Protein AF-F7X1Z2-F1 (afdb_monomer)

Solvent-accessible surface area (backbone atoms only — not comparable to full-atom values): 32208 Å² total; per-residue (Å²): 114,39,64,56,76,72,74,82,66,94,59,62,73,71,58,37,51,50,47,49,52,41,30,51,47,5,59,75,50,31,30,19,28,74,62,80,63,90,64,82,50,53,64,40,55,32,30,32,64,74,76,67,36,48,25,30,25,34,86,82,55,79,49,76,40,70,74,51,74,47,101,71,72,85,78,84,75,96,62,91,83,80,89,86,86,84,94,84,64,104,61,83,63,99,74,76,85,81,82,83,78,85,68,74,78,50,81,66,46,68,77,44,68,42,58,33,88,98,45,96,48,41,57,34,29,36,31,30,43,44,77,83,48,81,40,77,50,48,62,90,46,67,50,73,44,64,48,78,55,97,92,40,77,47,64,46,35,32,31,39,77,86,70,49,80,44,55,74,77,62,87,84,84,83,65,95,55,102,75,70,75,95,78,69,78,62,95,58,102,61,63,51,69,54,83,52,81,59,100,86,57,66,38,53,41,56,29,43,45,101,77,59,19,45,32,39,33,50,47,60,59,90,97,45,97,62,52,45,57,52,37,32,41,35,82,87,73,46,76,50,65,33,98,82,54,94,59,81,70,76,78,78,83,65,99,58,97,69,83,73,53,62,46,80,49,76,51,77,51,98,89,64,44,42,34,39,44,36,38,36,41,94,85,71,47,58,44,37,34,42,34,41,43,88,86,48,82,46,67,45,74,70,52,97,70,93,74,67,61,68,42,75,51,61,47,97,85,70,41,38,37,42,41,31,27,70,40,93,69,28,33,56,32,41,36,37,28,42,75,85,68,49,65,51,26,35,44,31,26,34,70,88,70,44,43,33,42,30,72,54,84,55,78,45,51,70,75,46,78,74,62,50,60,47,65,24,61,54,59,59,86,89,40,44,71,26,62,40,99,87,65,50,72,37,70,72,76,89,81,89,77,93,76,81,86,76,93,75,69,73,56,47,79,43,66,81,42,92,79,89,50,68,48,86,39,76,37,41,61,68,67,56,46,70,71,57,71,83,77,81,88,83,89,85,90,83,88,85,65,96,82,67,39,76,72,63,77,70,43,73,48,61,29,36,39,85,69,86,78,57,78,62,38,79,48,61,44,9,43,24,72,75,47,85,90,46,31,21,28,64,90,43,96,45,45,48,65,61,42,64,61,49,27,26,33,70,47,72,80,54,92,87,69,36,30,29,39,31,32,30,77,76

Organism: Sinorhizobium meliloti (strain SM11) (NCBI:txid707241)

Nearest PDB structures (foldseek):
  2wb3-assembly1_A  TM=2.676E-01  e=6.865E-01  Streptococcus pyogenes
  1i7e-assembly1_A  TM=2.653E-01  e=4.799E+00  Mus musculus
  6x3m-assembly1_C  TM=2.597E-01  e=8.006E+00  Streptococcus pyogenes phage H4489A
  6x3m-assembly1_B  TM=1.010E-01  e=1.557E+00  Streptococcus pyogenes phage H4489A
  6x3m-assembly2_D  TM=9.643E-02  e=5.316E+00  Streptococcus pyogenes phage H4489A

Mean predicted aligned error: 21.27 Å

pLDDT: mean 74.42, std 14.72, range [35.12, 95.12]

Structure (mmCIF, N/CA/C/O backbone):
data_AF-F7X1Z2-F1
#
_entry.id   AF-F7X1Z2-F1
#
loop_
_atom_site.group_PDB
_atom_site.id
_atom_site.type_symbol
_atom_site.label_atom_id
_atom_site.label_alt_id
_atom_site.label_comp_id
_atom_site.label_asym_id
_atom_site.label_entity_id
_atom_site.label_seq_id
_atom_site.pdbx_PDB_ins_code
_atom_site.Cartn_x
_atom_site.Cartn_y
_atom_site.Cartn_z
_atom_site.occupancy
_atom_site.B_iso_or_equiv
_atom_site.auth_seq_id
_atom_site.auth_comp_id
_atom_site.auth_asym_id
_atom_site.auth_atom_id
_atom_site.pdbx_PDB_model_num
ATOM 1 N N . MET A 1 1 ? 56.457 20.119 -81.217 1.00 69.81 1 MET A N 1
ATOM 2 C CA . MET A 1 1 ? 56.972 18.931 -80.503 1.00 69.81 1 MET A CA 1
ATOM 3 C C . MET A 1 1 ? 57.549 17.970 -81.527 1.00 69.81 1 MET A C 1
ATOM 5 O O . MET A 1 1 ? 57.229 18.123 -82.701 1.00 69.81 1 MET A O 1
ATOM 9 N N . ALA A 1 2 ? 58.481 17.108 -81.123 1.00 82.50 2 ALA A N 1
ATOM 10 C CA . ALA A 1 2 ? 59.247 16.297 -82.063 1.00 82.50 2 ALA A CA 1
ATOM 11 C C . ALA A 1 2 ? 58.494 15.005 -82.407 1.00 82.50 2 ALA A C 1
ATOM 13 O O . ALA A 1 2 ? 58.095 14.254 -81.519 1.00 82.50 2 ALA A O 1
ATOM 14 N N . GLN A 1 3 ? 58.341 14.746 -83.703 1.00 88.75 3 GLN A N 1
ATOM 15 C CA . GLN A 1 3 ? 57.932 13.458 -84.251 1.00 88.75 3 GLN A CA 1
ATOM 16 C C . GLN A 1 3 ? 59.054 12.958 -85.150 1.00 88.75 3 GLN A C 1
ATOM 18 O O . GLN A 1 3 ? 59.621 13.731 -85.919 1.00 88.75 3 GLN A O 1
ATOM 23 N N . HIS A 1 4 ? 59.389 11.682 -85.007 1.00 90.56 4 HIS A N 1
ATOM 24 C CA . HIS A 1 4 ? 60.452 11.021 -85.750 1.00 90.56 4 HIS A CA 1
ATOM 25 C C . HIS A 1 4 ? 60.054 9.569 -85.997 1.00 90.56 4 HIS A C 1
ATOM 27 O O . HIS A 1 4 ? 59.291 9.008 -85.210 1.00 90.56 4 HIS A O 1
ATOM 33 N N . ASP A 1 5 ? 60.596 8.959 -87.043 1.00 88.06 5 ASP A N 1
ATOM 34 C CA . ASP A 1 5 ? 60.410 7.539 -87.379 1.00 88.06 5 ASP A CA 1
ATOM 35 C C . ASP A 1 5 ? 61.380 6.600 -86.635 1.00 88.06 5 ASP A C 1
ATOM 37 O O . ASP A 1 5 ? 61.369 5.391 -86.841 1.00 88.06 5 ASP A O 1
ATOM 41 N N . GLN A 1 6 ? 62.224 7.179 -85.774 1.00 87.56 6 GLN A N 1
ATOM 42 C CA . GLN A 1 6 ? 63.333 6.534 -85.063 1.00 87.56 6 GLN A CA 1
ATOM 43 C C . GLN A 1 6 ? 64.327 5.755 -85.957 1.00 87.56 6 GLN A C 1
ATOM 45 O O . GLN A 1 6 ? 65.085 4.931 -85.440 1.00 87.56 6 GLN A O 1
ATOM 50 N N . ILE A 1 7 ? 64.375 6.029 -87.264 1.00 88.38 7 ILE A N 1
ATOM 51 C CA . ILE A 1 7 ? 65.355 5.453 -88.190 1.00 88.38 7 ILE A CA 1
ATOM 52 C C . ILE A 1 7 ? 66.435 6.500 -88.442 1.00 88.38 7 ILE A C 1
ATOM 54 O O . ILE A 1 7 ? 66.149 7.562 -88.973 1.00 88.38 7 ILE A O 1
ATOM 58 N N . ILE A 1 8 ? 67.683 6.189 -88.089 1.00 91.31 8 ILE A N 1
ATOM 59 C CA . ILE A 1 8 ? 68.816 7.071 -88.381 1.00 91.31 8 ILE A CA 1
ATOM 60 C C . ILE A 1 8 ? 69.441 6.636 -89.704 1.00 91.31 8 ILE A C 1
ATOM 62 O O . ILE A 1 8 ? 70.020 5.547 -89.789 1.00 91.31 8 ILE A O 1
ATOM 66 N N . ALA A 1 9 ? 69.312 7.463 -90.738 1.00 89.00 9 ALA A N 1
ATOM 67 C CA . ALA A 1 9 ? 69.885 7.176 -92.051 1.00 89.00 9 ALA A CA 1
ATOM 68 C C . ALA A 1 9 ? 71.375 7.553 -92.116 1.00 89.00 9 ALA A C 1
ATOM 70 O O . ALA A 1 9 ? 71.850 8.425 -91.386 1.00 89.00 9 ALA A O 1
ATOM 71 N N . ASP A 1 10 ? 72.118 6.922 -93.028 1.00 88.81 10 ASP A N 1
ATOM 72 C CA . ASP A 1 10 ? 73.478 7.367 -93.338 1.00 88.81 10 ASP A CA 1
ATOM 73 C C . ASP A 1 10 ? 73.440 8.753 -94.005 1.00 88.81 10 ASP A C 1
ATOM 75 O O . ASP A 1 10 ? 72.677 8.989 -94.947 1.00 88.81 10 ASP A O 1
ATOM 79 N N . ALA A 1 11 ? 74.232 9.693 -93.488 1.00 91.25 11 ALA A N 1
ATOM 80 C CA . ALA A 1 11 ? 74.233 11.088 -93.914 1.00 91.25 11 ALA A CA 1
ATOM 81 C C . ALA A 1 11 ? 75.537 11.801 -93.517 1.00 91.25 11 ALA A C 1
ATOM 83 O O . ALA A 1 11 ? 76.292 11.358 -92.653 1.00 91.25 11 ALA A O 1
ATOM 84 N N . ALA A 1 12 ? 75.786 12.978 -94.101 1.00 92.75 12 ALA A N 1
ATOM 85 C CA . ALA A 1 12 ? 76.892 13.839 -93.682 1.00 92.75 12 ALA A CA 1
ATOM 86 C C . ALA A 1 12 ? 76.769 14.229 -92.190 1.00 92.75 12 ALA A C 1
ATOM 88 O O . ALA A 1 12 ? 75.669 14.456 -91.687 1.00 92.75 12 ALA A O 1
ATOM 89 N N . GLY A 1 13 ? 77.896 14.370 -91.480 1.00 91.50 13 GLY A N 1
ATOM 90 C CA . GLY A 1 13 ? 77.932 14.383 -90.006 1.00 91.50 13 GLY A CA 1
ATOM 91 C C . GLY A 1 13 ? 77.030 15.400 -89.281 1.00 91.50 13 GLY A C 1
ATOM 92 O O . GLY A 1 13 ? 76.552 15.115 -88.184 1.00 91.50 13 GLY A O 1
ATOM 93 N N . LEU A 1 14 ? 76.746 16.568 -89.873 1.00 92.56 14 LEU A N 1
ATOM 94 C CA . LEU A 1 14 ? 75.785 17.527 -89.305 1.00 92.56 14 LEU A CA 1
ATOM 95 C C . LEU A 1 14 ? 74.336 17.021 -89.399 1.00 92.56 14 LEU A C 1
ATOM 97 O O . LEU A 1 14 ? 73.581 17.157 -88.438 1.00 92.56 14 LEU A O 1
ATOM 101 N N . ALA A 1 15 ? 73.960 16.439 -90.540 1.00 91.19 15 ALA A N 1
ATOM 102 C CA . ALA A 1 15 ? 72.624 15.898 -90.770 1.00 91.19 15 ALA A CA 1
ATOM 103 C C . ALA A 1 15 ? 72.368 14.678 -89.874 1.00 91.19 15 ALA A C 1
ATOM 105 O O . ALA A 1 15 ? 71.354 14.651 -89.184 1.00 91.19 15 ALA A O 1
ATOM 106 N N . PHE A 1 16 ? 73.338 13.762 -89.777 1.00 93.81 16 PHE A N 1
ATOM 107 C CA . PHE A 1 16 ? 73.271 12.589 -88.896 1.00 93.81 16 PHE A CA 1
ATOM 108 C C . PHE A 1 16 ? 73.066 12.962 -87.416 1.00 93.81 16 PHE A C 1
ATOM 110 O O . PHE A 1 16 ? 72.224 12.396 -86.724 1.00 93.81 16 PHE A O 1
ATOM 117 N N . ARG A 1 17 ? 73.790 13.971 -86.908 1.00 95.12 17 ARG A N 1
ATOM 118 C CA . ARG A 1 17 ? 73.613 14.434 -85.521 1.00 95.12 17 ARG A CA 1
ATOM 119 C C . ARG A 1 17 ? 72.241 15.076 -85.286 1.00 95.12 17 ARG A C 1
ATOM 121 O O . ARG A 1 17 ? 71.669 14.911 -84.211 1.00 95.12 17 ARG A O 1
ATOM 128 N N . ASN A 1 18 ? 71.734 15.841 -86.254 1.00 93.38 18 ASN A N 1
ATOM 129 C CA . ASN A 1 18 ? 70.416 16.467 -86.144 1.00 93.38 18 ASN A CA 1
ATOM 130 C C . ASN A 1 18 ? 69.294 15.421 -86.147 1.00 93.38 18 ASN A C 1
ATOM 132 O O . ASN A 1 18 ? 68.367 15.551 -85.352 1.00 93.38 18 ASN A O 1
ATOM 136 N N . ASP A 1 19 ? 69.424 14.390 -86.984 1.00 92.50 19 ASP A N 1
ATOM 137 C CA . ASP A 1 19 ? 68.543 13.218 -87.035 1.00 92.50 19 ASP A CA 1
ATOM 138 C C . ASP A 1 19 ? 68.502 12.510 -85.664 1.00 92.50 19 ASP A C 1
ATOM 140 O O . ASP A 1 19 ? 67.453 12.441 -85.023 1.00 92.50 19 ASP A O 1
ATOM 144 N N . ILE A 1 20 ? 69.670 12.179 -85.092 1.00 92.44 20 ILE A N 1
ATOM 145 C CA . ILE A 1 20 ? 69.766 11.609 -83.734 1.00 92.44 20 ILE A CA 1
ATOM 146 C C . ILE A 1 20 ? 69.085 12.494 -82.684 1.00 92.44 20 ILE A C 1
ATOM 148 O O . ILE A 1 20 ? 68.305 12.002 -81.868 1.00 92.44 20 ILE A O 1
ATOM 152 N N . ASN A 1 21 ? 69.361 13.800 -82.676 1.00 93.38 21 ASN A N 1
ATOM 153 C CA . ASN A 1 21 ? 68.768 14.708 -81.693 1.00 93.38 21 ASN A CA 1
ATOM 154 C C . ASN A 1 21 ? 67.239 14.789 -81.835 1.00 93.38 21 ASN A C 1
ATOM 156 O O . ASN A 1 21 ? 66.535 14.863 -80.825 1.00 93.38 21 ASN A O 1
ATOM 160 N N . ALA A 1 22 ? 66.718 14.751 -83.063 1.00 91.19 22 ALA A N 1
ATOM 161 C CA . ALA A 1 22 ? 65.284 14.737 -83.329 1.00 91.19 22 ALA A CA 1
ATOM 162 C C . ALA A 1 22 ? 64.640 13.412 -82.895 1.00 91.19 22 ALA A C 1
ATOM 164 O O . ALA A 1 22 ? 63.602 13.435 -82.226 1.00 91.19 22 ALA A O 1
ATOM 165 N N . ALA A 1 23 ? 65.277 12.276 -83.194 1.00 91.25 23 ALA A N 1
ATOM 166 C CA . ALA A 1 23 ? 64.843 10.952 -82.759 1.00 91.25 23 ALA A CA 1
ATOM 167 C C . ALA A 1 23 ? 64.797 10.839 -81.228 1.00 91.25 23 ALA A C 1
ATOM 169 O O . ALA A 1 23 ? 63.800 10.378 -80.668 1.00 91.25 23 ALA A O 1
ATOM 170 N N . LEU A 1 24 ? 65.833 11.327 -80.538 1.00 91.38 24 LEU A N 1
ATOM 171 C CA . LEU A 1 24 ? 65.895 11.350 -79.075 1.00 91.38 24 LEU A CA 1
ATOM 172 C C . LEU A 1 24 ? 64.835 12.279 -78.468 1.00 91.38 24 LEU A C 1
ATOM 174 O O . LEU A 1 24 ? 64.178 11.903 -77.497 1.00 91.38 24 LEU A O 1
ATOM 178 N N . ALA A 1 25 ? 64.615 13.460 -79.050 1.00 92.12 25 ALA A N 1
ATOM 179 C CA . ALA A 1 25 ? 63.569 14.378 -78.599 1.00 92.12 25 ALA A CA 1
ATOM 180 C C . ALA A 1 25 ? 62.159 13.791 -78.798 1.00 92.12 25 ALA A C 1
ATOM 182 O O . ALA A 1 25 ? 61.289 13.950 -77.935 1.00 92.12 25 ALA A O 1
ATOM 183 N N . ALA A 1 26 ? 61.928 13.090 -79.911 1.00 92.50 26 ALA A N 1
ATOM 184 C CA . ALA A 1 26 ? 60.675 12.389 -80.165 1.00 92.50 26 ALA A CA 1
ATOM 185 C C . ALA A 1 26 ? 60.486 11.234 -79.175 1.00 92.50 26 ALA A C 1
ATOM 187 O O . ALA A 1 26 ? 59.427 11.133 -78.567 1.00 92.50 26 ALA A O 1
ATOM 188 N N . LEU A 1 27 ? 61.511 10.414 -78.930 1.00 89.69 27 LEU A N 1
ATOM 189 C CA . LEU A 1 27 ? 61.442 9.331 -77.946 1.00 89.69 27 LEU A CA 1
ATOM 190 C C . LEU A 1 27 ? 61.123 9.862 -76.541 1.00 89.69 27 LEU A C 1
ATOM 192 O O . LEU A 1 27 ? 60.189 9.382 -75.901 1.00 89.69 27 LEU A O 1
ATOM 196 N N . PHE A 1 28 ? 61.845 10.892 -76.094 1.00 91.19 28 PHE A N 1
ATOM 197 C CA . PHE A 1 28 ? 61.645 11.500 -74.777 1.00 91.19 28 PHE A CA 1
ATOM 198 C C . PHE A 1 28 ? 60.233 12.070 -74.606 1.00 91.19 28 PHE A C 1
ATOM 200 O O . PHE A 1 28 ? 59.624 11.942 -73.548 1.00 91.19 28 PHE A O 1
ATOM 207 N N . SER A 1 29 ? 59.687 12.673 -75.662 1.00 90.75 29 SER A N 1
ATOM 208 C CA . SER A 1 29 ? 58.343 13.254 -75.644 1.00 90.75 29 SER A CA 1
ATOM 209 C C . SER A 1 29 ? 57.237 12.282 -76.064 1.00 90.75 29 SER A C 1
ATOM 211 O O . SER A 1 29 ? 56.098 12.711 -76.199 1.00 90.75 29 SER A O 1
ATOM 213 N N . SER A 1 30 ? 57.519 10.989 -76.265 1.00 90.50 30 SER A N 1
ATOM 214 C CA . SER A 1 30 ? 56.542 10.019 -76.799 1.00 90.50 3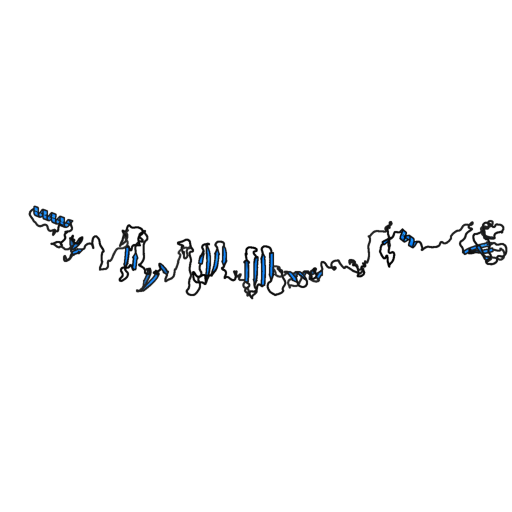0 SER A CA 1
ATOM 215 C C . SER A 1 30 ? 55.909 10.475 -78.124 1.00 90.50 30 SER A C 1
ATOM 217 O O . SER A 1 30 ? 54.690 10.514 -78.267 1.00 90.50 30 SER A O 1
ATOM 219 N N . SER A 1 31 ? 56.746 10.880 -79.080 1.00 92.44 31 SER A N 1
ATOM 220 C CA . SER A 1 31 ? 56.386 11.373 -80.419 1.00 92.44 31 SER A CA 1
ATOM 221 C C . SER A 1 31 ? 55.293 12.446 -80.405 1.00 92.44 31 SER A C 1
ATOM 223 O O . SER A 1 31 ? 54.381 12.439 -81.233 1.00 92.44 31 SER A O 1
ATOM 225 N N . SER A 1 32 ? 55.337 13.341 -79.422 1.00 91.75 32 SER A N 1
ATOM 226 C CA . SER A 1 32 ? 54.232 14.244 -79.124 1.00 91.75 32 SER A CA 1
ATOM 227 C C . SER A 1 32 ? 53.928 15.234 -80.255 1.00 91.75 32 SER A C 1
ATOM 229 O O . SER A 1 32 ? 54.834 15.796 -80.876 1.00 91.75 32 SER A O 1
ATOM 231 N N . GLY A 1 33 ? 52.643 15.495 -80.507 1.00 91.31 33 GLY A N 1
ATOM 232 C CA . GLY A 1 33 ? 52.198 16.429 -81.546 1.00 91.31 33 GLY A CA 1
ATOM 233 C C . GLY A 1 33 ? 50.678 16.490 -81.709 1.00 91.31 33 GLY A C 1
ATOM 234 O O . GLY A 1 33 ? 49.964 15.624 -81.212 1.00 91.31 33 GLY A O 1
ATOM 235 N N . ALA A 1 34 ? 50.194 17.524 -82.404 1.00 89.12 34 ALA A N 1
ATOM 236 C CA . ALA A 1 34 ? 48.766 17.757 -82.663 1.00 89.12 34 ALA A CA 1
ATOM 237 C C . ALA A 1 34 ? 48.193 16.851 -83.772 1.00 89.12 34 ALA A C 1
ATOM 239 O O . ALA A 1 34 ? 46.997 16.584 -83.809 1.00 89.12 34 ALA A O 1
ATOM 240 N N . ALA A 1 35 ? 49.056 16.376 -84.672 1.00 90.88 35 ALA A N 1
ATOM 241 C CA . ALA A 1 35 ? 48.731 15.400 -85.704 1.00 90.88 35 ALA A CA 1
ATOM 242 C C . ALA A 1 35 ? 49.389 14.059 -85.371 1.00 90.88 35 ALA A C 1
ATOM 244 O O . ALA A 1 35 ? 50.404 14.023 -84.673 1.00 90.88 35 ALA A O 1
ATOM 245 N N . GLU A 1 36 ? 48.814 12.964 -85.863 1.00 90.56 36 GLU A N 1
ATOM 246 C CA . GLU A 1 36 ? 49.414 11.644 -85.679 1.00 90.56 36 GLU A CA 1
ATOM 247 C C . GLU A 1 36 ? 50.783 11.540 -86.377 1.00 90.56 36 GLU A C 1
ATOM 249 O O . GLU A 1 36 ? 50.973 12.151 -87.434 1.00 90.56 36 GLU A O 1
ATOM 254 N N . PRO A 1 37 ? 51.723 10.740 -85.838 1.00 92.06 37 PRO A N 1
ATOM 255 C CA . PRO A 1 37 ? 52.978 10.440 -86.510 1.00 92.06 37 PRO A CA 1
ATOM 256 C C . PRO A 1 37 ? 52.767 9.958 -87.953 1.00 92.06 37 PRO A C 1
ATOM 258 O O . PRO A 1 37 ? 51.901 9.123 -88.257 1.00 92.06 37 PRO A O 1
ATOM 261 N N . THR A 1 38 ? 53.583 10.492 -88.857 1.00 87.88 38 THR A N 1
ATOM 262 C CA . THR A 1 38 ? 53.569 10.141 -90.282 1.00 87.88 38 THR A CA 1
ATOM 263 C C . THR A 1 38 ? 53.998 8.694 -90.496 1.00 87.88 38 THR A C 1
ATOM 265 O O . THR A 1 38 ? 53.333 7.964 -91.233 1.00 87.88 38 THR A O 1
ATOM 268 N N . VAL A 1 39 ? 55.041 8.253 -89.789 1.00 88.12 39 VAL A N 1
ATOM 269 C CA . VAL A 1 39 ? 55.459 6.849 -89.729 1.00 88.12 39 VAL A CA 1
ATOM 270 C C . VAL A 1 39 ? 54.801 6.172 -88.533 1.00 88.12 39 VAL A C 1
ATOM 272 O O . VAL A 1 39 ? 54.879 6.661 -87.405 1.00 88.12 39 VAL A O 1
ATOM 275 N N . LYS A 1 40 ? 54.131 5.049 -88.810 1.00 90.50 40 LYS A N 1
ATOM 276 C CA . LYS A 1 40 ? 53.317 4.305 -87.848 1.00 90.50 40 LYS A CA 1
ATOM 277 C C . LYS A 1 40 ? 53.868 2.903 -87.664 1.00 90.50 40 LYS A C 1
ATOM 279 O O . LYS A 1 40 ? 53.979 2.158 -88.640 1.00 90.50 40 LYS A O 1
ATOM 284 N N . ALA A 1 41 ? 54.125 2.525 -86.422 1.00 88.81 41 ALA A N 1
ATOM 285 C CA . ALA A 1 41 ? 54.510 1.168 -86.056 1.00 88.81 41 ALA A CA 1
ATOM 286 C C . ALA A 1 41 ? 53.588 0.623 -84.959 1.00 88.81 41 ALA A C 1
ATOM 288 O O . ALA A 1 41 ? 53.133 1.370 -84.093 1.00 88.81 41 ALA A O 1
ATOM 289 N N . ALA A 1 42 ? 53.315 -0.684 -84.975 1.00 90.56 42 ALA A N 1
ATOM 290 C CA . ALA A 1 42 ? 52.578 -1.339 -83.895 1.00 90.56 42 ALA A CA 1
ATOM 291 C C . ALA A 1 42 ? 53.286 -1.104 -82.547 1.00 90.56 42 ALA A C 1
ATOM 293 O O . ALA A 1 42 ? 54.505 -1.227 -82.459 1.00 90.56 42 ALA A O 1
ATOM 294 N N . GLY A 1 43 ? 52.533 -0.751 -81.501 1.00 86.94 43 GLY A N 1
ATOM 295 C CA . GLY A 1 43 ? 53.085 -0.452 -80.174 1.00 86.94 43 GLY A CA 1
ATOM 296 C C . GLY A 1 43 ? 53.728 0.933 -80.017 1.00 86.94 43 GLY A C 1
ATOM 297 O O . GLY A 1 43 ? 54.166 1.264 -78.918 1.00 86.94 43 GLY A O 1
ATOM 298 N N . GLN A 1 44 ? 53.767 1.765 -81.063 1.00 90.19 44 GLN A N 1
ATOM 299 C CA . GLN A 1 44 ? 54.282 3.135 -80.970 1.00 90.19 44 GLN A CA 1
ATOM 300 C C . GLN A 1 44 ? 53.466 3.967 -79.974 1.00 90.19 44 GLN A C 1
ATOM 302 O O . GLN A 1 44 ? 52.236 3.896 -79.978 1.00 90.19 44 GLN A O 1
ATOM 307 N N . LEU A 1 45 ? 54.149 4.777 -79.160 1.00 90.75 45 LEU A N 1
ATOM 308 C CA . LEU A 1 45 ? 53.532 5.759 -78.269 1.00 90.75 45 LEU A CA 1
ATOM 309 C C . LEU A 1 45 ? 53.425 7.121 -78.957 1.00 90.75 45 LEU A C 1
ATOM 311 O O . LEU A 1 45 ? 54.381 7.588 -79.581 1.00 90.75 45 LEU A O 1
ATOM 315 N N . TRP A 1 46 ? 52.269 7.759 -78.797 1.00 91.88 46 TRP A N 1
ATOM 316 C CA . TRP A 1 46 ? 51.999 9.110 -79.265 1.00 91.88 46 TRP A CA 1
ATOM 317 C C . TRP A 1 46 ? 51.221 9.893 -78.212 1.00 91.88 46 TRP A C 1
ATOM 319 O O . TRP A 1 46 ? 50.090 9.541 -77.875 1.00 91.88 46 TRP A O 1
ATOM 329 N N . PHE A 1 47 ? 51.801 10.977 -77.704 1.00 90.25 47 PHE A N 1
ATOM 330 C CA . PHE A 1 47 ? 51.032 11.970 -76.960 1.00 90.25 47 PHE A CA 1
ATOM 331 C C . PHE A 1 47 ? 50.348 12.939 -77.932 1.00 90.25 47 PHE A C 1
ATOM 333 O O . PHE A 1 47 ? 50.992 13.810 -78.528 1.00 90.25 47 PHE A O 1
ATOM 340 N N . ASN A 1 48 ? 49.034 12.791 -78.093 1.00 89.44 48 ASN A N 1
ATOM 341 C CA . ASN A 1 48 ? 48.240 13.700 -78.907 1.00 89.44 48 ASN A CA 1
ATOM 342 C C . ASN A 1 48 ? 47.995 14.989 -78.123 1.00 89.44 48 ASN A C 1
ATOM 344 O O . ASN A 1 48 ? 47.191 15.028 -77.190 1.00 89.44 48 ASN A O 1
ATOM 348 N N . SER A 1 49 ? 48.678 16.063 -78.509 1.00 88.00 49 SER A N 1
ATOM 349 C CA . SER A 1 49 ? 48.604 17.335 -77.791 1.00 88.00 49 SER A CA 1
ATOM 350 C C . SER A 1 49 ? 47.315 18.115 -78.039 1.00 88.00 49 SER A C 1
ATOM 352 O O . SER A 1 49 ? 47.041 19.057 -77.303 1.00 88.00 49 SER A O 1
ATOM 354 N N . SER A 1 50 ? 46.531 17.748 -79.057 1.00 88.00 50 SER A N 1
ATOM 355 C CA . SER A 1 50 ? 45.205 18.328 -79.295 1.00 88.00 50 SER A CA 1
ATOM 356 C C . SER A 1 50 ? 44.148 17.726 -78.375 1.00 88.00 50 SER A C 1
ATOM 358 O O . SER A 1 50 ? 43.227 18.432 -77.976 1.00 88.00 50 SER A O 1
ATOM 360 N N . SER A 1 51 ? 44.278 16.443 -78.021 1.00 83.31 51 SER A N 1
ATOM 361 C CA . SER A 1 51 ? 43.349 15.760 -77.111 1.00 83.31 51 SER A CA 1
ATOM 362 C C . SER A 1 51 ? 43.877 15.599 -75.682 1.00 83.31 51 SER A C 1
ATOM 364 O O . SER A 1 51 ? 43.103 15.255 -74.796 1.00 83.31 51 SER A O 1
ATOM 366 N N . GLY A 1 52 ? 45.175 15.810 -75.441 1.00 84.06 52 GLY A N 1
ATOM 367 C CA . GLY A 1 52 ? 45.816 15.610 -74.137 1.00 84.06 52 GLY A CA 1
ATOM 368 C C . GLY A 1 52 ? 45.935 14.139 -73.717 1.00 84.06 52 GLY A C 1
ATOM 369 O O . GLY A 1 52 ? 46.050 13.851 -72.527 1.00 84.06 52 GLY A O 1
ATOM 370 N N . VAL A 1 53 ? 45.881 13.200 -74.669 1.00 83.81 53 VAL A N 1
ATOM 371 C CA . VAL A 1 53 ? 45.837 11.755 -74.385 1.00 83.81 53 VAL A CA 1
ATOM 372 C C . VAL A 1 53 ? 47.094 11.065 -74.907 1.00 83.81 53 VAL A C 1
ATOM 374 O O . VAL A 1 53 ? 47.495 11.270 -76.053 1.00 83.81 53 VAL A O 1
ATOM 377 N N . LEU A 1 54 ? 47.685 10.199 -74.077 1.00 88.56 54 LEU A 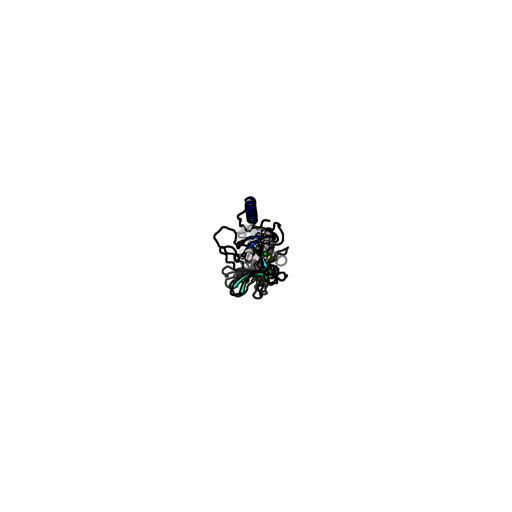N 1
ATOM 378 C CA . LEU A 1 54 ? 48.712 9.257 -74.510 1.00 88.56 54 LEU A CA 1
ATOM 379 C C . LEU A 1 54 ? 48.047 8.056 -75.187 1.00 88.56 54 LEU A C 1
ATOM 381 O O . LEU A 1 54 ? 47.239 7.346 -74.584 1.00 88.56 54 LEU A O 1
ATOM 385 N N . GLN A 1 55 ? 48.398 7.828 -76.443 1.00 90.12 55 GLN A N 1
ATOM 386 C CA . GLN A 1 55 ? 47.872 6.751 -77.266 1.00 90.12 55 GLN A CA 1
ATOM 387 C C . GLN A 1 55 ? 48.984 5.759 -77.614 1.00 90.12 55 GLN A C 1
ATOM 389 O O . GLN A 1 55 ? 50.140 6.136 -77.796 1.00 90.12 55 GLN A O 1
ATOM 394 N N . VAL A 1 56 ? 48.622 4.484 -77.727 1.00 91.44 56 VAL A N 1
ATOM 395 C CA . VAL A 1 56 ? 49.458 3.401 -78.236 1.00 91.44 56 VAL A CA 1
ATOM 396 C C . VAL A 1 56 ? 48.860 2.870 -79.532 1.00 91.44 56 VAL A C 1
ATOM 398 O O . VAL A 1 56 ? 47.654 2.627 -79.636 1.00 91.44 56 VAL A O 1
ATOM 401 N N . ARG A 1 57 ? 49.684 2.688 -80.556 1.00 92.19 57 ARG A N 1
ATOM 402 C CA . ARG A 1 57 ? 49.244 2.057 -81.800 1.00 92.19 57 ARG A CA 1
ATOM 403 C C . ARG A 1 57 ? 48.942 0.579 -81.539 1.00 92.19 57 ARG A C 1
ATOM 405 O O . ARG A 1 57 ? 49.735 -0.113 -80.903 1.00 92.19 57 ARG A O 1
ATOM 412 N N . ASN A 1 58 ? 47.801 0.079 -82.009 1.00 86.88 58 ASN A N 1
ATOM 413 C CA . ASN A 1 58 ? 47.414 -1.317 -81.799 1.00 86.88 58 ASN A CA 1
ATOM 414 C C . ASN A 1 58 ? 48.408 -2.307 -82.439 1.00 86.88 58 ASN A C 1
ATOM 416 O O . ASN A 1 58 ? 49.192 -1.955 -83.320 1.00 86.88 58 ASN A O 1
ATOM 420 N N . SER A 1 59 ? 48.355 -3.570 -82.011 1.00 87.75 59 SER A N 1
ATOM 421 C CA . SER A 1 59 ? 49.246 -4.630 -82.508 1.00 87.75 59 SER A CA 1
ATOM 422 C C . SER A 1 59 ? 49.119 -4.878 -84.017 1.00 87.75 59 SER A C 1
ATOM 424 O O . SER A 1 59 ? 50.089 -5.270 -84.653 1.00 87.75 59 SER A O 1
ATOM 426 N N . ALA A 1 60 ? 47.949 -4.599 -84.601 1.00 90.00 60 ALA A N 1
ATOM 427 C CA . ALA A 1 60 ? 47.707 -4.678 -86.041 1.00 90.00 60 ALA A CA 1
ATOM 428 C C . ALA A 1 60 ? 48.211 -3.450 -86.833 1.00 90.00 60 ALA A C 1
ATOM 430 O O . ALA A 1 60 ? 48.103 -3.431 -88.055 1.00 90.00 60 ALA A O 1
ATOM 431 N N . ASN A 1 61 ? 48.730 -2.413 -86.166 1.00 90.75 61 ASN A N 1
ATOM 432 C CA . ASN A 1 61 ? 49.128 -1.127 -86.753 1.00 90.75 61 ASN A CA 1
ATOM 433 C C . ASN A 1 61 ? 48.021 -0.398 -87.555 1.00 90.75 61 ASN A C 1
ATOM 435 O O . ASN A 1 61 ? 48.299 0.422 -88.432 1.00 90.75 61 ASN A O 1
ATOM 439 N N . THR A 1 62 ? 46.749 -0.650 -87.255 1.00 90.50 62 THR A N 1
ATOM 440 C CA . THR A 1 62 ? 45.592 -0.083 -87.968 1.00 90.50 62 THR A CA 1
ATOM 441 C C . THR A 1 62 ? 44.920 1.076 -87.235 1.00 90.50 62 THR A C 1
ATOM 443 O O . THR A 1 62 ? 44.342 1.940 -87.891 1.00 90.50 62 THR A O 1
ATOM 446 N N . ALA A 1 63 ? 45.039 1.164 -85.907 1.00 89.56 63 ALA A N 1
ATOM 447 C CA . ALA A 1 63 ? 44.363 2.185 -85.104 1.00 89.56 63 ALA A CA 1
ATOM 448 C C . ALA A 1 63 ? 45.185 2.623 -83.880 1.00 89.56 63 ALA A C 1
ATOM 450 O O . ALA A 1 63 ? 46.028 1.877 -83.380 1.00 89.56 63 ALA A O 1
ATOM 451 N N . TRP A 1 64 ? 44.913 3.831 -83.384 1.00 89.62 64 TRP A N 1
ATOM 452 C CA . TRP A 1 64 ? 45.427 4.334 -82.107 1.00 89.62 64 TRP A CA 1
ATOM 453 C C . TRP A 1 64 ? 44.458 3.987 -80.976 1.00 89.62 64 TRP A C 1
ATOM 455 O O . TRP A 1 64 ? 43.259 4.234 -81.088 1.00 89.62 64 TRP A O 1
ATOM 465 N N . GLN A 1 65 ? 44.979 3.429 -79.887 1.00 87.94 65 GLN A N 1
ATOM 466 C CA . GLN A 1 65 ? 44.236 3.121 -78.667 1.00 87.94 65 GLN A CA 1
ATOM 467 C C . GLN A 1 65 ? 44.730 4.026 -77.543 1.00 87.94 65 GLN A C 1
ATOM 469 O O . GLN A 1 65 ? 45.931 4.160 -77.346 1.00 87.94 65 GLN A O 1
ATOM 474 N N . SER A 1 66 ? 43.835 4.655 -76.794 1.00 84.25 66 SER A N 1
ATOM 475 C CA . SER A 1 66 ? 44.228 5.453 -75.626 1.00 84.25 66 SER A CA 1
ATOM 476 C C . SER A 1 66 ? 44.766 4.539 -74.518 1.00 84.25 66 SER A C 1
ATOM 478 O O . SER A 1 66 ? 44.098 3.574 -74.153 1.00 84.25 66 SER A O 1
ATOM 480 N N . LEU A 1 67 ? 45.965 4.821 -73.993 1.00 75.19 67 LEU A N 1
ATOM 481 C CA . LEU A 1 67 ? 46.632 3.982 -72.981 1.00 75.19 67 LEU A CA 1
ATOM 482 C C . LEU A 1 67 ? 46.114 4.254 -71.561 1.00 75.19 67 LEU A C 1
ATOM 484 O O . LEU A 1 67 ? 46.173 3.394 -70.687 1.00 75.19 67 LEU A O 1
ATOM 488 N N . THR A 1 68 ? 45.550 5.436 -71.344 1.00 63.25 68 THR A N 1
ATOM 489 C CA . THR A 1 68 ? 44.810 5.797 -70.140 1.00 63.25 68 THR A CA 1
ATOM 490 C C . THR A 1 68 ? 43.541 6.523 -70.571 1.00 63.25 68 THR A C 1
ATOM 492 O O . THR A 1 68 ? 43.571 7.397 -71.442 1.00 63.25 68 THR A O 1
ATOM 495 N N . GLY A 1 69 ? 42.393 6.136 -70.010 1.00 58.47 69 GLY A N 1
ATOM 496 C CA . GLY A 1 69 ? 41.155 6.893 -70.160 1.00 58.47 69 GLY A CA 1
ATOM 497 C C . GLY A 1 69 ? 41.296 8.219 -69.428 1.00 58.47 69 GLY A C 1
ATOM 498 O O . GLY A 1 69 ? 40.908 8.285 -68.277 1.00 58.47 69 GLY A O 1
ATOM 499 N N . SER A 1 70 ? 41.875 9.220 -70.101 1.00 49.31 70 SER A N 1
ATOM 500 C CA . SER A 1 70 ? 42.170 10.578 -69.626 1.00 49.31 70 SER A CA 1
ATOM 501 C C . SER A 1 70 ? 42.991 10.637 -68.327 1.00 49.31 70 SER A C 1
ATOM 503 O O . SER A 1 70 ? 42.647 10.047 -67.311 1.00 49.31 70 SER A O 1
ATOM 505 N N . LEU A 1 71 ? 44.071 11.416 -68.291 1.00 51.97 71 LEU A N 1
ATOM 506 C CA . LEU A 1 71 ? 44.779 11.753 -67.041 1.00 51.97 71 LEU A CA 1
ATOM 507 C C . LEU A 1 71 ? 43.954 12.751 -66.182 1.00 51.97 71 LEU A C 1
ATOM 509 O O . LEU A 1 71 ? 44.466 13.759 -65.708 1.00 51.97 71 LEU A O 1
ATOM 513 N N . GLY A 1 72 ? 42.658 12.462 -66.013 1.00 48.97 72 GLY A N 1
ATOM 514 C CA . GLY A 1 72 ? 41.620 13.269 -65.371 1.00 48.97 72 GLY A CA 1
ATOM 515 C C . GLY A 1 72 ? 40.286 13.152 -66.124 1.00 48.97 72 GLY A C 1
ATOM 516 O O . GLY A 1 72 ? 40.172 13.627 -67.252 1.00 48.97 72 GLY A O 1
ATOM 517 N N . GLY A 1 73 ? 39.273 12.508 -65.534 1.00 56.50 73 GLY A N 1
ATOM 518 C CA . GLY A 1 73 ? 37.933 12.368 -66.128 1.00 56.50 73 GLY A CA 1
ATOM 519 C C . GLY A 1 73 ? 37.176 11.112 -65.681 1.00 56.50 73 GLY A C 1
ATOM 520 O O . GLY A 1 73 ? 37.715 10.278 -64.955 1.00 56.50 73 GLY A O 1
ATOM 521 N N . SER A 1 74 ? 35.914 10.977 -66.103 1.00 59.00 74 SER A N 1
ATOM 522 C CA . SER A 1 74 ? 35.102 9.779 -65.862 1.00 59.00 74 SER A CA 1
ATOM 523 C C . SER A 1 74 ? 35.508 8.639 -66.803 1.00 59.00 74 SER A C 1
ATOM 525 O O . SER A 1 74 ? 35.616 8.811 -68.016 1.00 59.00 74 SER A O 1
ATOM 527 N N . ILE A 1 75 ? 35.708 7.443 -66.248 1.00 65.88 75 ILE A N 1
ATOM 528 C CA . ILE A 1 75 ? 35.934 6.225 -67.030 1.00 65.88 75 ILE A CA 1
ATOM 529 C C . ILE A 1 75 ? 34.567 5.587 -67.297 1.00 65.88 75 ILE A C 1
ATOM 531 O O . ILE A 1 75 ? 33.916 5.089 -66.382 1.00 65.88 75 ILE A O 1
ATOM 535 N N . THR A 1 76 ? 34.124 5.600 -68.556 1.00 64.00 76 THR A N 1
ATOM 536 C CA . THR A 1 76 ? 32.942 4.840 -68.989 1.00 64.00 76 THR A CA 1
ATOM 537 C C . THR A 1 76 ? 33.398 3.482 -69.492 1.00 64.00 76 THR A C 1
ATOM 539 O O . THR A 1 76 ? 34.144 3.412 -70.467 1.00 64.00 76 THR A O 1
ATOM 542 N N . VAL A 1 77 ? 32.945 2.402 -68.857 1.00 70.62 77 VAL A N 1
ATOM 543 C CA . VAL A 1 77 ? 33.251 1.044 -69.319 1.00 70.62 77 VAL A CA 1
ATOM 544 C C . VAL A 1 77 ? 32.007 0.421 -69.933 1.00 70.62 77 VAL A C 1
ATOM 546 O O . VAL A 1 77 ? 30.999 0.223 -69.265 1.00 70.62 77 VAL A O 1
ATOM 549 N N . SER A 1 78 ? 32.084 0.128 -71.228 1.00 71.88 78 SER A N 1
ATOM 550 C CA . SER A 1 78 ? 31.006 -0.459 -72.036 1.00 71.88 78 SER A CA 1
ATOM 551 C C . SER A 1 78 ? 31.015 -1.994 -72.047 1.00 71.88 78 SER A C 1
ATOM 553 O O . SER A 1 78 ? 30.253 -2.622 -72.777 1.00 71.88 78 SER A O 1
ATOM 555 N N . SER A 1 79 ? 31.893 -2.619 -71.264 1.00 79.19 79 SER A N 1
ATOM 556 C CA . SER A 1 79 ? 32.027 -4.070 -71.106 1.00 79.19 79 SER A CA 1
ATOM 557 C C . SER A 1 79 ? 32.311 -4.406 -69.638 1.00 79.19 79 SER A C 1
ATOM 559 O O . SER A 1 79 ? 32.799 -3.538 -68.913 1.00 79.19 79 SER A O 1
ATOM 561 N N . PRO A 1 80 ? 32.012 -5.628 -69.158 1.00 75.88 80 PRO A N 1
ATOM 562 C CA . PRO A 1 80 ? 32.249 -5.980 -67.762 1.00 75.88 80 PRO A CA 1
ATOM 563 C C . PRO A 1 80 ? 33.715 -5.771 -67.361 1.00 75.88 80 PRO A C 1
ATOM 565 O O . PRO A 1 80 ? 34.618 -6.379 -67.934 1.00 75.88 80 PRO A O 1
ATOM 568 N N . MET A 1 81 ? 33.954 -4.928 -66.356 1.00 77.00 81 MET A N 1
ATOM 569 C CA . MET A 1 81 ? 35.242 -4.894 -65.667 1.00 77.00 81 MET A CA 1
ATOM 570 C C . MET A 1 81 ? 35.315 -6.080 -64.711 1.00 77.00 81 MET A C 1
ATOM 572 O O . MET A 1 81 ? 34.431 -6.250 -63.874 1.00 77.00 81 MET A O 1
ATOM 576 N N . THR A 1 82 ? 36.377 -6.876 -64.803 1.00 73.88 82 THR A N 1
ATOM 577 C CA . THR A 1 82 ? 36.672 -7.917 -63.812 1.00 73.88 82 THR A CA 1
ATOM 578 C C . THR A 1 82 ? 37.891 -7.489 -63.014 1.00 73.88 82 THR A C 1
ATOM 580 O O . THR A 1 82 ? 38.983 -7.375 -63.566 1.00 73.88 82 THR A O 1
ATOM 583 N N . PHE A 1 83 ? 37.722 -7.268 -61.714 1.00 77.12 83 PHE A N 1
ATOM 584 C CA . PHE A 1 83 ? 38.847 -7.077 -60.805 1.00 77.12 83 PHE A CA 1
ATOM 585 C C . PHE A 1 83 ? 39.255 -8.448 -60.256 1.00 77.12 83 PHE A C 1
ATOM 587 O O . PHE A 1 83 ? 38.433 -9.136 -59.655 1.00 77.12 83 PHE A O 1
ATOM 594 N N . THR A 1 84 ? 40.505 -8.863 -60.476 1.00 65.56 84 THR A N 1
ATOM 595 C CA . THR A 1 84 ? 41.020 -10.166 -60.017 1.00 65.56 84 THR A CA 1
ATOM 596 C C . THR A 1 84 ? 42.145 -9.949 -59.009 1.00 65.56 84 THR A C 1
ATOM 598 O O . THR A 1 84 ? 43.133 -9.292 -59.326 1.00 65.56 84 THR A O 1
ATOM 601 N N . GLY A 1 85 ? 42.008 -10.508 -57.806 1.00 66.56 85 GLY A N 1
ATOM 602 C CA . GLY A 1 85 ? 43.046 -10.511 -56.775 1.00 66.56 85 GLY A CA 1
ATOM 603 C C . GLY A 1 85 ? 42.502 -11.004 -55.436 1.00 66.56 85 GLY A C 1
ATOM 604 O O . GLY A 1 85 ? 41.494 -10.487 -54.960 1.00 66.56 85 GLY A O 1
ATOM 605 N N . THR A 1 86 ? 43.152 -11.998 -54.823 1.00 56.38 86 THR A N 1
ATOM 606 C CA . THR A 1 86 ? 42.788 -12.488 -53.484 1.00 56.38 86 THR A CA 1
ATOM 607 C C . THR A 1 86 ? 44.018 -12.804 -52.622 1.00 56.38 86 THR A C 1
ATOM 609 O O . THR A 1 86 ? 44.933 -13.506 -53.041 1.00 56.38 86 THR A O 1
ATOM 612 N N . SER A 1 87 ? 43.964 -12.298 -51.384 1.00 56.94 87 SER A N 1
ATOM 613 C CA . SER A 1 87 ? 44.358 -12.955 -50.123 1.00 56.94 87 SER A CA 1
ATOM 614 C C . SER A 1 87 ? 45.826 -13.230 -49.739 1.00 56.94 87 SER A C 1
ATOM 616 O O . SER A 1 87 ? 46.035 -14.140 -48.943 1.00 56.94 87 SER A O 1
ATOM 618 N N . ALA A 1 88 ? 46.840 -12.466 -50.171 1.00 53.25 88 ALA A N 1
ATOM 619 C CA . ALA A 1 88 ? 48.197 -12.664 -49.604 1.00 53.25 88 ALA A CA 1
ATOM 620 C C . ALA A 1 88 ? 49.112 -11.429 -49.465 1.00 53.25 88 ALA A C 1
ATOM 622 O O . ALA A 1 88 ? 50.283 -11.579 -49.129 1.00 53.25 88 ALA A O 1
ATOM 623 N N . GLY A 1 89 ? 48.620 -10.210 -49.682 1.00 52.75 89 GLY A N 1
ATOM 624 C CA . GLY A 1 89 ? 49.410 -8.994 -49.481 1.00 52.75 89 GLY A CA 1
ATOM 625 C C . GLY A 1 89 ? 48.701 -8.078 -48.502 1.00 52.75 89 GLY A C 1
ATOM 626 O O . GLY A 1 89 ? 47.519 -7.812 -48.679 1.00 52.75 89 GLY A O 1
ATOM 627 N N . VAL A 1 90 ? 49.407 -7.596 -47.484 1.00 49.28 90 VAL A N 1
ATOM 628 C CA . VAL A 1 90 ? 48.970 -6.550 -46.541 1.00 49.28 90 VAL A CA 1
ATOM 629 C C . VAL A 1 90 ? 48.811 -5.186 -47.241 1.00 49.28 90 VAL A C 1
ATOM 631 O O . VAL A 1 90 ? 49.434 -4.196 -46.872 1.00 49.28 90 VAL A O 1
ATOM 634 N N . GLY A 1 91 ? 47.994 -5.148 -48.294 1.00 55.47 91 GLY A N 1
ATOM 635 C CA . GLY A 1 91 ? 47.640 -3.977 -49.085 1.00 55.47 91 GLY A CA 1
ATOM 636 C C . GLY A 1 91 ? 46.125 -3.805 -49.093 1.00 55.47 91 GLY A C 1
ATOM 637 O O . GLY A 1 91 ? 45.370 -4.735 -49.366 1.00 55.47 91 GLY A O 1
ATOM 638 N N . THR A 1 92 ? 45.685 -2.612 -48.725 1.00 59.88 92 THR A N 1
ATOM 639 C CA . THR A 1 92 ? 44.300 -2.217 -48.473 1.00 59.88 92 THR A CA 1
ATOM 640 C C . THR A 1 92 ? 43.426 -2.272 -49.735 1.00 59.88 92 THR A C 1
ATOM 642 O O . THR A 1 92 ? 43.426 -1.328 -50.515 1.00 59.88 92 THR A O 1
ATOM 645 N N . GLY A 1 93 ? 42.645 -3.347 -49.900 1.00 65.44 93 GLY A N 1
ATOM 646 C CA . GLY A 1 93 ? 41.519 -3.444 -50.846 1.00 65.44 93 GLY A CA 1
ATOM 647 C C . GLY A 1 93 ? 41.881 -3.595 -52.336 1.00 65.44 93 GLY A C 1
ATOM 648 O O . GLY A 1 93 ? 42.862 -3.050 -52.823 1.00 65.44 93 GLY A O 1
ATOM 649 N N . LEU A 1 94 ? 41.052 -4.332 -53.089 1.00 71.44 94 LEU A N 1
ATOM 650 C CA . LEU A 1 94 ? 41.159 -4.460 -54.556 1.00 71.44 94 LEU A CA 1
ATOM 651 C C . LEU A 1 94 ? 40.715 -3.177 -55.285 1.00 71.44 94 LEU A C 1
ATOM 653 O O . LEU A 1 94 ? 41.168 -2.887 -56.388 1.00 71.44 94 LEU A O 1
ATOM 657 N N . ILE A 1 95 ? 39.834 -2.408 -54.645 1.00 76.75 95 ILE A N 1
ATOM 658 C CA . ILE A 1 95 ? 39.400 -1.073 -55.046 1.00 76.75 95 ILE A CA 1
ATOM 659 C C . ILE A 1 95 ? 39.407 -0.229 -53.771 1.00 76.75 95 ILE A C 1
ATOM 661 O O . ILE A 1 95 ? 38.708 -0.560 -52.814 1.00 76.75 95 ILE A O 1
ATOM 665 N N . ALA A 1 96 ? 40.189 0.846 -53.759 1.00 74.00 96 ALA A N 1
ATOM 666 C CA . ALA A 1 96 ? 40.166 1.856 -52.710 1.00 74.00 96 ALA A CA 1
ATOM 667 C C . ALA A 1 96 ? 39.661 3.163 -53.322 1.00 74.00 96 ALA A C 1
ATOM 669 O O . ALA A 1 96 ? 40.214 3.642 -54.311 1.00 74.00 96 ALA A O 1
ATOM 670 N N . VAL A 1 97 ? 38.598 3.723 -52.749 1.00 76.81 97 VAL A N 1
ATOM 671 C CA . VAL A 1 97 ? 38.048 5.016 -53.163 1.00 76.81 97 VAL A CA 1
ATOM 672 C C . VAL A 1 97 ? 38.196 5.964 -51.985 1.00 76.81 97 VAL A C 1
ATOM 674 O O . VAL A 1 97 ? 37.661 5.701 -50.910 1.00 76.81 97 VAL A O 1
ATOM 677 N N . GLN A 1 98 ? 38.951 7.041 -52.178 1.00 76.00 98 GLN A N 1
ATOM 678 C CA . GLN A 1 98 ? 39.079 8.105 -51.193 1.00 76.00 98 GLN A CA 1
ATOM 679 C C . GLN A 1 98 ? 38.104 9.223 -51.543 1.00 76.00 98 GLN A C 1
ATOM 681 O O . GLN A 1 98 ? 38.129 9.752 -52.654 1.00 76.00 98 GLN A O 1
ATOM 686 N N . ASP A 1 99 ? 37.279 9.609 -50.577 1.00 74.88 99 ASP A N 1
ATOM 687 C CA . ASP A 1 99 ? 36.603 10.896 -50.633 1.00 74.88 99 ASP A CA 1
ATOM 688 C C . ASP A 1 99 ? 37.609 11.994 -50.269 1.00 74.88 99 ASP A C 1
ATOM 690 O O . ASP A 1 99 ? 38.109 12.036 -49.147 1.00 74.88 99 ASP A O 1
ATOM 694 N N . ALA A 1 100 ? 37.959 12.842 -51.236 1.00 75.31 100 ALA A N 1
ATOM 695 C CA . ALA A 1 100 ? 38.928 13.924 -51.054 1.00 75.31 100 ALA A CA 1
ATOM 696 C C . ALA A 1 100 ? 38.277 15.241 -50.589 1.00 75.31 100 ALA A C 1
ATOM 698 O O . ALA A 1 100 ? 38.938 16.282 -50.568 1.00 75.31 100 ALA A O 1
ATOM 699 N N . ARG A 1 101 ? 36.980 15.228 -50.254 1.00 71.19 101 ARG A N 1
ATOM 700 C CA . ARG A 1 101 ? 36.275 16.406 -49.743 1.00 71.19 101 ARG A CA 1
ATOM 701 C C . ARG A 1 101 ? 36.826 16.798 -48.366 1.00 71.19 101 ARG A C 1
ATOM 703 O O . ARG A 1 101 ? 36.970 15.963 -47.483 1.00 71.19 101 ARG A O 1
ATOM 710 N N . THR A 1 102 ? 37.133 18.082 -48.187 1.00 68.94 102 THR A N 1
ATOM 711 C CA . THR A 1 102 ? 37.766 18.627 -46.969 1.00 68.94 102 THR A CA 1
ATOM 712 C C . THR A 1 102 ? 36.814 19.431 -46.079 1.00 68.94 102 THR A C 1
ATOM 714 O O . THR A 1 102 ? 37.214 19.906 -45.019 1.00 68.94 102 THR A O 1
ATOM 717 N N . THR A 1 103 ? 35.562 19.612 -46.499 1.00 64.12 103 THR A N 1
ATOM 718 C CA . THR A 1 103 ? 34.539 20.369 -45.766 1.00 64.12 103 THR A CA 1
ATOM 719 C C . THR A 1 103 ? 33.854 19.482 -44.726 1.00 64.12 103 THR A C 1
ATOM 721 O O . THR A 1 103 ? 33.274 18.460 -45.086 1.00 64.12 103 THR A O 1
ATOM 724 N N . VAL A 1 104 ? 33.899 19.886 -43.454 1.00 60.56 104 VAL A N 1
ATOM 725 C CA . VAL A 1 104 ? 33.226 19.211 -42.330 1.00 60.56 104 VAL A CA 1
ATOM 726 C C . VAL A 1 104 ? 31.811 19.779 -42.167 1.00 60.56 104 VAL A C 1
ATOM 728 O O . VAL A 1 104 ? 31.657 20.999 -42.156 1.00 60.56 104 VAL A O 1
ATOM 731 N N . GLY A 1 105 ? 30.800 18.915 -42.000 1.00 60.88 105 GLY A N 1
ATOM 732 C CA . GLY A 1 105 ? 29.432 19.313 -41.615 1.00 60.88 105 GLY A CA 1
ATOM 733 C C . GLY A 1 105 ? 28.392 19.470 -42.737 1.00 60.88 105 GLY A C 1
ATOM 734 O O . GLY A 1 105 ? 27.323 20.013 -42.479 1.00 60.88 105 GLY A O 1
ATOM 735 N N . GLU A 1 106 ? 28.681 19.005 -43.953 1.00 63.03 106 GLU A N 1
ATOM 736 C CA . GLU A 1 106 ? 27.743 19.011 -45.091 1.00 63.03 106 GLU A CA 1
ATOM 737 C C . GLU A 1 106 ? 26.926 17.707 -45.193 1.00 63.03 106 GLU A C 1
ATOM 739 O O . GLU A 1 106 ? 27.208 16.728 -44.502 1.00 63.03 106 GLU A O 1
ATOM 744 N N . GLU A 1 107 ? 25.919 17.678 -46.076 1.00 69.31 107 GLU A N 1
ATOM 745 C CA . GLU A 1 107 ? 25.117 16.477 -46.364 1.00 69.31 107 GLU A CA 1
ATOM 746 C C . GLU A 1 107 ? 25.992 15.256 -46.724 1.00 69.31 107 GLU A C 1
ATOM 748 O O . GLU A 1 107 ? 27.036 15.374 -47.376 1.00 69.31 107 GLU A O 1
ATOM 753 N N . GLY A 1 108 ? 25.537 14.061 -46.326 1.00 75.62 108 GLY A N 1
ATOM 754 C CA . GLY A 1 108 ? 26.262 12.809 -46.542 1.00 75.62 108 GLY A CA 1
ATOM 755 C C . GLY A 1 108 ? 26.656 12.573 -48.003 1.00 75.62 108 GLY A C 1
ATOM 756 O O . GLY A 1 108 ? 25.877 12.801 -48.930 1.00 75.62 108 GLY A O 1
ATOM 757 N N . ASN A 1 109 ? 27.878 12.085 -48.219 1.00 84.00 109 ASN A N 1
ATOM 758 C CA . ASN A 1 109 ? 28.436 11.852 -49.544 1.00 84.00 109 ASN A CA 1
ATOM 759 C C . ASN A 1 109 ? 28.345 10.378 -49.953 1.00 84.00 109 ASN A C 1
ATOM 761 O O . ASN A 1 109 ? 28.763 9.491 -49.209 1.00 84.00 109 ASN A O 1
ATOM 765 N N . ALA A 1 110 ? 27.873 10.115 -51.173 1.00 86.50 110 ALA A N 1
ATOM 766 C CA . ALA A 1 110 ? 27.858 8.782 -51.764 1.00 86.50 110 ALA A CA 1
ATOM 767 C C . ALA A 1 110 ? 29.173 8.522 -52.519 1.00 86.50 110 ALA A C 1
ATOM 769 O O . ALA A 1 110 ? 29.347 8.951 -53.657 1.00 86.50 110 ALA A O 1
ATOM 770 N N . VAL A 1 111 ? 30.100 7.808 -51.880 1.00 85.69 111 VAL A N 1
ATOM 771 C CA . VAL A 1 111 ? 31.416 7.458 -52.448 1.00 85.69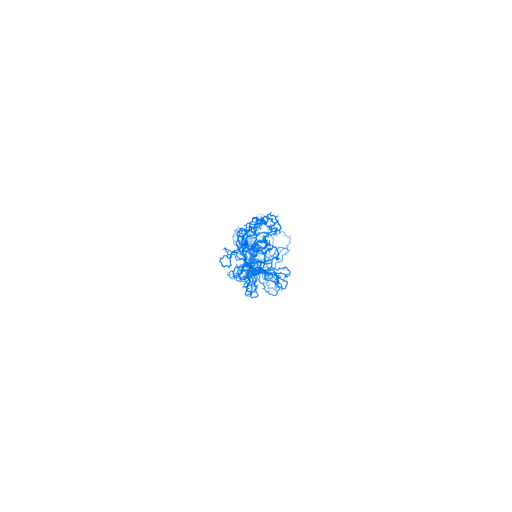 111 VAL A CA 1
ATOM 772 C C . VAL A 1 111 ? 31.293 6.321 -53.468 1.00 85.69 111 VAL A C 1
ATOM 774 O O . VAL A 1 111 ? 31.989 6.299 -54.482 1.00 85.69 111 VAL A O 1
ATOM 777 N N . PHE A 1 112 ? 30.364 5.398 -53.230 1.00 88.44 112 PHE A N 1
ATOM 778 C CA . PHE A 1 112 ? 29.914 4.397 -54.189 1.00 88.44 112 PHE A CA 1
ATOM 779 C C . PHE A 1 112 ? 28.388 4.390 -54.218 1.00 88.44 112 PHE A C 1
ATOM 781 O O . PHE A 1 112 ? 27.745 4.315 -53.170 1.00 88.44 112 PHE A O 1
ATOM 788 N N . ALA A 1 113 ? 27.794 4.438 -55.408 1.00 88.69 113 ALA A N 1
ATOM 789 C CA . ALA A 1 113 ? 26.348 4.414 -55.552 1.00 88.69 113 ALA A CA 1
ATOM 790 C C . ALA A 1 113 ? 25.901 3.542 -56.720 1.00 88.69 113 ALA A C 1
ATOM 792 O O . ALA A 1 113 ? 26.528 3.499 -57.778 1.00 88.69 113 ALA A O 1
ATOM 793 N N . ILE A 1 114 ? 24.762 2.889 -56.526 1.00 90.56 114 ILE A N 1
ATOM 794 C CA . ILE A 1 114 ? 24.016 2.220 -57.582 1.00 90.56 114 ILE A CA 1
ATOM 795 C C . ILE A 1 114 ? 22.758 3.044 -57.805 1.00 90.56 114 ILE A C 1
ATOM 797 O O . ILE A 1 114 ? 21.945 3.195 -56.893 1.00 90.56 114 ILE A O 1
ATOM 801 N N . ASN A 1 115 ? 22.588 3.575 -59.011 1.00 90.62 115 ASN A N 1
ATOM 802 C CA . ASN A 1 115 ? 21.369 4.275 -59.394 1.00 90.62 115 ASN A CA 1
ATOM 803 C C . ASN A 1 115 ? 20.187 3.307 -59.490 1.00 90.62 115 ASN A C 1
ATOM 805 O O . ASN A 1 115 ? 20.346 2.143 -59.865 1.00 90.62 115 ASN A O 1
ATOM 809 N N . LYS A 1 116 ? 18.981 3.786 -59.175 1.00 88.38 116 LYS A N 1
ATOM 810 C CA . LYS A 1 116 ? 17.762 3.019 -59.447 1.00 88.38 116 LYS A CA 1
ATOM 811 C C . LYS A 1 116 ? 17.638 2.810 -60.958 1.00 88.38 116 LYS A C 1
ATOM 813 O O . LYS A 1 116 ? 18.102 3.625 -61.757 1.00 88.38 116 LYS A O 1
ATOM 818 N N . GLN A 1 117 ? 16.974 1.725 -61.346 1.00 90.50 117 GLN A N 1
ATOM 819 C CA . GLN A 1 117 ? 16.684 1.446 -62.748 1.00 90.50 117 GLN A CA 1
ATOM 820 C C . GLN A 1 117 ? 16.012 2.665 -63.399 1.00 90.50 117 GLN A C 1
ATOM 822 O O . GLN A 1 117 ? 15.007 3.162 -62.893 1.00 90.50 117 GLN A O 1
ATOM 827 N N . ASN A 1 118 ? 16.583 3.148 -64.506 1.00 89.81 118 ASN A N 1
ATOM 828 C CA . ASN A 1 118 ? 16.103 4.315 -65.255 1.00 89.81 118 ASN A CA 1
ATOM 829 C C . ASN A 1 118 ? 15.944 5.600 -64.411 1.00 89.81 118 ASN A C 1
ATOM 831 O O . ASN A 1 118 ? 15.060 6.412 -64.679 1.00 89.81 118 ASN A O 1
ATOM 835 N N . SER A 1 119 ? 16.781 5.805 -63.389 1.00 89.31 119 SER A N 1
ATOM 836 C CA . SER A 1 119 ? 16.755 7.002 -62.544 1.00 89.31 119 SER A CA 1
ATOM 837 C C . SER A 1 119 ? 18.157 7.556 -62.323 1.00 89.31 119 SER A C 1
ATOM 839 O O . SER A 1 119 ? 19.120 6.803 -62.240 1.00 89.31 119 SER A O 1
ATOM 841 N N . ALA A 1 120 ? 18.266 8.872 -62.146 1.00 87.75 120 ALA A N 1
ATOM 842 C CA . ALA A 1 120 ? 19.488 9.512 -61.656 1.00 87.75 120 ALA A CA 1
ATOM 843 C C . ALA A 1 120 ? 19.614 9.460 -60.120 1.00 87.75 120 ALA A C 1
ATOM 845 O O . ALA A 1 120 ? 20.554 10.005 -59.556 1.00 87.75 120 ALA A O 1
ATOM 846 N N . THR A 1 121 ? 18.649 8.847 -59.426 1.00 90.00 121 THR A N 1
ATOM 847 C CA . THR A 1 121 ? 18.648 8.751 -57.962 1.00 90.00 121 THR A CA 1
ATOM 848 C C . THR A 1 121 ? 19.264 7.440 -57.484 1.00 90.00 121 THR A C 1
ATOM 850 O O . THR A 1 121 ? 19.069 6.391 -58.099 1.00 90.00 121 THR A O 1
ATOM 853 N N . HIS A 1 122 ? 19.968 7.482 -56.352 1.00 90.06 122 HIS A N 1
ATOM 854 C CA . HIS A 1 122 ? 20.627 6.313 -55.769 1.00 90.06 122 HIS A CA 1
ATOM 855 C C . HIS A 1 122 ? 19.614 5.312 -55.175 1.00 90.06 122 HIS A C 1
ATOM 857 O O . HIS A 1 122 ? 18.765 5.666 -54.353 1.00 90.06 122 HIS A O 1
ATOM 863 N N . GLY A 1 123 ? 19.713 4.046 -55.581 1.00 88.75 123 GLY A N 1
ATOM 864 C CA . GLY A 1 123 ? 19.016 2.895 -54.995 1.00 88.75 123 GLY A CA 1
ATOM 865 C C . GLY A 1 123 ? 19.812 2.197 -53.887 1.00 88.75 123 GLY A C 1
ATOM 866 O O . GLY A 1 123 ? 19.211 1.600 -53.001 1.00 88.75 123 GLY A O 1
ATOM 867 N N . LEU A 1 124 ? 21.140 2.327 -53.908 1.00 92.00 124 LEU A N 1
ATOM 868 C CA . LEU A 1 124 ? 22.056 1.996 -52.814 1.00 92.00 124 LEU A CA 1
ATOM 869 C C . LEU A 1 124 ? 23.186 3.025 -52.823 1.00 92.00 124 LEU A C 1
ATOM 871 O O . LEU A 1 124 ? 23.724 3.322 -53.889 1.00 92.00 124 LEU A O 1
ATOM 875 N N . MET A 1 125 ? 23.552 3.543 -51.659 1.00 91.19 125 MET A N 1
ATOM 876 C CA . MET A 1 125 ? 24.716 4.403 -51.474 1.00 91.19 125 MET A CA 1
ATOM 877 C C . MET A 1 125 ? 25.567 3.894 -50.314 1.00 91.19 125 MET A C 1
ATOM 879 O O . MET A 1 125 ? 25.036 3.532 -49.263 1.00 91.19 125 MET A O 1
ATOM 883 N N . LEU A 1 126 ? 26.878 3.872 -50.531 1.00 91.75 126 LEU A N 1
ATOM 884 C CA . LEU A 1 126 ? 27.908 3.638 -49.530 1.00 91.75 126 LEU A CA 1
ATOM 885 C C . LEU A 1 126 ? 28.806 4.874 -49.496 1.00 91.75 126 LEU A C 1
ATOM 887 O O . LEU A 1 126 ? 29.231 5.358 -50.549 1.00 91.75 126 LEU A O 1
ATOM 891 N N . GLY A 1 127 ? 29.111 5.395 -48.317 1.00 90.19 127 GLY A N 1
ATOM 892 C CA . GLY A 1 127 ? 29.946 6.585 -48.226 1.00 90.19 127 GLY A CA 1
ATOM 893 C C . GLY A 1 127 ? 30.163 7.069 -46.808 1.00 90.19 127 GLY A C 1
ATOM 894 O O . GLY A 1 127 ? 30.361 6.249 -45.916 1.00 90.19 127 GLY A O 1
ATOM 895 N N . ASN A 1 128 ? 30.166 8.384 -46.612 1.00 87.19 128 ASN A N 1
ATOM 896 C CA . ASN A 1 128 ? 30.427 8.994 -45.311 1.00 87.19 128 ASN A CA 1
ATOM 897 C C . ASN A 1 128 ? 29.548 10.228 -45.064 1.00 87.19 128 ASN A C 1
ATOM 899 O O . ASN A 1 128 ? 29.066 10.843 -46.013 1.00 87.19 128 ASN A O 1
ATOM 903 N N . ASP A 1 129 ? 29.337 10.581 -43.800 1.00 84.50 129 ASP A N 1
ATOM 904 C CA . ASP A 1 129 ? 28.500 11.710 -43.366 1.00 84.50 129 ASP A CA 1
ATOM 905 C C . ASP A 1 129 ? 29.230 13.065 -43.333 1.00 84.50 129 ASP A C 1
ATOM 907 O O . ASP A 1 129 ? 28.718 14.028 -42.771 1.00 84.50 129 ASP A O 1
ATOM 911 N N . GLY A 1 130 ? 30.450 13.143 -43.877 1.00 79.44 130 GLY A N 1
ATOM 912 C CA . GLY A 1 130 ? 31.301 14.331 -43.786 1.00 79.44 130 GLY A CA 1
ATOM 913 C C . GLY A 1 130 ? 31.899 14.585 -42.395 1.00 79.44 130 GLY A C 1
ATOM 914 O O . GLY A 1 130 ? 32.681 15.523 -42.240 1.00 79.44 130 GLY A O 1
ATOM 915 N N . ASN A 1 131 ? 31.577 13.759 -41.393 1.00 79.62 131 ASN A N 1
ATOM 916 C CA . ASN A 1 131 ? 32.060 13.865 -40.014 1.00 79.62 131 ASN A CA 1
ATOM 917 C C . ASN A 1 131 ? 32.716 12.561 -39.509 1.00 79.62 131 ASN A C 1
ATOM 919 O O . ASN A 1 131 ? 32.934 12.373 -38.312 1.00 79.62 131 ASN A O 1
ATOM 923 N N . GLY A 1 132 ? 33.068 11.666 -40.437 1.00 75.62 132 GLY A N 1
ATOM 924 C CA . GLY A 1 132 ? 33.833 10.446 -40.179 1.00 75.62 132 GLY A CA 1
ATOM 925 C C . GLY A 1 132 ? 32.999 9.184 -39.945 1.00 75.62 132 GLY A C 1
ATOM 926 O O . GLY A 1 132 ? 33.590 8.114 -39.784 1.00 75.62 132 GLY A O 1
ATOM 927 N N . ALA A 1 133 ? 31.663 9.257 -39.965 1.00 84.25 133 ALA A N 1
ATOM 928 C CA . ALA A 1 133 ? 30.818 8.068 -39.889 1.00 84.25 133 ALA A CA 1
ATOM 929 C C . ALA A 1 133 ? 30.583 7.472 -41.282 1.00 84.25 133 ALA A C 1
ATOM 931 O O . ALA A 1 133 ? 30.376 8.188 -42.262 1.00 84.25 133 ALA A O 1
ATOM 932 N N . ALA A 1 134 ? 30.590 6.142 -41.371 1.00 88.62 134 ALA A N 1
ATOM 933 C CA . ALA A 1 134 ? 30.237 5.437 -42.596 1.00 88.62 134 ALA A CA 1
ATOM 934 C C . ALA A 1 134 ? 28.718 5.465 -42.824 1.00 88.62 134 ALA A C 1
ATOM 936 O O . ALA A 1 134 ? 27.936 5.276 -41.892 1.00 88.62 134 ALA A O 1
ATOM 937 N N . LEU A 1 135 ? 28.308 5.634 -44.079 1.00 89.00 135 LEU A N 1
ATOM 938 C CA . LEU A 1 135 ? 26.911 5.613 -44.503 1.00 89.00 135 LEU A CA 1
ATOM 939 C C . LEU A 1 135 ? 26.625 4.389 -45.368 1.00 89.00 135 LEU A C 1
ATOM 941 O O . LEU A 1 135 ? 27.357 4.104 -46.315 1.00 89.00 135 LEU A O 1
ATOM 945 N N . ILE A 1 136 ? 25.514 3.715 -45.071 1.00 92.19 136 ILE A N 1
ATOM 946 C CA . ILE A 1 136 ? 24.859 2.739 -45.946 1.00 92.19 136 ILE A CA 1
ATOM 947 C C . ILE A 1 136 ? 23.394 3.148 -46.024 1.00 92.19 136 ILE A C 1
ATOM 949 O O . ILE A 1 136 ? 22.712 3.193 -45.003 1.00 92.19 136 ILE A O 1
ATOM 953 N N . GLY A 1 137 ? 22.905 3.455 -47.220 1.00 90.00 137 GLY A N 1
ATOM 954 C CA . GLY A 1 137 ? 21.554 3.986 -47.366 1.00 90.00 137 GLY A CA 1
ATOM 955 C C . GLY A 1 137 ? 20.995 3.872 -48.771 1.00 90.00 137 GLY A C 1
ATOM 956 O O . GLY A 1 137 ? 21.590 3.276 -49.669 1.00 90.00 137 GLY A O 1
ATOM 957 N N . ASN A 1 138 ? 19.837 4.482 -48.970 1.00 88.94 138 ASN A N 1
ATOM 958 C CA . ASN A 1 138 ? 19.233 4.704 -50.276 1.00 88.94 138 ASN A CA 1
ATOM 959 C C . ASN A 1 138 ? 18.550 6.081 -50.287 1.00 88.94 138 ASN A C 1
ATOM 961 O O . ASN A 1 138 ? 18.423 6.726 -49.248 1.00 88.94 138 ASN A O 1
ATOM 965 N N . ASN A 1 139 ? 18.122 6.551 -51.458 1.00 87.56 139 ASN A N 1
ATOM 966 C CA . ASN A 1 139 ? 17.352 7.788 -51.538 1.00 87.56 139 ASN A CA 1
ATOM 967 C C . ASN A 1 139 ? 15.845 7.498 -51.430 1.00 87.56 139 ASN A C 1
ATOM 969 O O . ASN A 1 139 ? 15.244 7.031 -52.407 1.00 87.56 139 ASN A O 1
ATOM 973 N N . ASN A 1 140 ? 15.261 7.809 -50.267 1.00 84.50 140 ASN A N 1
ATOM 974 C CA . ASN A 1 140 ? 13.819 7.792 -49.989 1.00 84.50 140 ASN A CA 1
ATOM 975 C C . ASN A 1 140 ? 13.121 6.503 -50.470 1.00 84.50 140 ASN A C 1
ATOM 977 O O . ASN A 1 140 ? 12.161 6.532 -51.245 1.00 84.50 140 ASN A O 1
ATOM 981 N N . ALA A 1 141 ? 13.672 5.352 -50.088 1.00 87.00 141 ALA A N 1
ATOM 982 C CA . ALA A 1 141 ? 13.122 4.037 -50.387 1.00 87.00 141 ALA A CA 1
ATOM 983 C C . ALA A 1 141 ? 13.392 3.072 -49.221 1.00 87.00 141 ALA A C 1
ATOM 985 O O . ALA A 1 141 ? 14.107 3.386 -48.276 1.00 87.00 141 ALA A O 1
ATOM 986 N N . ALA A 1 142 ? 12.850 1.862 -49.292 1.00 89.19 142 ALA A N 1
ATOM 987 C CA . ALA A 1 142 ? 13.124 0.822 -48.308 1.00 89.19 142 ALA A CA 1
ATOM 988 C C . ALA A 1 142 ? 14.562 0.275 -48.434 1.00 89.19 142 ALA A C 1
ATOM 990 O O . ALA A 1 142 ? 14.947 -0.189 -49.517 1.00 89.19 142 ALA A O 1
ATOM 991 N N . LEU A 1 143 ? 15.361 0.316 -47.360 1.00 92.25 143 LEU A N 1
ATOM 992 C CA . LEU A 1 143 ? 16.665 -0.362 -47.305 1.00 92.25 143 LEU A CA 1
ATOM 993 C C . LEU A 1 143 ? 16.454 -1.771 -46.751 1.00 92.25 143 LEU A C 1
ATOM 995 O O . LEU A 1 143 ? 16.131 -1.946 -45.580 1.00 92.25 143 LEU A O 1
ATOM 999 N N . ARG A 1 144 ? 16.619 -2.775 -47.614 1.00 91.62 144 ARG A N 1
ATOM 1000 C CA . ARG A 1 144 ? 16.232 -4.159 -47.325 1.00 91.62 144 ARG A CA 1
ATOM 1001 C C . ARG A 1 144 ? 17.442 -5.079 -47.304 1.00 91.62 144 ARG A C 1
ATOM 1003 O O . ARG A 1 144 ? 18.214 -5.115 -48.262 1.00 91.62 144 ARG A O 1
ATOM 1010 N N . PHE A 1 145 ? 17.551 -5.866 -46.245 1.00 91.38 145 PHE A N 1
ATOM 1011 C CA . PHE A 1 145 ? 18.550 -6.909 -46.067 1.00 91.38 145 PHE A CA 1
ATOM 1012 C C . PHE A 1 145 ? 17.861 -8.269 -46.013 1.00 91.38 145 PHE A C 1
ATOM 1014 O O . PHE A 1 145 ? 16.858 -8.475 -45.326 1.00 91.38 145 PHE A O 1
ATOM 1021 N N . GLY A 1 146 ? 18.397 -9.212 -46.774 1.00 91.81 146 GLY A N 1
ATOM 1022 C CA . GLY A 1 146 ? 17.758 -10.494 -47.001 1.00 91.81 146 GLY A CA 1
ATOM 1023 C C . GLY A 1 146 ? 18.611 -11.388 -47.880 1.00 91.81 146 GLY A C 1
ATOM 1024 O O . GLY A 1 146 ? 19.753 -11.056 -48.209 1.00 91.81 146 GLY A O 1
ATOM 1025 N N . LYS A 1 147 ? 18.047 -12.524 -48.275 1.00 91.88 147 LYS A N 1
ATOM 1026 C CA . LYS A 1 147 ? 18.709 -13.485 -49.160 1.00 91.88 147 LYS A CA 1
ATOM 1027 C C . LYS A 1 147 ? 17.961 -13.617 -50.478 1.00 91.88 147 LYS A C 1
ATOM 1029 O O . LYS A 1 147 ? 16.736 -13.616 -50.506 1.00 91.88 147 LYS A O 1
ATOM 1034 N N . TRP A 1 148 ? 18.707 -13.798 -51.559 1.00 92.69 148 TRP A N 1
ATOM 1035 C CA . TRP A 1 148 ? 18.158 -14.240 -52.836 1.00 92.69 148 TRP A CA 1
ATOM 1036 C C . TRP A 1 148 ? 18.193 -15.765 -52.894 1.00 92.69 148 TRP A C 1
ATOM 1038 O O . TRP A 1 148 ? 19.262 -16.364 -52.791 1.00 92.69 148 TRP A O 1
ATOM 1048 N N . VAL A 1 149 ? 17.034 -16.398 -53.064 1.00 90.50 149 VAL A N 1
ATOM 1049 C CA . VAL A 1 149 ? 16.916 -17.847 -53.271 1.00 90.50 149 VAL A CA 1
ATOM 1050 C C . VAL A 1 149 ? 16.063 -18.071 -54.509 1.00 90.50 149 VAL A C 1
ATOM 1052 O O . VAL A 1 149 ? 14.903 -17.673 -54.544 1.00 90.50 149 VAL A O 1
ATOM 1055 N N . SER A 1 150 ? 16.650 -18.682 -55.539 1.00 90.25 150 SER A N 1
ATOM 1056 C CA . SER A 1 150 ? 15.951 -19.055 -56.779 1.00 90.25 150 SER A CA 1
ATOM 1057 C C . SER A 1 150 ? 15.150 -17.913 -57.423 1.00 90.25 150 SER A C 1
ATOM 1059 O O . SER A 1 150 ? 14.023 -18.105 -57.865 1.00 90.25 150 SER A O 1
ATOM 1061 N N . GLY A 1 151 ? 15.724 -16.706 -57.459 1.00 89.94 151 GLY A N 1
ATOM 1062 C CA . GLY A 1 151 ? 15.083 -15.529 -58.060 1.00 89.94 151 GLY A CA 1
ATOM 1063 C C . GLY A 1 151 ? 14.065 -14.812 -57.166 1.00 89.94 151 GLY A C 1
ATOM 1064 O O . GLY A 1 151 ? 13.466 -13.835 -57.606 1.00 89.94 151 GLY A O 1
ATOM 1065 N N . VAL A 1 152 ? 13.892 -15.246 -55.916 1.00 88.88 152 VAL A N 1
ATOM 1066 C CA . VAL A 1 152 ? 13.045 -14.575 -54.924 1.00 88.88 152 VAL A CA 1
ATOM 1067 C C . VAL A 1 152 ? 13.923 -13.965 -53.837 1.00 88.88 152 VAL A C 1
ATOM 1069 O O . VAL A 1 152 ? 14.783 -14.640 -53.271 1.00 88.88 152 VAL A O 1
ATOM 1072 N N . PHE A 1 153 ? 13.697 -12.690 -53.523 1.00 89.81 153 PHE A N 1
ATOM 1073 C CA . PHE A 1 153 ? 14.320 -12.037 -52.376 1.00 89.81 153 PHE A CA 1
ATOM 1074 C C . PHE A 1 153 ? 13.475 -12.273 -51.121 1.00 89.81 153 PHE A C 1
ATOM 1076 O O . PHE A 1 153 ? 12.339 -11.812 -51.035 1.00 89.81 153 PHE A O 1
ATOM 1083 N N . THR A 1 154 ? 14.023 -12.998 -50.149 1.00 89.44 154 THR A N 1
ATOM 1084 C CA . THR A 1 154 ? 13.440 -13.140 -48.813 1.00 89.44 154 THR A CA 1
ATOM 1085 C C . THR A 1 154 ? 14.043 -12.088 -47.902 1.00 89.44 154 THR A C 1
ATOM 1087 O O . THR A 1 154 ? 15.239 -12.125 -47.610 1.00 89.44 154 THR A O 1
ATOM 1090 N N . GLU A 1 155 ? 13.209 -11.166 -47.452 1.00 91.12 155 GLU A N 1
ATOM 1091 C CA . GLU A 1 155 ? 13.586 -10.104 -46.535 1.00 91.12 155 GLU A CA 1
ATOM 1092 C C . GLU A 1 155 ? 13.669 -10.618 -45.094 1.00 91.12 155 GLU A C 1
ATOM 1094 O O . GLU A 1 155 ? 12.784 -11.335 -44.626 1.00 91.12 155 GLU A O 1
ATOM 1099 N N . TYR A 1 156 ? 14.729 -10.234 -44.389 1.00 88.69 156 TYR A N 1
ATOM 1100 C CA . TYR A 1 156 ? 14.873 -10.464 -42.948 1.00 88.69 156 TYR A CA 1
ATOM 1101 C C . TYR A 1 156 ? 14.793 -9.167 -42.163 1.00 88.69 156 TYR A C 1
ATOM 1103 O O . TYR A 1 156 ? 14.295 -9.149 -41.039 1.00 88.69 156 TYR A O 1
ATOM 1111 N N . LEU A 1 157 ? 15.268 -8.095 -42.787 1.00 90.19 157 LEU A N 1
ATOM 1112 C CA . LEU A 1 157 ? 15.282 -6.775 -42.220 1.00 90.19 157 LEU A CA 1
ATOM 1113 C C . LEU A 1 157 ? 14.920 -5.731 -43.282 1.00 90.19 157 LEU A C 1
ATOM 1115 O O . LEU A 1 157 ? 15.539 -5.686 -44.344 1.00 90.19 157 LEU A O 1
ATOM 1119 N N . ASN A 1 158 ? 13.992 -4.841 -42.951 1.00 90.12 158 ASN A N 1
ATOM 1120 C CA . ASN A 1 158 ? 13.643 -3.663 -43.726 1.00 90.12 158 ASN A CA 1
ATOM 1121 C C . ASN A 1 158 ? 13.708 -2.389 -42.884 1.00 90.12 158 ASN A C 1
ATOM 1123 O O . ASN A 1 158 ? 13.073 -2.301 -41.841 1.00 90.12 158 ASN A O 1
ATOM 1127 N N . MET A 1 159 ? 14.433 -1.379 -43.356 1.00 92.31 159 MET A N 1
ATOM 1128 C CA . MET A 1 159 ? 14.189 0.000 -42.945 1.00 92.31 159 MET A CA 1
ATOM 1129 C C . MET A 1 159 ? 13.210 0.605 -43.945 1.00 92.31 159 MET A C 1
ATOM 1131 O O . MET A 1 159 ? 13.581 0.863 -45.092 1.00 92.31 159 MET A O 1
ATOM 1135 N N . ASN A 1 160 ? 11.959 0.793 -43.526 1.00 87.50 160 ASN A N 1
ATOM 1136 C CA . ASN A 1 160 ? 10.918 1.339 -44.390 1.00 87.50 160 ASN A CA 1
ATOM 1137 C C . ASN A 1 160 ? 11.134 2.849 -44.649 1.00 87.50 160 ASN A C 1
ATOM 1139 O O . ASN A 1 160 ? 12.021 3.486 -44.082 1.00 87.50 160 ASN A O 1
ATOM 1143 N N . THR A 1 161 ? 10.294 3.459 -45.488 1.00 86.38 161 THR A N 1
ATOM 1144 C CA . THR A 1 161 ? 10.420 4.888 -45.846 1.00 86.38 161 THR A CA 1
ATOM 1145 C C . THR A 1 161 ? 10.181 5.857 -44.685 1.00 86.38 161 THR A C 1
ATOM 1147 O O . THR A 1 161 ? 10.509 7.031 -44.806 1.00 86.38 161 THR A O 1
ATOM 1150 N N . SER A 1 162 ? 9.612 5.393 -43.568 1.00 84.38 162 SER A N 1
ATOM 1151 C CA . SER A 1 162 ? 9.466 6.185 -42.338 1.00 84.38 162 SER A CA 1
ATOM 1152 C C . SER A 1 162 ? 10.682 6.093 -41.407 1.00 84.38 162 SER A C 1
ATOM 1154 O O . SER A 1 162 ? 10.680 6.708 -40.345 1.00 84.38 162 SER A O 1
ATOM 1156 N N . GLY A 1 163 ? 11.716 5.331 -41.789 1.00 81.00 163 GLY A N 1
ATOM 1157 C CA . GLY A 1 163 ? 12.904 5.082 -40.968 1.00 81.00 163 GLY A CA 1
ATOM 1158 C C . GLY A 1 163 ? 12.713 3.983 -39.919 1.00 81.00 163 GLY A C 1
ATOM 1159 O O . GLY A 1 163 ? 13.633 3.705 -39.152 1.00 81.00 163 GLY A O 1
ATOM 1160 N N . ALA A 1 164 ? 11.544 3.336 -39.879 1.00 84.00 164 ALA A N 1
ATOM 1161 C CA . ALA A 1 164 ? 11.276 2.255 -38.942 1.00 84.00 164 ALA A CA 1
ATOM 1162 C C . ALA A 1 164 ? 11.918 0.946 -39.414 1.00 84.00 164 ALA A C 1
ATOM 1164 O O . ALA A 1 164 ? 11.899 0.614 -40.600 1.00 84.00 164 ALA A O 1
ATOM 1165 N N . PHE A 1 165 ? 12.466 0.206 -38.454 1.00 86.75 165 PHE A N 1
ATOM 1166 C CA . PHE A 1 165 ? 13.122 -1.078 -38.653 1.00 86.75 165 PHE A CA 1
ATOM 1167 C C . PHE A 1 165 ? 12.123 -2.217 -38.417 1.00 86.75 165 PHE A C 1
ATOM 1169 O O . PHE A 1 165 ? 11.607 -2.390 -37.313 1.00 86.75 165 PHE A O 1
ATOM 1176 N N . GLU A 1 166 ? 11.853 -2.993 -39.458 1.00 84.00 166 GLU A N 1
ATOM 1177 C CA . GLU A 1 166 ? 10.909 -4.106 -39.479 1.00 84.00 166 GLU A CA 1
ATOM 1178 C C . GLU A 1 166 ? 11.672 -5.432 -39.607 1.00 84.00 166 GLU A C 1
ATOM 1180 O O . GLU A 1 166 ? 12.498 -5.609 -40.505 1.00 84.00 166 GLU A O 1
ATOM 1185 N N . LEU A 1 167 ? 11.392 -6.373 -38.699 1.00 85.38 167 LEU A N 1
ATOM 1186 C CA . LEU A 1 167 ? 11.967 -7.721 -38.693 1.00 85.38 167 LEU A CA 1
ATOM 1187 C C . LEU A 1 167 ? 10.929 -8.741 -39.163 1.00 85.38 167 LEU A C 1
ATOM 1189 O O . LEU A 1 167 ? 10.068 -9.167 -38.393 1.00 85.38 167 LEU A O 1
ATOM 1193 N N . SER A 1 168 ? 11.046 -9.177 -40.415 1.00 75.94 168 SER A N 1
ATOM 1194 C CA . SER A 1 168 ? 10.069 -10.052 -41.083 1.00 75.94 168 SER A CA 1
ATOM 1195 C C . SER A 1 168 ? 10.029 -11.496 -40.539 1.00 75.94 168 SER A C 1
ATOM 1197 O O . SER A 1 168 ? 9.094 -12.237 -40.832 1.00 75.94 168 SER A O 1
ATOM 1199 N N . GLY A 1 169 ? 11.005 -11.898 -39.710 1.00 72.56 169 GLY A N 1
ATOM 1200 C CA . GLY A 1 169 ? 11.088 -13.219 -39.060 1.00 72.56 169 GLY A CA 1
ATOM 1201 C C . GLY A 1 169 ? 11.038 -13.200 -37.525 1.00 72.56 169 GLY A C 1
ATOM 1202 O O . GLY A 1 169 ? 11.304 -14.226 -36.901 1.00 72.56 169 GLY A O 1
ATOM 1203 N N . GLY A 1 170 ? 10.725 -12.051 -36.915 1.00 67.62 170 GLY A N 1
ATOM 1204 C CA . GLY A 1 170 ? 10.858 -11.836 -35.471 1.00 67.62 170 GLY A CA 1
ATOM 1205 C C . GLY A 1 170 ? 12.304 -11.581 -35.022 1.00 67.62 170 GLY A C 1
ATOM 1206 O O . GLY A 1 170 ? 13.253 -11.723 -35.791 1.00 67.62 170 GLY A O 1
ATOM 1207 N N . LEU A 1 171 ? 12.474 -11.167 -33.762 1.00 74.38 171 LEU A N 1
ATOM 1208 C CA . LEU A 1 171 ? 13.783 -10.966 -33.136 1.00 74.38 171 LEU A CA 1
ATOM 1209 C C . LEU A 1 171 ? 14.142 -12.196 -32.295 1.00 74.38 171 LEU A C 1
ATOM 1211 O O . LEU A 1 171 ? 13.532 -12.429 -31.254 1.00 74.38 171 LEU A O 1
ATOM 1215 N N . VAL A 1 172 ? 15.145 -12.962 -32.725 1.00 66.00 172 VAL A N 1
ATOM 1216 C CA . VAL A 1 172 ? 15.741 -14.034 -31.914 1.00 66.00 172 VAL A CA 1
ATOM 1217 C C . VAL A 1 172 ? 17.004 -13.483 -31.255 1.00 66.00 172 VAL A C 1
ATOM 1219 O O . VAL A 1 172 ? 17.956 -13.131 -31.947 1.00 66.00 172 VAL A O 1
ATOM 1222 N N . ILE A 1 173 ? 17.004 -13.388 -29.923 1.00 65.50 173 ILE A N 1
ATOM 1223 C CA . ILE A 1 173 ? 18.187 -13.045 -29.122 1.00 65.50 173 ILE A CA 1
ATOM 1224 C C . ILE A 1 173 ? 18.695 -14.354 -28.521 1.00 65.50 173 ILE A C 1
ATOM 1226 O O . ILE A 1 173 ? 18.044 -14.907 -27.639 1.00 65.50 173 ILE A O 1
ATOM 1230 N N . ASP A 1 174 ? 19.823 -14.855 -29.016 1.00 62.03 174 ASP A N 1
ATOM 1231 C CA . ASP A 1 174 ? 20.505 -16.039 -28.483 1.00 62.03 174 ASP A CA 1
ATOM 1232 C C . ASP A 1 174 ? 21.769 -15.579 -27.731 1.00 62.03 174 ASP A C 1
ATOM 1234 O O . ASP A 1 174 ? 22.809 -15.369 -28.362 1.00 62.03 174 ASP A O 1
ATOM 1238 N N . PRO A 1 175 ? 21.689 -15.266 -26.421 1.00 56.03 175 PRO A N 1
ATOM 1239 C CA . PRO A 1 175 ? 22.832 -14.736 -25.691 1.00 56.03 175 PRO A CA 1
ATOM 1240 C C . PRO A 1 175 ? 23.814 -15.868 -25.325 1.00 56.03 175 PRO A C 1
ATOM 1242 O O . PRO A 1 175 ? 23.443 -16.793 -24.604 1.00 56.03 175 PRO A O 1
ATOM 1245 N N . PRO A 1 176 ? 25.097 -15.788 -25.731 1.00 57.16 176 PRO A N 1
ATOM 1246 C CA . PRO A 1 176 ? 26.093 -16.820 -25.431 1.00 57.16 176 PRO A CA 1
ATOM 1247 C C . PRO A 1 176 ? 26.622 -16.793 -23.982 1.00 57.16 176 PRO A C 1
ATOM 1249 O O . PRO A 1 176 ? 27.437 -17.637 -23.612 1.00 57.16 176 PRO A O 1
ATOM 1252 N N . SER A 1 177 ? 26.205 -15.844 -23.137 1.00 60.19 177 SER A N 1
ATOM 1253 C CA . SER A 1 177 ? 26.572 -15.805 -21.716 1.00 60.19 177 SER A CA 1
ATOM 1254 C C . SER A 1 177 ? 25.563 -15.001 -20.887 1.00 60.19 177 SER A C 1
ATOM 1256 O O . SER A 1 177 ? 24.780 -14.217 -21.414 1.00 60.19 177 SER A O 1
ATOM 1258 N N . ALA A 1 178 ? 25.551 -15.265 -19.577 1.00 54.38 178 ALA A N 1
ATOM 1259 C CA . ALA A 1 178 ? 24.408 -15.197 -18.659 1.00 54.38 178 ALA A CA 1
ATOM 1260 C C . ALA A 1 178 ? 23.722 -13.839 -18.399 1.00 54.38 178 ALA A C 1
ATOM 1262 O O . ALA A 1 178 ? 22.914 -13.755 -17.476 1.00 54.38 178 ALA A O 1
ATOM 1263 N N . VAL A 1 179 ? 23.974 -12.782 -19.165 1.00 51.72 179 VAL A N 1
ATOM 1264 C CA . VAL A 1 179 ? 23.211 -11.536 -19.031 1.00 51.72 179 VAL A CA 1
ATOM 1265 C C . VAL A 1 179 ? 23.091 -10.876 -20.398 1.00 51.72 179 VAL A C 1
ATOM 1267 O O . VAL A 1 179 ? 24.080 -10.377 -20.920 1.00 51.72 179 VAL A O 1
ATOM 1270 N N . MET A 1 180 ? 21.878 -10.892 -20.960 1.00 50.81 180 MET A N 1
ATOM 1271 C CA . MET A 1 180 ? 21.130 -9.727 -21.470 1.00 50.81 180 MET A CA 1
ATOM 1272 C C . MET A 1 180 ? 19.979 -10.188 -22.383 1.00 50.81 180 MET A C 1
ATOM 1274 O O . MET A 1 180 ? 20.196 -10.811 -23.418 1.00 50.81 180 MET A O 1
ATOM 1278 N N . GLY A 1 181 ? 18.739 -9.877 -21.988 1.00 61.19 181 GLY A N 1
ATOM 1279 C CA . GLY A 1 181 ? 17.579 -9.889 -22.887 1.00 61.19 181 GLY A CA 1
ATOM 1280 C C . GLY A 1 181 ? 17.545 -8.632 -23.767 1.00 61.19 181 GLY A C 1
ATOM 1281 O O . GLY A 1 181 ? 18.526 -7.897 -23.842 1.00 61.19 181 GLY A O 1
ATOM 1282 N N . LEU A 1 182 ? 16.407 -8.354 -24.412 1.00 66.88 182 LEU A N 1
ATOM 1283 C CA . LEU A 1 182 ? 16.195 -7.137 -25.207 1.00 66.88 182 LEU A CA 1
ATOM 1284 C C . LEU A 1 182 ? 16.473 -5.870 -24.371 1.00 66.88 182 LEU A C 1
ATOM 1286 O O . LEU A 1 182 ? 15.637 -5.456 -23.568 1.00 66.88 182 LEU A O 1
ATOM 1290 N N . GLN A 1 183 ? 17.633 -5.241 -24.572 1.00 59.84 183 GLN A N 1
ATOM 1291 C CA . GLN A 1 183 ? 17.960 -3.940 -23.993 1.00 59.84 183 GLN A CA 1
ATOM 1292 C C . GLN A 1 183 ? 17.414 -2.834 -24.903 1.00 59.84 183 GLN A C 1
ATOM 1294 O O . GLN A 1 183 ? 17.975 -2.548 -25.957 1.00 59.84 183 GLN A O 1
ATOM 1299 N N . ILE A 1 184 ? 16.323 -2.190 -24.487 1.00 65.81 184 ILE A N 1
ATOM 1300 C CA . ILE A 1 184 ? 15.818 -0.968 -25.129 1.00 65.81 184 ILE A CA 1
ATOM 1301 C C . ILE A 1 184 ? 16.542 0.213 -24.469 1.00 65.81 184 ILE A C 1
ATOM 1303 O O . ILE A 1 184 ? 16.122 0.697 -23.420 1.00 65.81 184 ILE A O 1
ATOM 1307 N N . GLY A 1 185 ? 17.690 0.611 -25.023 1.00 49.97 185 GLY A N 1
ATOM 1308 C CA . GLY A 1 185 ? 18.475 1.744 -24.519 1.00 49.97 185 GLY A CA 1
ATOM 1309 C C . GLY A 1 185 ? 17.750 3.082 -24.710 1.00 49.97 185 GLY A C 1
ATOM 1310 O O . GLY A 1 185 ? 17.206 3.343 -25.779 1.00 49.97 185 GLY A O 1
ATOM 1311 N N . GLN A 1 186 ? 17.748 3.927 -23.676 1.00 50.34 186 GLN A N 1
ATOM 1312 C CA . GLN A 1 186 ? 17.299 5.322 -23.743 1.00 50.34 186 GLN A CA 1
ATOM 1313 C C . GLN A 1 186 ? 18.359 6.186 -24.438 1.00 50.34 186 GLN A C 1
ATOM 1315 O O . GLN A 1 186 ? 19.520 6.147 -24.032 1.00 50.34 186 GLN A O 1
ATOM 1320 N N . SER A 1 187 ? 17.979 6.991 -25.437 1.00 47.16 187 SER A N 1
ATOM 1321 C CA . SER A 1 187 ? 18.848 8.074 -25.931 1.00 47.16 187 SER A CA 1
ATOM 1322 C C . SER A 1 187 ? 18.605 9.410 -25.218 1.00 47.16 187 SER A C 1
ATOM 1324 O O . SER A 1 187 ? 19.391 10.335 -25.395 1.00 47.16 187 SER A O 1
ATOM 1326 N N . ASP A 1 188 ? 17.552 9.531 -24.406 1.00 52.25 188 ASP A N 1
ATOM 1327 C CA . ASP A 1 188 ? 17.236 10.714 -23.605 1.00 52.25 188 ASP A CA 1
ATOM 1328 C C . ASP A 1 188 ? 16.475 10.357 -22.308 1.00 52.25 188 ASP A C 1
ATOM 1330 O O . ASP A 1 188 ? 16.119 9.207 -22.054 1.00 52.25 188 ASP A O 1
ATOM 1334 N N . ALA A 1 189 ? 16.297 11.348 -21.427 1.00 49.16 189 ALA A N 1
ATOM 1335 C CA . ALA A 1 189 ? 15.912 11.194 -20.018 1.00 49.16 189 ALA A CA 1
ATOM 1336 C C . ALA A 1 189 ? 14.469 10.696 -19.744 1.00 49.16 189 ALA A C 1
ATOM 1338 O O . ALA A 1 189 ? 13.976 10.868 -18.630 1.00 49.16 189 ALA A O 1
ATOM 1339 N N . HIS A 1 190 ? 13.777 10.081 -20.710 1.00 46.81 190 HIS A N 1
ATOM 1340 C CA . HIS A 1 190 ? 12.399 9.604 -20.536 1.00 46.81 190 HIS A CA 1
ATOM 1341 C C . HIS A 1 190 ? 12.217 8.149 -20.996 1.00 46.81 190 HIS A C 1
ATOM 1343 O O . HIS A 1 190 ? 12.864 7.660 -21.914 1.00 46.81 190 HIS A O 1
ATOM 1349 N N . SER A 1 191 ? 11.392 7.420 -20.246 1.00 54.59 191 SER A N 1
ATOM 1350 C CA . SER A 1 191 ? 11.154 5.968 -20.197 1.00 54.59 191 SER A CA 1
ATOM 1351 C C . SER A 1 191 ? 11.455 5.130 -21.455 1.00 54.59 191 SER A C 1
ATOM 1353 O O . SER A 1 191 ? 10.812 5.294 -22.490 1.00 54.59 191 SER A O 1
ATOM 1355 N N . GLY A 1 192 ? 12.314 4.110 -21.323 1.00 54.28 192 GLY A N 1
ATOM 1356 C CA . GLY A 1 192 ? 12.333 2.971 -22.250 1.00 54.28 192 GLY A CA 1
ATOM 1357 C C . GLY A 1 192 ? 11.023 2.184 -22.129 1.00 54.28 192 GLY A C 1
ATOM 1358 O O . GLY A 1 192 ? 10.655 1.752 -21.035 1.00 54.28 192 GLY A O 1
ATOM 1359 N N . ARG A 1 193 ? 10.269 2.044 -23.227 1.00 58.03 193 ARG A N 1
ATOM 1360 C CA . ARG A 1 193 ? 8.933 1.421 -23.229 1.00 58.03 193 ARG A CA 1
ATOM 1361 C C . ARG A 1 193 ? 8.888 0.257 -24.209 1.00 58.03 193 ARG A C 1
ATOM 1363 O O . ARG A 1 193 ? 9.119 0.443 -25.399 1.00 58.03 193 ARG A O 1
ATOM 1370 N N . LEU A 1 194 ? 8.540 -0.928 -23.711 1.00 68.31 194 LEU A N 1
ATOM 1371 C CA . LEU A 1 194 ? 8.232 -2.092 -24.541 1.00 68.31 194 LEU A CA 1
ATOM 1372 C C . LEU A 1 194 ? 6.718 -2.148 -24.789 1.00 68.31 194 LEU A C 1
ATOM 1374 O O . LEU A 1 194 ? 5.934 -2.279 -23.847 1.00 68.31 194 LEU A O 1
ATOM 1378 N N . PHE A 1 195 ? 6.311 -2.061 -26.056 1.00 60.62 195 PHE A N 1
ATOM 1379 C CA . PHE A 1 195 ? 4.923 -2.250 -26.476 1.00 60.62 195 PHE A CA 1
ATOM 1380 C C . PHE A 1 195 ? 4.743 -3.659 -27.050 1.00 60.62 195 PHE A C 1
ATOM 1382 O O . PHE A 1 195 ? 5.277 -3.973 -28.109 1.00 60.62 195 PHE A O 1
ATOM 1389 N N . LEU A 1 196 ? 3.964 -4.504 -26.371 1.00 62.19 196 LEU A N 1
ATOM 1390 C CA . LEU A 1 196 ? 3.523 -5.801 -26.891 1.00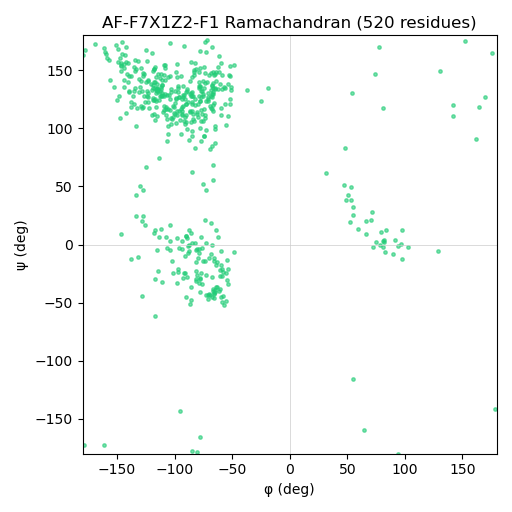 62.19 196 LEU A CA 1
ATOM 1391 C C . LEU A 1 196 ? 2.095 -5.633 -27.423 1.00 62.19 196 LEU A C 1
ATOM 1393 O O . LEU A 1 196 ? 1.180 -5.358 -26.645 1.00 62.19 196 LEU A O 1
ATOM 1397 N N . THR A 1 197 ? 1.900 -5.736 -28.739 1.00 56.25 197 THR A N 1
ATOM 1398 C CA . THR A 1 197 ? 0.586 -5.549 -29.381 1.00 56.25 197 THR A CA 1
ATOM 1399 C C . THR A 1 197 ? 0.137 -6.820 -30.099 1.00 56.25 197 THR A C 1
ATOM 1401 O O . THR A 1 197 ? 0.955 -7.600 -30.579 1.00 56.25 197 THR A O 1
ATOM 1404 N N . SER A 1 198 ? -1.178 -7.030 -30.162 1.00 53.88 198 SER A N 1
ATOM 1405 C CA . SER A 1 198 ? -1.825 -8.007 -31.040 1.00 53.88 198 SER A CA 1
ATOM 1406 C C . SER A 1 198 ? -3.021 -7.334 -31.713 1.00 53.88 198 SER A C 1
ATOM 1408 O O . SER A 1 198 ? -3.534 -6.337 -31.203 1.00 53.88 198 SER A O 1
ATOM 1410 N N . THR A 1 199 ? -3.488 -7.872 -32.838 1.00 51.12 199 THR A N 1
ATOM 1411 C CA . THR A 1 199 ? -4.630 -7.319 -33.586 1.00 51.12 199 THR A CA 1
ATOM 1412 C C . THR A 1 199 ? -5.971 -7.444 -32.854 1.00 51.12 199 THR A C 1
ATOM 1414 O O . THR A 1 199 ? -6.955 -6.871 -33.314 1.00 51.12 199 THR A O 1
ATOM 1417 N N . SER A 1 200 ? -6.035 -8.165 -31.726 1.00 51.81 200 SER A N 1
ATOM 1418 C CA . SER A 1 200 ? -7.308 -8.532 -31.091 1.00 51.81 200 SER A CA 1
ATOM 1419 C C . SER A 1 200 ? -7.381 -8.412 -29.562 1.00 51.81 200 SER A C 1
ATOM 1421 O O . SER A 1 200 ? -8.494 -8.442 -29.048 1.00 51.81 200 SER A O 1
ATOM 1423 N N . LEU A 1 201 ? -6.285 -8.232 -28.809 1.00 42.22 201 LEU A N 1
ATOM 1424 C CA . LEU A 1 201 ? -6.343 -8.012 -27.349 1.00 42.22 201 LEU A CA 1
ATOM 1425 C C . LEU A 1 201 ? -5.245 -7.080 -26.811 1.00 42.22 201 LEU A C 1
ATOM 1427 O O . LEU A 1 201 ? -4.165 -6.932 -27.384 1.00 42.22 201 LEU A O 1
ATOM 1431 N N . SER A 1 202 ? -5.590 -6.444 -25.687 1.00 50.38 202 SER A N 1
ATOM 1432 C CA . SER A 1 202 ? -4.941 -5.292 -25.065 1.00 50.38 202 SER A CA 1
ATOM 1433 C C . SER A 1 202 ? -3.538 -5.553 -24.500 1.00 50.38 202 SER A C 1
ATOM 1435 O O . SER A 1 202 ? -3.329 -6.460 -23.704 1.00 50.38 202 SER A O 1
ATOM 1437 N N . TRP A 1 203 ? -2.623 -4.670 -24.898 1.00 50.28 203 TRP A N 1
ATOM 1438 C CA . TRP A 1 203 ? -1.332 -4.302 -24.310 1.00 50.28 203 TRP A CA 1
ATOM 1439 C C . TRP A 1 203 ? -1.107 -4.666 -22.834 1.00 50.28 203 TRP A C 1
ATOM 1441 O O . TRP A 1 203 ? -1.906 -4.326 -21.963 1.00 50.28 203 TRP A O 1
ATOM 1451 N N . ALA A 1 204 ? 0.076 -5.221 -22.564 1.00 50.34 204 ALA A N 1
ATOM 1452 C CA . ALA A 1 204 ? 0.790 -5.030 -21.310 1.00 50.34 204 ALA A CA 1
ATOM 1453 C C . ALA A 1 204 ? 1.924 -4.032 -21.588 1.00 50.34 204 ALA A C 1
ATOM 1455 O O . ALA A 1 204 ? 2.915 -4.370 -22.233 1.00 50.34 204 ALA A O 1
ATOM 1456 N N . LEU A 1 205 ? 1.758 -2.781 -21.156 1.00 56.06 205 LEU A N 1
ATOM 1457 C CA . LEU A 1 205 ? 2.890 -1.861 -21.051 1.00 56.06 205 LEU A CA 1
ATOM 1458 C C . LEU A 1 205 ? 3.723 -2.323 -19.853 1.00 56.06 205 LEU A C 1
ATOM 1460 O O . LEU A 1 205 ? 3.163 -2.415 -18.767 1.00 56.06 205 LEU A O 1
ATOM 1464 N N . VAL A 1 206 ? 5.011 -2.601 -20.056 1.00 61.81 206 VAL A N 1
ATOM 1465 C CA . VAL A 1 206 ? 6.035 -2.660 -19.001 1.00 61.81 206 VAL A CA 1
ATOM 1466 C C . VAL A 1 206 ? 6.842 -1.381 -19.181 1.00 61.81 206 VAL A C 1
ATOM 1468 O O . VAL A 1 206 ? 7.689 -1.294 -20.070 1.00 61.81 206 VAL A O 1
ATOM 1471 N N . ALA A 1 207 ? 6.493 -0.345 -18.423 1.00 59.78 207 ALA A N 1
ATOM 1472 C CA . ALA A 1 207 ? 7.216 0.923 -18.434 1.00 59.78 207 ALA A CA 1
ATOM 1473 C C . ALA A 1 207 ? 7.859 1.160 -17.073 1.00 59.78 207 ALA A C 1
ATOM 1475 O O . ALA A 1 207 ? 7.188 1.009 -16.049 1.00 59.78 207 ALA A O 1
ATOM 1476 N N . TRP A 1 208 ? 9.124 1.579 -17.090 1.00 59.78 208 TRP A N 1
ATOM 1477 C CA . TRP A 1 208 ? 9.711 2.324 -15.984 1.00 59.78 208 TRP A CA 1
ATOM 1478 C C . TRP A 1 208 ? 9.257 3.776 -16.104 1.00 59.78 208 TRP A C 1
ATOM 1480 O O . TRP A 1 208 ? 9.623 4.477 -17.049 1.00 59.78 208 TRP A O 1
ATOM 1490 N N . ASP A 1 209 ? 8.390 4.195 -15.188 1.00 58.22 209 ASP A N 1
ATOM 1491 C CA . ASP A 1 209 ? 7.953 5.590 -15.075 1.00 58.22 209 ASP A CA 1
ATOM 1492 C C . ASP A 1 209 ?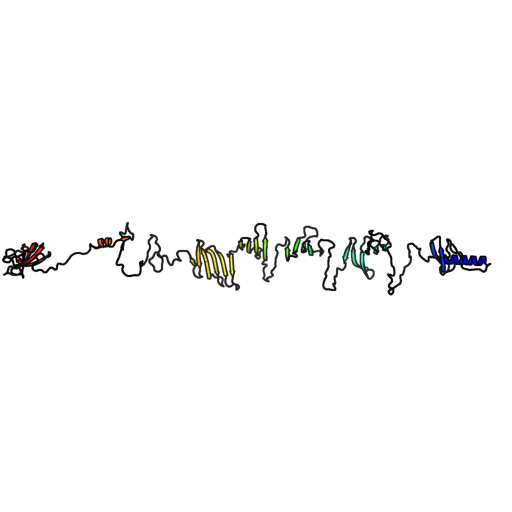 9.124 6.489 -14.618 1.00 58.22 209 ASP A C 1
ATOM 1494 O O . ASP A 1 209 ? 10.165 5.975 -14.194 1.00 58.22 209 ASP A O 1
ATOM 1498 N N . THR A 1 210 ? 8.969 7.817 -14.647 1.00 59.75 210 THR A N 1
ATOM 1499 C CA . THR A 1 210 ? 9.976 8.762 -14.105 1.00 59.75 210 THR A CA 1
ATOM 1500 C C . THR A 1 210 ? 10.315 8.481 -12.639 1.00 59.75 210 THR A C 1
ATOM 1502 O O . THR A 1 210 ? 11.424 8.753 -12.187 1.00 59.75 210 THR A O 1
ATOM 1505 N N . ASP A 1 211 ? 9.384 7.847 -11.928 1.00 61.25 211 ASP A N 1
ATOM 1506 C CA . ASP A 1 211 ? 9.510 7.433 -10.529 1.00 61.25 211 ASP A CA 1
ATOM 1507 C C . ASP A 1 211 ? 10.147 6.035 -10.367 1.00 61.25 211 ASP A C 1
ATOM 1509 O O . ASP A 1 211 ? 10.066 5.431 -9.296 1.00 61.25 211 ASP A O 1
ATOM 1513 N N . GLN A 1 212 ? 10.731 5.476 -11.436 1.00 65.62 212 GLN A N 1
ATOM 1514 C CA . GLN A 1 212 ? 11.343 4.136 -11.501 1.00 65.62 212 GLN A CA 1
ATOM 1515 C C . GLN A 1 212 ? 10.388 2.971 -11.176 1.00 65.62 212 GLN A C 1
ATOM 1517 O O . GLN A 1 212 ? 10.819 1.835 -10.975 1.00 65.62 212 GLN A O 1
ATOM 1522 N N . ALA A 1 213 ? 9.079 3.221 -11.144 1.00 66.88 213 ALA A N 1
ATOM 1523 C CA . ALA A 1 213 ? 8.086 2.192 -10.875 1.00 66.88 213 ALA A CA 1
ATOM 1524 C C . ALA A 1 213 ? 7.831 1.324 -12.115 1.00 66.88 213 ALA A C 1
ATOM 1526 O O . ALA A 1 213 ? 7.633 1.852 -13.212 1.00 66.88 213 ALA A O 1
ATOM 1527 N N . LEU A 1 214 ? 7.766 0.001 -11.933 1.00 72.88 214 LEU A N 1
ATOM 1528 C CA . LEU A 1 214 ? 7.280 -0.925 -12.956 1.00 72.88 214 LEU A CA 1
ATOM 1529 C C . LEU A 1 214 ? 5.761 -0.786 -13.053 1.00 72.88 214 LEU A C 1
ATOM 1531 O O . LEU A 1 214 ? 5.031 -1.204 -12.155 1.00 72.88 214 LEU A O 1
ATOM 1535 N N . THR A 1 215 ? 5.285 -0.209 -14.149 1.00 68.25 215 THR A N 1
ATOM 1536 C CA . THR A 1 215 ? 3.853 -0.042 -14.404 1.00 68.25 215 THR A CA 1
ATOM 1537 C C . THR A 1 215 ? 3.355 -1.142 -15.331 1.00 68.25 215 THR A C 1
ATOM 1539 O O . THR A 1 215 ? 3.887 -1.273 -16.427 1.00 68.25 215 THR A O 1
ATOM 1542 N N . ILE A 1 216 ? 2.325 -1.883 -14.909 1.00 72.75 216 ILE A N 1
ATOM 1543 C CA . ILE A 1 216 ? 1.533 -2.825 -15.709 1.00 72.75 216 ILE A CA 1
ATOM 1544 C C . ILE A 1 216 ? 0.173 -2.189 -15.975 1.00 72.75 216 ILE A C 1
ATOM 1546 O O . ILE A 1 216 ? -0.533 -1.754 -15.061 1.00 72.75 216 ILE A O 1
ATOM 1550 N N . THR A 1 217 ? -0.221 -2.160 -17.239 1.00 64.88 217 THR A N 1
ATOM 1551 C CA . THR A 1 217 ? -1.464 -1.519 -17.676 1.00 64.88 217 THR A CA 1
ATOM 1552 C C . THR A 1 217 ? -2.274 -2.482 -18.540 1.00 64.88 217 THR A C 1
ATOM 1554 O O . THR A 1 217 ? -1.676 -3.348 -19.172 1.00 64.88 217 THR A O 1
ATOM 1557 N N . SER A 1 218 ? -3.607 -2.361 -18.567 1.00 59.09 218 SER A N 1
ATOM 1558 C CA . SER A 1 218 ? -4.457 -3.110 -19.508 1.00 59.09 218 SER A CA 1
ATOM 1559 C C . SER A 1 218 ? -5.606 -2.263 -20.040 1.00 59.09 218 SER A C 1
ATOM 1561 O O . SER A 1 218 ? -6.285 -1.616 -19.246 1.00 59.09 218 SER A O 1
ATOM 1563 N N . GLY A 1 219 ? -5.892 -2.406 -21.335 1.00 55.25 219 GLY A N 1
ATOM 1564 C CA . GLY A 1 219 ? -7.120 -1.930 -21.988 1.00 55.25 219 GLY A CA 1
ATOM 1565 C C . GLY A 1 219 ? -7.099 -0.440 -22.332 1.00 55.25 219 GLY A C 1
ATOM 1566 O O . GLY A 1 219 ? -6.988 0.375 -21.431 1.00 55.25 219 GLY A O 1
ATOM 1567 N N . GLY A 1 220 ? -7.181 -0.094 -23.630 1.00 53.78 220 GLY A N 1
ATOM 1568 C CA . GLY A 1 220 ? -7.150 1.287 -24.159 1.00 53.78 220 GLY A CA 1
ATOM 1569 C C . GLY A 1 220 ? -6.163 1.522 -25.320 1.00 53.78 220 GLY A C 1
ATOM 1570 O O . GLY A 1 220 ? -5.130 0.869 -25.415 1.00 53.78 220 GLY A O 1
ATOM 1571 N N . THR A 1 221 ? -6.466 2.441 -26.235 1.00 51.06 221 THR A N 1
ATOM 1572 C CA . THR A 1 221 ? -5.546 2.837 -27.322 1.00 51.06 221 THR A CA 1
ATOM 1573 C C . THR A 1 221 ? -4.481 3.793 -26.773 1.00 51.06 221 THR A C 1
ATOM 1575 O O . THR A 1 221 ? -4.815 4.708 -26.016 1.00 51.06 221 THR A O 1
ATOM 1578 N N . TYR A 1 222 ? -3.207 3.612 -27.146 1.00 45.84 222 TYR A N 1
ATOM 1579 C CA . TYR A 1 222 ? -2.108 4.500 -26.736 1.00 45.84 222 TYR A CA 1
ATOM 1580 C C . TYR A 1 222 ? -2.442 5.980 -27.004 1.00 45.84 222 TYR A C 1
ATOM 1582 O O . TYR A 1 222 ? -2.928 6.319 -28.079 1.00 45.84 222 TYR A O 1
ATOM 1590 N N . GLY A 1 223 ? -2.203 6.857 -26.021 1.00 47.16 223 GLY A N 1
ATOM 1591 C CA . GLY A 1 223 ? -2.456 8.301 -26.137 1.00 47.16 223 GLY A CA 1
ATOM 1592 C C . GLY A 1 223 ? -3.911 8.732 -25.920 1.00 47.16 223 GLY A C 1
ATOM 1593 O O . GLY A 1 223 ? -4.194 9.926 -25.908 1.00 47.16 223 GLY A O 1
ATOM 1594 N N . THR A 1 224 ? -4.831 7.790 -25.698 1.00 47.69 224 THR A N 1
ATOM 1595 C CA . THR A 1 224 ? -6.197 8.108 -25.268 1.00 47.69 224 THR A CA 1
ATOM 1596 C C . THR A 1 224 ? -6.307 7.956 -23.752 1.00 47.69 224 THR A C 1
ATOM 1598 O O . THR A 1 224 ? -5.724 7.043 -23.166 1.00 47.69 224 THR A O 1
ATOM 1601 N N . SER A 1 225 ? -7.092 8.814 -23.102 1.00 46.78 225 SER A N 1
ATOM 1602 C CA . SER A 1 225 ? -7.392 8.766 -21.658 1.00 46.78 225 SER A CA 1
ATOM 1603 C C . SER A 1 225 ? -8.132 7.495 -21.205 1.00 46.78 225 SER A C 1
ATOM 1605 O O . SER A 1 225 ? -8.552 7.397 -20.056 1.00 46.78 225 SER A O 1
ATOM 1607 N N . THR A 1 226 ? -8.304 6.519 -22.101 1.00 48.56 226 THR A N 1
ATOM 1608 C CA . THR A 1 226 ? -9.003 5.254 -21.855 1.00 48.56 226 THR A CA 1
ATOM 1609 C C . THR A 1 226 ? -8.090 4.156 -21.307 1.00 48.56 226 THR A C 1
ATOM 1611 O O . THR A 1 226 ? -8.584 3.103 -20.922 1.00 48.56 226 THR A O 1
ATOM 1614 N N . GLY A 1 227 ? -6.772 4.390 -21.247 1.00 52.12 227 GLY A N 1
ATOM 1615 C CA . GLY A 1 227 ? -5.811 3.445 -20.685 1.00 52.12 227 GLY A CA 1
ATOM 1616 C C . GLY A 1 227 ? -5.730 3.485 -19.162 1.00 52.12 227 GLY A C 1
ATOM 1617 O O . GLY A 1 227 ? -5.262 4.472 -18.601 1.00 52.12 227 GLY A O 1
ATOM 1618 N N . THR A 1 228 ? -6.138 2.412 -18.482 1.00 54.78 228 THR A N 1
ATOM 1619 C CA . THR A 1 228 ? -6.150 2.350 -17.007 1.00 54.78 228 THR A CA 1
ATOM 1620 C C . THR A 1 228 ? -4.959 1.577 -16.434 1.00 54.78 228 THR A C 1
ATOM 1622 O O . THR A 1 228 ? -4.819 0.374 -16.673 1.00 54.78 228 THR A O 1
ATOM 1625 N N . THR A 1 229 ? -4.117 2.253 -15.638 1.00 56.47 229 THR A N 1
ATOM 1626 C CA . THR A 1 229 ? -3.052 1.651 -14.806 1.00 56.47 229 THR A CA 1
ATOM 1627 C C . THR A 1 229 ? -3.617 0.528 -13.944 1.00 56.47 229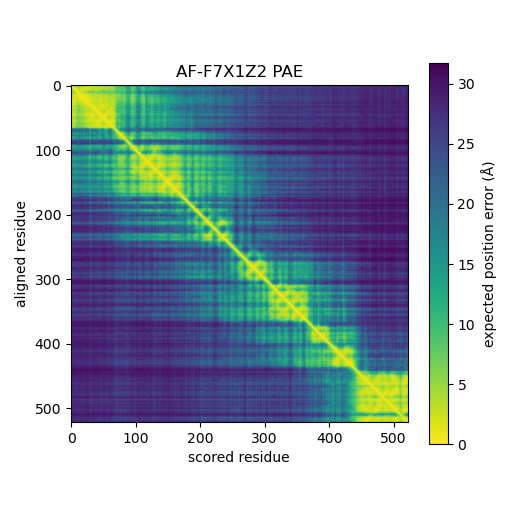 THR A C 1
ATOM 1629 O O . THR A 1 229 ? -4.501 0.777 -13.129 1.00 56.47 229 THR A O 1
ATOM 1632 N N . ARG A 1 230 ? -3.108 -0.702 -14.089 1.00 63.47 230 ARG A N 1
ATOM 1633 C CA . ARG A 1 230 ? -3.547 -1.834 -13.258 1.00 63.47 230 ARG A CA 1
ATOM 1634 C C . ARG A 1 230 ? -2.714 -1.985 -11.999 1.00 63.47 230 ARG A C 1
ATOM 1636 O O . ARG A 1 230 ? -3.280 -2.174 -10.930 1.00 63.47 230 ARG A O 1
ATOM 1643 N N . ALA A 1 231 ? -1.394 -1.898 -12.128 1.00 69.19 231 ALA A N 1
ATOM 1644 C CA . ALA A 1 231 ? -0.464 -2.065 -11.020 1.00 69.19 231 ALA A CA 1
ATOM 1645 C C . ALA A 1 231 ? 0.825 -1.275 -11.277 1.00 69.19 231 ALA A C 1
ATOM 1647 O O . ALA A 1 231 ? 1.364 -1.322 -12.379 1.00 69.19 231 ALA A O 1
ATOM 1648 N N . LYS A 1 232 ? 1.324 -0.573 -10.264 1.00 73.56 232 LYS A N 1
ATOM 1649 C CA . LYS A 1 232 ? 2.645 0.053 -10.206 1.00 73.56 232 LYS A CA 1
ATOM 1650 C C . LYS A 1 232 ? 3.430 -0.582 -9.065 1.00 73.56 232 LYS A C 1
ATOM 1652 O O . LYS A 1 232 ? 2.967 -0.556 -7.927 1.00 73.56 232 LYS A O 1
ATOM 1657 N N . PHE A 1 233 ? 4.606 -1.119 -9.359 1.00 74.31 233 PHE A N 1
ATOM 1658 C CA . PHE A 1 233 ? 5.560 -1.600 -8.361 1.00 74.31 233 PHE A CA 1
ATOM 1659 C C . PHE A 1 233 ? 6.652 -0.549 -8.192 1.00 74.31 233 PHE A C 1
ATOM 1661 O O . PHE A 1 233 ? 7.447 -0.338 -9.107 1.00 74.31 233 PHE A O 1
ATOM 1668 N N . TYR A 1 234 ? 6.681 0.124 -7.048 1.00 73.31 234 TYR A N 1
ATOM 1669 C CA . TYR A 1 234 ? 7.702 1.117 -6.734 1.00 73.31 234 TYR A CA 1
ATOM 1670 C C . TYR A 1 234 ? 8.990 0.445 -6.234 1.00 73.31 234 TYR A C 1
ATOM 1672 O O . TYR A 1 234 ? 8.918 -0.588 -5.562 1.00 73.31 234 TYR A O 1
ATOM 1680 N N . PRO A 1 235 ? 10.166 1.063 -6.446 1.00 65.00 235 PRO A N 1
ATOM 1681 C CA . PRO A 1 235 ? 11.432 0.584 -5.882 1.00 65.00 235 PRO A CA 1
ATOM 1682 C C . PRO A 1 235 ? 11.422 0.489 -4.351 1.00 65.00 235 PRO A C 1
ATOM 1684 O O . PRO A 1 235 ? 12.171 -0.281 -3.762 1.00 65.00 235 PRO A O 1
ATOM 1687 N N . THR A 1 236 ? 10.544 1.251 -3.698 1.00 65.75 236 THR A N 1
ATOM 1688 C CA . THR A 1 236 ? 10.319 1.231 -2.247 1.00 65.75 236 THR A CA 1
ATOM 1689 C C . THR A 1 236 ? 9.580 -0.021 -1.757 1.00 65.75 236 THR A C 1
ATOM 1691 O O . THR A 1 236 ? 9.285 -0.126 -0.570 1.00 65.75 236 THR A O 1
ATOM 1694 N N . GLY A 1 237 ? 9.246 -0.959 -2.652 1.00 60.88 237 GLY A N 1
ATOM 1695 C CA . GLY A 1 237 ? 8.473 -2.167 -2.347 1.00 60.88 237 GLY A CA 1
ATOM 1696 C C . GLY A 1 237 ? 6.961 -1.936 -2.285 1.00 60.88 237 GLY A C 1
ATOM 1697 O O . GLY A 1 237 ? 6.205 -2.863 -2.001 1.00 60.88 237 GLY A O 1
ATOM 1698 N N . VAL A 1 238 ? 6.502 -0.713 -2.562 1.00 63.53 238 VAL A N 1
ATOM 1699 C CA . VAL A 1 238 ? 5.078 -0.366 -2.572 1.00 63.53 238 VAL A CA 1
ATOM 1700 C C . VAL A 1 238 ? 4.429 -0.873 -3.862 1.00 63.53 238 VAL A C 1
ATOM 1702 O O . VAL A 1 238 ? 4.929 -0.624 -4.957 1.00 63.53 238 VAL A O 1
ATOM 1705 N N . LEU A 1 239 ? 3.285 -1.546 -3.739 1.00 73.38 239 LEU A N 1
ATOM 1706 C CA . LEU A 1 239 ? 2.398 -1.891 -4.851 1.00 73.38 239 LEU A CA 1
ATOM 1707 C C . LEU A 1 239 ? 1.188 -0.950 -4.830 1.00 73.38 239 LEU A C 1
ATOM 1709 O O . LEU A 1 239 ? 0.399 -0.983 -3.889 1.00 73.38 239 LEU A O 1
ATOM 1713 N N . SER A 1 240 ? 1.029 -0.126 -5.865 1.00 67.56 240 SER A N 1
ATOM 1714 C CA . SER A 1 240 ? -0.160 0.713 -6.063 1.00 67.56 240 SER A CA 1
ATOM 1715 C C . SER A 1 240 ? -0.990 0.174 -7.217 1.00 67.56 240 SER A C 1
ATOM 1717 O O . SER A 1 240 ? -0.461 -0.069 -8.297 1.00 67.56 240 SER A O 1
ATOM 1719 N N . VAL A 1 241 ? -2.288 -0.020 -7.011 1.00 67.31 241 VAL A N 1
ATOM 1720 C CA . VAL A 1 241 ? -3.218 -0.437 -8.069 1.00 67.31 241 VAL A CA 1
ATOM 1721 C C . VAL A 1 241 ? -4.151 0.715 -8.432 1.00 67.31 241 VAL A C 1
ATOM 1723 O O . VAL A 1 241 ? -4.483 1.539 -7.583 1.00 67.31 241 VAL A O 1
ATOM 1726 N N . GLY A 1 242 ? -4.540 0.812 -9.704 1.00 58.69 242 GLY A N 1
ATOM 1727 C CA . GLY A 1 242 ? -5.409 1.895 -10.172 1.00 58.69 242 GLY A CA 1
ATOM 1728 C C . GLY A 1 242 ? -6.865 1.757 -9.717 1.00 58.69 242 GLY A C 1
ATOM 1729 O O . GLY A 1 242 ? -7.316 0.689 -9.309 1.00 58.69 242 GLY A O 1
ATOM 1730 N N . SER A 1 243 ? -7.616 2.850 -9.860 1.00 50.47 243 SER A N 1
ATOM 1731 C CA . SER A 1 243 ? -8.978 3.092 -9.347 1.00 50.47 243 SER A CA 1
ATOM 1732 C C . SER A 1 243 ? -10.084 2.136 -9.825 1.00 50.47 243 SER A C 1
ATOM 1734 O O . SER A 1 243 ? -11.208 2.257 -9.360 1.00 50.47 243 SER A O 1
ATOM 1736 N N . TYR A 1 244 ? -9.790 1.224 -10.755 1.00 48.06 244 TYR A N 1
ATOM 1737 C CA . TYR A 1 244 ? -10.732 0.240 -11.312 1.00 48.06 244 TYR A CA 1
ATOM 1738 C C . TYR A 1 244 ? -10.408 -1.208 -10.904 1.00 48.06 244 TYR A C 1
ATOM 1740 O O . TYR A 1 244 ? -10.948 -2.159 -11.469 1.00 48.06 244 TYR A O 1
ATOM 1748 N N . MET A 1 245 ? -9.529 -1.408 -9.920 1.00 44.94 245 MET A N 1
ATOM 1749 C CA . MET A 1 245 ? -9.547 -2.644 -9.142 1.00 44.94 245 MET A CA 1
ATOM 1750 C C . MET A 1 245 ? -10.578 -2.465 -8.029 1.00 44.94 245 MET A C 1
ATOM 1752 O O . MET A 1 245 ? -10.265 -1.895 -6.989 1.00 44.94 245 MET A O 1
ATOM 1756 N N . ASP A 1 246 ? -11.797 -2.970 -8.243 1.00 46.56 246 ASP A N 1
ATOM 1757 C CA . ASP A 1 246 ? -12.863 -2.992 -7.224 1.00 46.56 246 ASP A CA 1
ATOM 1758 C C . ASP A 1 246 ? -12.421 -3.682 -5.909 1.00 46.56 246 ASP A C 1
ATOM 1760 O O . ASP A 1 246 ? -13.072 -3.530 -4.879 1.00 46.56 246 ASP A O 1
ATOM 1764 N N . ALA A 1 247 ? -11.288 -4.403 -5.906 1.00 45.53 247 ALA A N 1
ATOM 1765 C CA . ALA A 1 247 ? -10.566 -4.813 -4.704 1.00 45.53 247 ALA A CA 1
ATOM 1766 C C . ALA A 1 247 ? -9.073 -5.088 -4.987 1.00 45.53 247 ALA A C 1
ATOM 1768 O O . ALA A 1 247 ? -8.731 -5.742 -5.974 1.00 45.53 247 ALA A O 1
ATOM 1769 N N . LEU A 1 248 ? -8.185 -4.714 -4.055 1.00 46.59 248 LEU A N 1
ATOM 1770 C CA . LEU A 1 248 ? -6.924 -5.439 -3.839 1.00 46.59 248 LEU A CA 1
ATOM 1771 C C . LEU A 1 248 ? -7.279 -6.803 -3.233 1.00 46.59 248 LEU A C 1
ATOM 1773 O O . LEU A 1 248 ? -7.258 -6.977 -2.015 1.00 46.59 248 LEU A O 1
ATOM 1777 N N . SER A 1 249 ? -7.661 -7.774 -4.062 1.00 47.22 249 SER A N 1
ATOM 1778 C CA . SER A 1 249 ? -7.831 -9.144 -3.586 1.00 47.22 249 SER A CA 1
ATOM 1779 C C . SER A 1 249 ? -6.455 -9.794 -3.455 1.00 47.22 249 SER A C 1
ATOM 1781 O O . SER A 1 249 ? -5.883 -10.263 -4.440 1.00 47.22 249 SER A O 1
ATOM 1783 N N . PHE A 1 250 ? -5.923 -9.858 -2.239 1.00 51.62 250 PHE A N 1
ATOM 1784 C CA . PHE A 1 250 ? -4.955 -10.896 -1.906 1.00 51.62 250 PHE A CA 1
ATOM 1785 C C . PHE A 1 250 ? -5.760 -12.200 -1.798 1.00 51.62 250 PHE A C 1
ATOM 1787 O O . PHE A 1 250 ? -6.458 -12.454 -0.819 1.00 51.62 250 PHE A O 1
ATOM 1794 N N . GLN A 1 251 ? -5.768 -13.010 -2.856 1.00 41.22 251 GLN A N 1
ATOM 1795 C CA . GLN A 1 251 ? -6.416 -14.315 -2.794 1.00 41.22 251 GLN A CA 1
ATOM 1796 C C . GLN A 1 251 ? -5.521 -15.245 -1.969 1.00 41.22 251 GLN A C 1
ATOM 1798 O O . GLN A 1 251 ? -4.607 -15.871 -2.500 1.00 41.22 251 GLN A O 1
ATOM 1803 N N . VAL A 1 252 ? -5.768 -15.347 -0.660 1.00 47.12 252 VAL A N 1
ATOM 1804 C CA . VAL A 1 252 ? -5.265 -16.492 0.110 1.00 47.12 252 VAL A CA 1
ATOM 1805 C C . VAL A 1 252 ? -6.144 -17.668 -0.288 1.00 47.12 252 VAL A C 1
ATOM 1807 O O . VAL A 1 252 ? -7.247 -17.835 0.224 1.00 47.12 252 VAL A O 1
ATOM 1810 N N . SER A 1 253 ? -5.703 -18.435 -1.283 1.00 35.12 253 SER A N 1
ATOM 1811 C CA . SER A 1 253 ? -6.375 -19.670 -1.681 1.00 35.12 253 SER A CA 1
ATOM 1812 C C . SER A 1 253 ? -6.288 -20.681 -0.536 1.00 35.12 253 SER A C 1
ATOM 1814 O O . SER A 1 253 ? -5.376 -21.503 -0.493 1.00 35.12 253 SER A O 1
ATOM 1816 N N . ALA A 1 254 ? -7.242 -20.644 0.389 1.00 39.09 254 ALA A N 1
ATOM 1817 C CA . ALA A 1 254 ? -7.579 -21.817 1.175 1.00 39.09 254 ALA A CA 1
ATOM 1818 C C . ALA A 1 254 ? -8.583 -22.626 0.349 1.00 39.09 254 ALA A C 1
ATOM 1820 O O . ALA A 1 254 ? -9.629 -22.108 -0.033 1.00 39.09 254 ALA A O 1
ATOM 1821 N N . GLY A 1 255 ? -8.236 -23.873 0.029 1.00 38.91 255 GLY A N 1
ATOM 1822 C CA . GLY A 1 255 ? -9.061 -24.795 -0.749 1.00 38.91 255 GLY A CA 1
ATOM 1823 C C . GLY A 1 255 ? -10.344 -25.213 -0.032 1.00 38.91 255 GLY A C 1
ATOM 1824 O O . GLY A 1 255 ? -10.487 -26.374 0.334 1.00 38.91 255 GLY A O 1
ATOM 1825 N N . PHE A 1 256 ? -11.285 -24.288 0.144 1.00 40.66 256 PHE A N 1
ATOM 1826 C CA . PHE A 1 256 ? -12.634 -24.573 0.613 1.00 40.66 256 PHE A CA 1
ATOM 1827 C C . PHE A 1 256 ? -13.653 -23.818 -0.245 1.00 40.66 256 PHE A C 1
ATOM 1829 O O . PHE A 1 256 ? -13.474 -22.662 -0.614 1.00 40.66 256 PHE A O 1
ATOM 1836 N N . ASN A 1 257 ? -14.696 -24.547 -0.620 1.00 47.38 257 ASN A N 1
ATOM 1837 C CA . ASN A 1 257 ? -15.735 -24.191 -1.574 1.00 47.38 257 ASN A CA 1
ATOM 1838 C C . ASN A 1 257 ? -16.566 -22.989 -1.064 1.00 47.38 257 ASN A C 1
ATOM 1840 O O . ASN A 1 257 ? -17.395 -23.162 -0.176 1.00 47.38 257 ASN A O 1
ATOM 1844 N N . GLY A 1 258 ? -16.304 -21.784 -1.586 1.00 48.41 258 GLY A N 1
ATOM 1845 C CA . GLY A 1 258 ? -17.006 -20.533 -1.252 1.00 48.41 258 GLY A CA 1
ATOM 1846 C C . GLY A 1 258 ? -16.048 -19.335 -1.186 1.00 48.41 258 GLY A C 1
ATOM 1847 O O . GLY A 1 258 ? -15.084 -19.340 -0.423 1.00 48.41 258 GLY A O 1
ATOM 1848 N N . VAL A 1 259 ? -16.262 -18.308 -2.014 1.00 42.38 259 VAL A N 1
ATOM 1849 C CA . VAL A 1 259 ? -15.340 -17.163 -2.145 1.00 42.38 259 VAL A CA 1
ATOM 1850 C C . VAL A 1 259 ? -15.514 -16.205 -0.964 1.00 42.38 259 VAL A C 1
ATOM 1852 O O . VAL A 1 259 ? -16.265 -15.238 -1.047 1.00 42.38 259 VAL A O 1
ATOM 1855 N N . ARG A 1 260 ? -14.775 -16.421 0.126 1.00 50.50 260 ARG A N 1
ATOM 1856 C CA . ARG A 1 260 ? -14.681 -15.435 1.214 1.00 50.50 260 ARG A CA 1
ATOM 1857 C C . ARG A 1 260 ? -13.619 -14.393 0.882 1.00 50.50 260 ARG A C 1
ATOM 1859 O O . ARG A 1 260 ? -12.430 -14.697 0.817 1.00 50.50 260 ARG A O 1
ATOM 1866 N N . ARG A 1 261 ? -14.056 -13.156 0.644 1.00 51.62 261 ARG A N 1
ATOM 1867 C CA . ARG A 1 261 ? -13.181 -12.011 0.353 1.00 51.62 261 ARG A CA 1
ATOM 1868 C C . ARG A 1 261 ? -12.821 -11.313 1.664 1.00 51.62 261 ARG A C 1
ATOM 1870 O O . ARG A 1 261 ? -13.716 -10.931 2.409 1.00 51.62 261 ARG A O 1
ATOM 1877 N N . GLY A 1 262 ? -11.530 -11.152 1.942 1.00 51.72 262 GLY A N 1
ATOM 1878 C CA . GLY A 1 262 ? -11.038 -10.253 2.986 1.00 51.72 262 GLY A CA 1
ATOM 1879 C C . GLY A 1 262 ? -10.568 -8.956 2.339 1.00 51.72 262 GLY A C 1
ATOM 1880 O O . GLY A 1 262 ? -9.714 -8.998 1.455 1.00 51.72 262 GLY A O 1
ATOM 1881 N N . LEU A 1 263 ? -11.135 -7.819 2.738 1.00 53.81 263 LEU A N 1
ATOM 1882 C CA . LEU A 1 263 ? -10.710 -6.499 2.265 1.00 53.81 263 LEU A CA 1
ATOM 1883 C C . LEU A 1 263 ? -9.997 -5.767 3.408 1.00 53.81 263 LEU A C 1
ATOM 1885 O O . LEU A 1 263 ? -10.557 -5.635 4.497 1.00 53.81 263 LEU A O 1
ATOM 1889 N N . PHE A 1 264 ? -8.788 -5.264 3.146 1.00 59.38 264 PHE A N 1
ATOM 1890 C CA . PHE A 1 264 ? -8.133 -4.266 3.993 1.00 59.38 264 PHE A CA 1
ATOM 1891 C C . PHE A 1 264 ? -8.254 -2.905 3.310 1.00 59.38 264 PHE A C 1
ATOM 1893 O O . PHE A 1 264 ? -7.617 -2.668 2.283 1.00 59.38 264 PHE A O 1
ATOM 1900 N N . GLN A 1 265 ? -9.075 -2.013 3.868 1.00 56.88 265 GLN A N 1
ATOM 1901 C CA . GLN A 1 265 ? -9.237 -0.652 3.354 1.00 56.88 265 GLN A CA 1
ATOM 1902 C C . GLN A 1 265 ? -8.795 0.354 4.418 1.00 56.88 265 GLN A C 1
ATOM 1904 O O . GLN A 1 265 ? -9.443 0.505 5.452 1.00 56.88 265 GLN A O 1
ATOM 1909 N N . ALA A 1 266 ? -7.693 1.059 4.156 1.00 53.25 266 ALA A N 1
ATOM 1910 C CA . ALA A 1 266 ? -7.267 2.206 4.951 1.00 53.25 266 ALA A CA 1
ATOM 1911 C C . ALA A 1 266 ? -7.711 3.487 4.234 1.00 53.25 266 ALA A C 1
ATOM 1913 O O . ALA A 1 266 ? -7.132 3.869 3.216 1.00 53.25 266 ALA A O 1
ATOM 1914 N N . LYS A 1 267 ? -8.762 4.149 4.736 1.00 50.66 267 LYS A N 1
ATOM 1915 C CA . LYS A 1 267 ? -9.213 5.437 4.190 1.00 50.66 267 LYS A CA 1
ATOM 1916 C C . LYS A 1 267 ? -8.570 6.561 4.995 1.00 50.66 267 LYS A C 1
ATOM 1918 O O . LYS A 1 267 ? -9.081 6.969 6.036 1.00 50.66 267 LYS A O 1
ATOM 1923 N N . THR A 1 268 ? -7.446 7.085 4.519 1.00 44.97 268 THR A N 1
ATOM 1924 C CA . THR A 1 268 ? -6.851 8.296 5.093 1.00 44.97 268 THR A CA 1
ATOM 1925 C C . THR A 1 268 ? -7.510 9.515 4.459 1.00 44.97 268 THR A C 1
ATOM 1927 O O . THR A 1 268 ? -7.094 9.971 3.397 1.00 44.97 268 THR A O 1
ATOM 1930 N N . THR A 1 269 ? -8.550 10.052 5.095 1.00 43.28 269 THR A N 1
ATOM 1931 C CA . THR A 1 269 ? -8.921 11.455 4.849 1.00 43.28 269 THR A CA 1
ATOM 1932 C C . THR A 1 269 ? -8.289 12.282 5.963 1.00 43.28 269 THR A C 1
ATOM 1934 O O . THR A 1 269 ? -8.287 11.852 7.119 1.00 43.28 269 THR A O 1
ATOM 1937 N N . ALA A 1 270 ? -7.697 13.427 5.621 1.00 41.53 270 ALA A N 1
ATOM 1938 C CA . ALA A 1 270 ? -7.080 14.330 6.588 1.00 41.53 270 ALA A CA 1
ATOM 1939 C C . ALA A 1 270 ? -8.099 14.685 7.689 1.00 41.53 270 ALA A C 1
ATOM 1941 O O . ALA A 1 270 ? -9.096 15.344 7.411 1.00 41.53 270 ALA A O 1
ATOM 1942 N N . GLY A 1 271 ? -7.875 14.190 8.912 1.00 46.34 271 GLY A N 1
ATOM 1943 C CA . GLY A 1 271 ? -8.747 14.434 10.070 1.00 46.34 271 GLY A CA 1
ATOM 1944 C C . GLY A 1 271 ? -9.216 13.204 10.857 1.00 46.34 271 GLY A C 1
ATOM 1945 O O . GLY A 1 271 ? -9.825 13.378 11.905 1.00 46.34 271 GLY A O 1
ATOM 1946 N N . GLY A 1 272 ? -8.920 11.975 10.424 1.00 52.56 272 GLY A N 1
ATOM 1947 C CA . GLY A 1 272 ? -9.244 10.774 11.209 1.00 52.56 272 GLY A CA 1
ATOM 1948 C C . GLY A 1 272 ? -9.225 9.516 10.356 1.00 52.56 272 GLY A C 1
ATOM 1949 O O . GLY A 1 272 ? -10.228 9.167 9.742 1.00 52.56 272 GLY A O 1
ATOM 1950 N N . GLY A 1 273 ? -8.067 8.859 10.279 1.00 56.62 273 GLY A N 1
ATOM 1951 C CA . GLY A 1 273 ? -7.927 7.607 9.544 1.00 56.62 273 GLY A CA 1
ATOM 1952 C C . GLY A 1 273 ? -8.722 6.505 10.233 1.00 56.62 273 GLY A C 1
ATOM 1953 O O . GLY A 1 273 ? -8.555 6.277 11.429 1.00 56.62 273 GLY A O 1
ATOM 1954 N N . VAL A 1 274 ? -9.588 5.841 9.474 1.00 59.12 274 VAL A N 1
ATOM 1955 C CA . VAL A 1 274 ? -10.280 4.632 9.918 1.00 59.12 274 VAL A CA 1
ATOM 1956 C C . VAL A 1 274 ? -9.875 3.499 8.981 1.00 59.12 274 VAL A C 1
ATOM 1958 O O . VAL A 1 274 ? -9.982 3.630 7.756 1.00 59.12 274 VAL A O 1
ATOM 1961 N N . ALA A 1 275 ? -9.354 2.417 9.551 1.00 65.44 275 ALA A N 1
ATOM 1962 C CA . ALA A 1 275 ? -9.023 1.190 8.848 1.00 65.44 275 ALA A CA 1
ATOM 1963 C C . ALA A 1 275 ? -10.091 0.135 9.132 1.00 65.44 275 ALA A C 1
ATOM 1965 O O . ALA A 1 275 ? -10.447 -0.106 10.286 1.00 65.44 275 ALA A O 1
ATOM 1966 N N . TYR A 1 276 ? -10.585 -0.495 8.071 1.00 67.44 276 TYR A N 1
ATOM 1967 C CA . TYR A 1 276 ? -11.579 -1.556 8.163 1.00 67.44 276 TYR A CA 1
ATOM 1968 C C . TYR A 1 276 ? -10.962 -2.900 7.777 1.00 67.44 276 TYR A C 1
ATOM 1970 O O . TYR A 1 276 ? -10.237 -2.990 6.782 1.00 67.44 276 TYR A O 1
ATOM 1978 N N . VAL A 1 277 ? -11.292 -3.942 8.539 1.00 73.69 277 VAL A N 1
ATOM 1979 C CA . VAL A 1 277 ? -11.131 -5.345 8.140 1.00 73.69 277 VAL A CA 1
ATOM 1980 C C . VAL A 1 277 ? -12.527 -5.938 8.049 1.00 73.69 277 VAL A C 1
ATOM 1982 O O . VAL A 1 277 ? -13.205 -6.071 9.065 1.00 73.69 277 VAL A O 1
ATOM 1985 N N . GLN A 1 278 ? -12.974 -6.237 6.834 1.00 74.50 278 GLN A N 1
ATOM 1986 C CA . GLN A 1 278 ? -14.339 -6.693 6.573 1.00 74.50 278 GLN A CA 1
ATOM 1987 C C . GLN A 1 278 ? -14.347 -8.114 6.011 1.00 74.50 278 GLN A C 1
ATOM 1989 O O . GLN A 1 278 ? -13.514 -8.457 5.166 1.00 74.50 278 GLN A O 1
ATOM 1994 N N . SER A 1 279 ? -15.306 -8.922 6.461 1.00 69.94 279 SER A N 1
ATOM 1995 C CA . SER A 1 279 ? -15.705 -10.168 5.807 1.00 69.94 279 SER A CA 1
ATOM 1996 C C . SER A 1 279 ? -17.018 -9.957 5.064 1.00 69.94 279 SER A C 1
ATOM 1998 O O . SER A 1 279 ? -17.885 -9.217 5.526 1.00 69.94 279 SER A O 1
ATOM 2000 N N . PHE A 1 280 ? -17.172 -10.622 3.924 1.00 65.56 280 PHE A N 1
ATOM 2001 C CA . PHE A 1 280 ? -18.396 -10.601 3.127 1.00 65.56 280 PHE A CA 1
ATOM 2002 C C . PHE A 1 280 ? -19.066 -11.974 3.158 1.00 65.56 280 PHE A C 1
ATOM 2004 O O . PHE A 1 280 ? -18.370 -12.994 3.211 1.00 65.56 280 PHE A O 1
ATOM 2011 N N . ASP A 1 281 ? -20.394 -11.988 3.114 1.00 67.88 281 ASP A N 1
ATOM 2012 C CA . ASP A 1 281 ? -21.168 -13.197 2.859 1.00 67.88 281 ASP A CA 1
ATOM 2013 C C . ASP A 1 281 ? -21.090 -13.612 1.378 1.00 67.88 281 ASP A C 1
ATOM 2015 O O . ASP A 1 281 ? -20.544 -12.901 0.526 1.00 67.88 281 ASP A O 1
ATOM 2019 N N . ASP A 1 282 ? -21.663 -14.773 1.058 1.00 61.66 282 ASP A N 1
ATOM 2020 C CA . ASP A 1 282 ? -21.654 -15.334 -0.298 1.00 61.66 282 ASP A CA 1
ATOM 2021 C C . ASP A 1 282 ? -22.450 -14.484 -1.314 1.00 61.66 282 ASP A C 1
ATOM 2023 O O . ASP A 1 282 ? -22.338 -14.697 -2.522 1.00 61.66 282 ASP A O 1
ATOM 2027 N N . THR A 1 283 ? -23.232 -13.503 -0.847 1.00 60.09 283 THR A N 1
ATOM 2028 C CA . THR A 1 283 ? -23.978 -12.550 -1.687 1.00 60.09 283 THR A CA 1
ATOM 2029 C C . THR A 1 283 ? -23.238 -11.226 -1.897 1.00 60.09 283 THR A C 1
ATOM 2031 O O . THR A 1 283 ? -23.698 -10.384 -2.668 1.00 60.09 283 THR A O 1
ATOM 2034 N N . GLY A 1 284 ? -22.071 -11.050 -1.264 1.00 58.84 284 GLY A N 1
ATOM 2035 C CA . GLY A 1 284 ? -21.277 -9.824 -1.327 1.00 58.84 284 GLY A CA 1
ATOM 2036 C C . GLY A 1 284 ? -21.716 -8.740 -0.338 1.00 58.84 284 GLY A C 1
ATOM 2037 O O . GLY A 1 284 ? -21.260 -7.602 -0.453 1.00 58.84 284 GLY A O 1
ATOM 2038 N N . THR A 1 285 ? -22.568 -9.070 0.634 1.00 66.69 285 THR A N 1
ATOM 2039 C CA . THR A 1 285 ? -22.952 -8.166 1.729 1.00 66.69 285 THR A CA 1
ATOM 2040 C C . THR A 1 285 ? -21.914 -8.259 2.850 1.00 66.69 285 THR A C 1
ATOM 2042 O O . THR A 1 285 ? -21.364 -9.329 3.096 1.00 66.69 285 THR A O 1
ATOM 2045 N N . ILE A 1 286 ? -21.604 -7.152 3.535 1.00 65.50 286 ILE A N 1
ATOM 2046 C CA . ILE A 1 286 ? -20.639 -7.156 4.650 1.00 65.50 286 ILE A CA 1
ATOM 2047 C C . ILE A 1 286 ? -21.233 -7.940 5.825 1.00 65.50 286 ILE A C 1
ATOM 2049 O O . ILE A 1 286 ? -22.234 -7.521 6.399 1.00 65.50 286 ILE A O 1
ATOM 2053 N N . ASP A 1 287 ? -20.590 -9.041 6.202 1.00 68.94 287 ASP A N 1
ATOM 2054 C CA . ASP A 1 287 ? -21.009 -9.921 7.295 1.00 68.94 287 ASP A CA 1
ATOM 2055 C C . ASP A 1 287 ? -20.466 -9.421 8.648 1.00 68.94 287 ASP A C 1
ATOM 2057 O O . ASP A 1 287 ? -21.216 -9.224 9.606 1.00 68.94 287 ASP A O 1
ATOM 2061 N N . ALA A 1 288 ? -19.171 -9.087 8.708 1.00 67.56 288 ALA A N 1
ATOM 2062 C CA . ALA A 1 288 ? -18.531 -8.525 9.898 1.00 67.56 288 ALA A CA 1
ATOM 2063 C C . ALA A 1 288 ? -17.459 -7.485 9.544 1.00 67.56 288 ALA A C 1
ATOM 2065 O O . ALA A 1 288 ? -16.832 -7.550 8.488 1.00 67.56 288 ALA A O 1
ATOM 2066 N N . GLN A 1 289 ? -17.239 -6.529 10.448 1.00 74.06 289 GLN A N 1
ATOM 2067 C CA . GLN A 1 289 ? -16.298 -5.422 10.311 1.00 74.06 289 GLN A CA 1
ATOM 2068 C C . GLN A 1 289 ? -15.535 -5.190 11.622 1.00 74.06 289 GLN A C 1
ATOM 2070 O O . GLN A 1 289 ? -16.127 -4.890 12.658 1.00 74.06 289 GLN A O 1
ATOM 2075 N N . LEU A 1 290 ? -14.208 -5.251 11.558 1.00 77.50 290 LEU A N 1
ATOM 2076 C CA . LEU A 1 290 ? -13.316 -4.647 12.543 1.00 77.50 290 LEU A CA 1
ATOM 2077 C C . LEU A 1 290 ? -12.948 -3.247 12.072 1.00 77.50 290 LEU A C 1
ATOM 2079 O O . LEU A 1 290 ? -12.495 -3.066 10.945 1.00 77.50 290 LEU A O 1
ATOM 2083 N N . GLU A 1 291 ? -13.115 -2.267 12.938 1.00 75.19 291 GLU A N 1
ATOM 2084 C CA . GLU A 1 291 ? -12.852 -0.871 12.651 1.00 75.19 291 GLU A CA 1
ATOM 2085 C C . GLU A 1 291 ? -11.837 -0.307 13.632 1.00 75.19 291 GLU A C 1
ATOM 2087 O O . GLU A 1 291 ? -12.069 -0.245 14.839 1.00 75.19 291 GLU A O 1
ATOM 2092 N N . LEU A 1 292 ? -10.706 0.118 13.090 1.00 72.56 292 LEU A N 1
ATOM 2093 C CA . LEU A 1 292 ? -9.621 0.743 13.823 1.00 72.56 292 LEU A CA 1
ATOM 2094 C C . LEU A 1 292 ? -9.610 2.225 13.470 1.00 72.56 292 LEU A C 1
ATOM 2096 O O . LEU A 1 292 ? -9.297 2.587 12.337 1.00 72.56 292 LEU A O 1
ATOM 2100 N N . SER A 1 293 ? -9.957 3.082 14.422 1.00 68.56 293 SER A N 1
ATOM 2101 C CA . SER A 1 293 ? -9.781 4.528 14.300 1.00 68.56 293 SER A CA 1
ATOM 2102 C C . SER A 1 293 ? -8.585 4.986 15.136 1.00 68.56 293 SER A C 1
ATOM 2104 O O . SER A 1 293 ? -8.027 4.224 15.927 1.00 68.56 293 SER A O 1
ATOM 2106 N N . ASN A 1 294 ? -8.221 6.261 15.019 1.00 65.88 294 ASN A N 1
ATOM 2107 C CA . ASN A 1 294 ? -7.180 6.864 15.854 1.00 65.88 294 ASN A CA 1
ATOM 2108 C C . ASN A 1 294 ? -7.487 6.813 17.367 1.00 65.88 294 ASN A C 1
ATOM 2110 O O . ASN A 1 294 ? -6.578 7.024 18.168 1.00 65.88 294 ASN A O 1
ATOM 2114 N N . THR A 1 295 ? -8.742 6.587 17.771 1.00 64.75 295 THR A N 1
ATOM 2115 C CA . THR A 1 295 ? -9.178 6.661 19.177 1.00 64.75 295 THR A CA 1
ATOM 2116 C C . THR A 1 295 ? -10.010 5.468 19.643 1.00 64.75 295 THR A C 1
ATOM 2118 O O . THR A 1 295 ? -10.251 5.336 20.841 1.00 64.75 295 THR A O 1
ATOM 2121 N N . THR A 1 296 ? -10.460 4.595 18.738 1.00 61.62 296 THR A N 1
ATOM 2122 C CA . THR A 1 296 ? -11.383 3.499 19.060 1.00 61.62 296 THR A CA 1
ATOM 2123 C C . THR A 1 296 ? -11.078 2.240 18.255 1.00 61.62 296 THR A C 1
ATOM 2125 O O . THR A 1 296 ? -10.821 2.311 17.055 1.00 61.62 296 THR A O 1
ATOM 2128 N N . LEU A 1 297 ? -11.206 1.080 18.902 1.00 77.25 297 LEU A N 1
ATOM 2129 C CA . LEU A 1 297 ? -11.270 -0.236 18.267 1.00 77.25 297 LEU A CA 1
ATOM 2130 C C . LEU A 1 297 ? -12.718 -0.735 18.355 1.00 77.25 297 LEU A C 1
ATOM 2132 O O . LEU A 1 297 ? -13.178 -1.075 19.443 1.00 77.25 297 LEU A O 1
ATOM 2136 N N . ASN A 1 298 ? -13.435 -0.756 17.233 1.00 68.38 298 ASN A N 1
ATOM 2137 C CA . ASN A 1 298 ? -14.847 -1.132 17.172 1.00 68.38 298 ASN A CA 1
ATOM 2138 C C . ASN A 1 298 ? -15.025 -2.464 16.430 1.00 68.38 298 ASN A C 1
ATOM 2140 O O . ASN A 1 298 ? -14.480 -2.656 15.346 1.00 68.38 298 ASN A O 1
ATOM 2144 N N . PHE A 1 299 ? -15.849 -3.357 16.975 1.00 71.62 299 PHE A N 1
ATOM 2145 C CA . PHE A 1 299 ? -16.294 -4.585 16.312 1.00 71.62 299 PHE A CA 1
ATOM 2146 C C . PHE A 1 299 ? -17.768 -4.405 15.923 1.00 71.62 299 PHE A C 1
ATOM 2148 O O . PHE A 1 299 ? -18.608 -4.178 16.795 1.00 71.62 299 PHE A O 1
ATOM 2155 N N . ARG A 1 300 ? -18.093 -4.448 14.625 1.00 63.44 300 ARG A N 1
ATOM 2156 C CA . ARG A 1 300 ? -19.459 -4.279 14.099 1.00 63.44 300 ARG A CA 1
ATOM 2157 C C . ARG A 1 300 ? -19.867 -5.474 13.239 1.00 63.44 300 ARG A C 1
ATOM 2159 O O . ARG A 1 300 ? -19.175 -5.808 12.286 1.00 63.44 300 ARG A O 1
ATOM 2166 N N . GLN A 1 301 ? -21.014 -6.075 13.535 1.00 66.00 301 GLN A N 1
ATOM 2167 C CA . GLN A 1 301 ? -21.700 -7.016 12.644 1.00 66.00 301 GLN A CA 1
ATOM 2168 C C . GLN A 1 301 ? -22.781 -6.243 11.871 1.00 66.00 301 GLN A C 1
ATOM 2170 O O . GLN A 1 301 ? -23.474 -5.419 12.470 1.00 66.00 301 GLN A O 1
ATOM 2175 N N . LEU A 1 302 ? -22.884 -6.445 10.553 1.00 64.44 302 LEU A N 1
ATOM 2176 C CA . LEU A 1 302 ? -23.698 -5.598 9.659 1.00 64.44 302 LEU A CA 1
ATOM 2177 C C . LEU A 1 302 ? -24.878 -6.340 8.997 1.00 64.44 302 LEU A C 1
ATOM 2179 O O . LEU A 1 302 ? -25.708 -5.700 8.353 1.00 64.44 302 LEU A O 1
ATOM 2183 N N . THR A 1 303 ? -25.002 -7.658 9.193 1.00 58.88 303 THR A N 1
ATOM 2184 C CA . THR A 1 303 ? -26.107 -8.499 8.695 1.00 58.88 303 THR A CA 1
ATOM 2185 C C . THR A 1 303 ? -27.190 -8.770 9.754 1.00 58.88 303 THR A C 1
ATOM 2187 O O . THR A 1 303 ? -26.926 -8.885 10.948 1.00 58.88 303 THR A O 1
ATOM 2190 N N . ASN A 1 304 ? -28.440 -8.922 9.294 1.00 49.94 304 ASN A N 1
ATOM 2191 C CA . ASN A 1 304 ? -29.676 -9.056 10.092 1.00 49.94 304 ASN A CA 1
ATOM 2192 C C . ASN A 1 304 ? -29.887 -10.419 10.805 1.00 49.94 304 ASN A C 1
ATOM 2194 O O . ASN A 1 304 ? -31.023 -10.754 11.142 1.00 49.94 304 ASN A O 1
ATOM 2198 N N . GLN A 1 305 ? -28.849 -11.230 11.040 1.00 47.16 305 GLN A N 1
ATOM 2199 C CA . GLN A 1 305 ? -28.995 -12.490 11.789 1.00 47.16 305 GLN A CA 1
ATOM 2200 C C . GLN A 1 305 ? -28.627 -12.279 13.270 1.00 47.16 305 GLN A C 1
ATOM 2202 O O . GLN A 1 305 ? -27.474 -11.966 13.578 1.00 47.16 305 GLN A O 1
ATOM 2207 N N . PRO A 1 306 ? -29.579 -12.425 14.212 1.00 45.59 306 PRO A N 1
ATOM 2208 C CA . PRO A 1 306 ? -29.382 -12.074 15.609 1.00 45.59 306 PRO A CA 1
ATOM 2209 C C . PRO A 1 306 ? -28.656 -13.209 16.334 1.00 45.59 306 PRO A C 1
ATOM 2211 O O . PRO A 1 306 ? -29.275 -14.038 16.992 1.00 45.59 306 PRO A O 1
ATOM 2214 N N . THR A 1 307 ? -27.330 -13.250 16.244 1.00 50.41 307 THR A N 1
ATOM 2215 C CA . THR A 1 307 ? -26.517 -14.032 17.193 1.00 50.41 307 THR A CA 1
ATOM 2216 C C . THR A 1 307 ? -25.381 -13.191 17.765 1.00 50.41 307 THR A C 1
ATOM 2218 O O . THR A 1 307 ? -24.216 -13.572 17.727 1.00 50.41 307 THR A O 1
ATOM 2221 N N . THR A 1 308 ? -25.758 -12.007 18.251 1.00 58.44 308 THR A N 1
ATOM 2222 C CA . THR A 1 308 ? -25.354 -11.436 19.544 1.00 58.44 308 THR A CA 1
ATOM 2223 C C . THR A 1 308 ? -23.957 -11.800 20.059 1.00 58.44 308 THR A C 1
ATOM 2225 O O . THR A 1 308 ? -23.876 -12.388 21.125 1.00 58.44 308 THR A O 1
ATOM 2228 N N . GLN A 1 309 ? -22.847 -11.476 19.382 1.00 59.88 309 GLN A N 1
ATOM 2229 C CA . GLN A 1 309 ? -21.509 -11.528 20.005 1.00 59.88 309 GLN A CA 1
ATOM 2230 C C . GLN A 1 309 ? -20.612 -10.386 19.543 1.00 59.88 309 GLN A C 1
ATOM 2232 O O . GLN A 1 309 ? -20.215 -10.324 18.387 1.00 59.88 309 GLN A O 1
ATOM 2237 N N . VAL A 1 310 ? -20.283 -9.487 20.475 1.00 67.50 310 VAL A N 1
ATOM 2238 C CA . VAL A 1 310 ? -19.356 -8.366 20.242 1.00 67.50 310 VAL A CA 1
ATOM 2239 C C . VAL A 1 310 ? -17.908 -8.844 20.369 1.00 67.50 310 VAL A C 1
ATOM 2241 O O . VAL A 1 310 ? -17.015 -8.329 19.704 1.00 67.50 310 VAL A O 1
ATOM 2244 N N . PHE A 1 311 ? -17.679 -9.861 21.201 1.00 73.94 311 PHE A N 1
ATOM 2245 C CA . PHE A 1 311 ? -16.372 -10.464 21.413 1.00 73.94 311 PHE A CA 1
ATOM 2246 C C . PHE A 1 311 ? -16.527 -11.954 21.742 1.00 73.94 311 PHE A C 1
ATOM 2248 O O . PHE A 1 311 ? -17.292 -12.315 22.640 1.00 73.94 311 PHE A O 1
ATOM 2255 N N . ARG A 1 312 ? -15.807 -12.810 21.005 1.00 76.75 312 ARG A N 1
ATOM 2256 C CA . ARG A 1 312 ? -15.716 -14.258 21.233 1.00 76.75 312 ARG A CA 1
ATOM 2257 C C . ARG A 1 312 ? -14.252 -14.653 21.346 1.00 76.75 312 ARG A C 1
ATOM 2259 O O . ARG A 1 312 ? -13.500 -14.481 20.389 1.00 76.75 312 ARG A O 1
ATOM 2266 N N . MET A 1 313 ? -13.869 -15.258 22.463 1.00 75.94 313 MET A N 1
ATOM 2267 C CA . MET A 1 313 ? -12.617 -16.015 22.556 1.00 75.94 313 MET A CA 1
ATOM 2268 C C . MET A 1 313 ? -12.963 -17.492 22.535 1.00 75.94 313 MET A C 1
ATOM 2270 O O . MET A 1 313 ? -13.826 -17.925 23.292 1.00 75.94 313 MET A O 1
ATOM 2274 N N . THR A 1 314 ? -12.312 -18.255 21.664 1.00 76.56 314 THR A N 1
ATOM 2275 C CA . THR A 1 314 ? -12.424 -19.717 21.640 1.00 76.56 314 THR A CA 1
ATOM 2276 C C . THR A 1 314 ? -11.040 -20.287 21.908 1.00 76.56 314 THR A C 1
ATOM 2278 O O . THR A 1 314 ? -10.054 -19.755 21.393 1.00 76.56 314 THR A O 1
ATOM 2281 N N . GLU A 1 315 ? -10.954 -21.324 22.735 1.00 74.69 315 GLU A N 1
ATOM 2282 C CA . GLU A 1 315 ? -9.704 -22.066 22.915 1.00 74.69 315 GLU A CA 1
ATOM 2283 C C . GLU A 1 315 ? -9.238 -22.664 21.571 1.00 74.69 315 GLU A C 1
ATOM 2285 O O . GLU A 1 315 ? -10.027 -22.840 20.639 1.00 74.69 315 GLU A O 1
ATOM 2290 N N . ALA A 1 316 ? -7.935 -22.935 21.440 1.00 63.47 316 ALA A N 1
ATOM 2291 C CA . ALA A 1 316 ? -7.329 -23.382 20.179 1.00 63.47 316 ALA A CA 1
ATOM 2292 C C . ALA A 1 316 ? -7.902 -24.715 19.655 1.00 63.47 316 ALA A C 1
ATOM 2294 O O . ALA A 1 316 ? -7.814 -25.005 18.465 1.00 63.47 316 ALA A O 1
ATOM 2295 N N . ASP A 1 317 ? -8.497 -25.510 20.541 1.00 67.50 317 ASP A N 1
ATOM 2296 C CA . ASP A 1 317 ? -9.174 -26.774 20.254 1.00 67.50 317 ASP A CA 1
ATOM 2297 C C . ASP A 1 317 ? -10.667 -26.607 19.902 1.00 67.50 317 ASP A C 1
ATOM 2299 O O . ASP A 1 317 ? -11.348 -27.591 19.604 1.00 67.50 317 ASP A O 1
ATOM 2303 N N . GLY A 1 318 ? -11.192 -25.377 19.924 1.00 65.19 318 GLY A N 1
ATOM 2304 C CA . GLY A 1 318 ? -12.596 -25.079 19.648 1.00 65.19 318 GLY A CA 1
ATOM 2305 C C . GLY A 1 318 ? -13.559 -25.445 20.783 1.00 65.19 318 GLY A C 1
ATOM 2306 O O . GLY A 1 318 ? -14.769 -25.292 20.613 1.00 65.19 318 GLY A O 1
ATOM 2307 N N . GLN A 1 319 ? -13.056 -25.951 21.913 1.00 66.88 319 GLN A N 1
ATOM 2308 C CA . GLN A 1 319 ? -13.861 -26.684 22.893 1.00 66.88 319 GLN A CA 1
ATOM 2309 C C . GLN A 1 319 ? -14.504 -25.807 23.962 1.00 66.88 319 GLN A C 1
ATOM 2311 O O . GLN A 1 319 ? -15.567 -26.146 24.472 1.00 66.88 319 GLN A O 1
ATOM 2316 N N . ARG A 1 320 ? -13.912 -24.668 24.305 1.00 75.31 320 ARG A N 1
ATOM 2317 C CA . ARG A 1 320 ? -14.531 -23.704 25.221 1.00 75.31 320 ARG A CA 1
ATOM 2318 C C . ARG A 1 320 ? -14.545 -22.332 24.602 1.00 75.31 320 ARG A C 1
ATOM 2320 O O . ARG A 1 320 ? -13.630 -21.959 23.865 1.00 75.31 320 ARG A O 1
ATOM 2327 N N . ARG A 1 321 ? -15.582 -21.566 24.937 1.00 80.75 321 ARG A N 1
ATOM 2328 C CA . ARG A 1 321 ? -15.690 -20.177 24.501 1.00 80.75 321 ARG A CA 1
ATOM 2329 C C . ARG A 1 321 ? -16.174 -19.240 25.595 1.00 80.75 321 ARG A C 1
ATOM 2331 O O . ARG A 1 321 ? -17.019 -19.604 26.418 1.00 80.75 321 ARG A O 1
ATOM 2338 N N . LEU A 1 322 ? -15.633 -18.027 25.544 1.00 84.19 322 LEU A N 1
ATOM 2339 C CA . LEU A 1 322 ? -16.093 -16.859 26.279 1.00 84.19 322 LEU A CA 1
ATOM 2340 C C . LEU A 1 322 ? -16.808 -15.935 25.293 1.00 84.19 322 LEU A C 1
ATOM 2342 O O . LEU A 1 322 ? -16.181 -15.428 24.361 1.00 84.19 322 LEU A O 1
ATOM 2346 N N . ASP A 1 323 ? -18.103 -15.726 25.508 1.00 84.19 323 ASP A N 1
ATOM 2347 C CA . ASP A 1 323 ? -18.951 -14.896 24.652 1.00 84.19 323 ASP A CA 1
ATOM 2348 C C . ASP A 1 323 ? -19.372 -13.625 25.413 1.00 84.19 323 ASP A C 1
ATOM 2350 O O . ASP A 1 323 ? -19.935 -13.731 26.504 1.00 84.19 323 ASP A O 1
ATOM 2354 N N . MET A 1 324 ? -19.165 -12.434 24.842 1.00 86.00 324 MET A N 1
ATOM 2355 C CA . MET A 1 324 ? -19.649 -11.161 25.405 1.00 86.00 324 MET A CA 1
ATOM 2356 C C . MET A 1 324 ? -20.644 -10.486 24.464 1.00 86.00 324 MET A C 1
ATOM 2358 O O . MET A 1 324 ? -20.321 -10.238 23.294 1.00 86.00 324 MET A O 1
ATOM 2362 N N . TYR A 1 325 ? -21.843 -10.169 24.961 1.00 80.56 325 TYR A N 1
ATOM 2363 C CA . TYR A 1 325 ? -22.887 -9.568 24.131 1.00 80.56 325 TYR A CA 1
ATOM 2364 C C . TYR A 1 325 ? -24.013 -8.862 24.869 1.00 80.56 325 TYR A C 1
ATOM 2366 O O . TYR A 1 325 ? -24.150 -8.972 26.083 1.00 80.56 325 TYR A O 1
ATOM 2374 N N . TRP A 1 326 ? -24.822 -8.142 24.086 1.00 80.38 326 TRP A N 1
ATOM 2375 C CA . TRP A 1 326 ? -26.063 -7.542 24.543 1.00 80.38 326 TRP A CA 1
ATOM 2376 C C . TRP A 1 326 ? -27.239 -8.515 24.393 1.00 80.38 326 TRP A C 1
ATOM 2378 O O . TRP A 1 326 ? -27.512 -8.978 23.284 1.00 80.38 326 TRP A O 1
ATOM 2388 N N . ASP A 1 327 ? -27.932 -8.812 25.488 1.00 76.88 327 ASP A N 1
ATOM 2389 C CA . ASP A 1 327 ? -29.101 -9.689 25.556 1.00 76.88 327 ASP A CA 1
ATOM 2390 C C . ASP A 1 327 ? -30.366 -8.888 25.900 1.00 76.88 327 ASP A C 1
ATOM 2392 O O . ASP A 1 327 ? -30.339 -7.957 26.706 1.00 76.88 327 ASP A O 1
ATOM 2396 N N . ALA A 1 328 ? -31.502 -9.256 25.306 1.00 75.56 328 ALA A N 1
ATOM 2397 C CA . ALA A 1 328 ? -32.761 -8.543 25.521 1.00 75.56 328 ALA A CA 1
ATOM 2398 C C . ALA A 1 328 ? -33.303 -8.681 26.959 1.00 75.56 328 ALA A C 1
ATOM 2400 O O . ALA A 1 328 ? -33.983 -7.779 27.443 1.00 75.56 328 ALA A O 1
ATOM 2401 N N . ASN A 1 329 ? -32.993 -9.781 27.649 1.00 75.19 329 ASN A N 1
ATOM 2402 C CA . ASN A 1 329 ? -33.428 -10.045 29.022 1.00 75.19 329 ASN A CA 1
ATOM 2403 C C . ASN A 1 329 ? -32.398 -9.558 30.059 1.00 75.19 329 ASN A C 1
ATOM 2405 O O . ASN A 1 329 ? -32.763 -9.193 31.182 1.00 75.19 329 ASN A O 1
ATOM 2409 N N . TYR A 1 330 ? -31.114 -9.543 29.685 1.00 75.50 330 TYR A N 1
ATOM 2410 C CA . TYR A 1 330 ? -29.983 -9.369 30.602 1.00 75.50 330 TYR A CA 1
ATOM 2411 C C . TYR A 1 330 ? -28.981 -8.268 30.217 1.00 75.50 330 TYR A C 1
ATOM 2413 O O . TYR A 1 330 ? -27.845 -8.314 30.687 1.00 75.50 330 TYR A O 1
ATOM 2421 N N . GLY A 1 331 ? -29.352 -7.291 29.384 1.00 81.06 331 GLY A N 1
ATOM 2422 C CA . GLY A 1 331 ? -28.494 -6.136 29.093 1.00 81.06 331 GLY A CA 1
ATOM 2423 C C . GLY A 1 331 ? -27.111 -6.570 28.601 1.00 81.06 331 GLY A C 1
ATOM 2424 O O . GLY A 1 331 ? -27.013 -7.205 27.561 1.00 81.06 331 GLY A O 1
ATOM 2425 N N . LEU A 1 332 ? -26.042 -6.279 29.351 1.00 83.88 332 LEU A N 1
ATOM 2426 C CA . LEU A 1 332 ? -24.705 -6.833 29.094 1.00 83.88 332 LEU A CA 1
ATOM 2427 C C . LEU A 1 332 ? -24.546 -8.220 29.731 1.00 83.88 332 LEU A C 1
ATOM 2429 O O . LEU A 1 332 ? -24.699 -8.351 30.947 1.00 83.88 332 LEU A O 1
ATOM 2433 N N . VAL A 1 333 ? -24.118 -9.212 28.940 1.00 85.81 333 VAL A N 1
ATOM 2434 C CA . VAL A 1 333 ? -23.835 -10.573 29.417 1.00 85.81 333 VAL A CA 1
ATOM 2435 C C . VAL A 1 333 ? -22.465 -11.085 28.980 1.00 85.81 333 VAL A C 1
ATOM 2437 O O . VAL A 1 333 ? -22.046 -10.895 27.836 1.00 85.81 333 VAL A O 1
ATOM 2440 N N . ILE A 1 334 ? -21.795 -11.793 29.891 1.00 88.88 334 ILE A N 1
ATOM 2441 C CA . ILE A 1 334 ? -20.548 -12.530 29.665 1.00 88.88 334 ILE A CA 1
ATOM 2442 C C . ILE A 1 334 ? -20.810 -14.010 29.965 1.00 88.88 334 ILE A C 1
ATOM 2444 O O . ILE A 1 334 ? -21.020 -14.373 31.123 1.00 88.88 334 ILE A O 1
ATOM 2448 N N . TYR A 1 335 ? -20.799 -14.862 28.939 1.00 85.94 335 TYR A N 1
ATOM 2449 C CA . TYR A 1 335 ? -21.045 -16.302 29.054 1.00 85.94 335 TYR A CA 1
ATOM 2450 C C . TYR A 1 335 ? -19.759 -17.112 28.970 1.00 85.94 335 TYR A C 1
ATOM 2452 O O . TYR A 1 335 ? -18.988 -16.955 28.024 1.00 85.94 335 TYR A O 1
ATOM 2460 N N . ALA A 1 336 ? -19.613 -18.073 29.879 1.00 84.31 336 ALA A N 1
ATOM 2461 C CA . ALA A 1 336 ? -18.722 -19.211 29.700 1.00 84.31 336 ALA A CA 1
ATOM 2462 C C . ALA A 1 336 ? -19.534 -20.404 29.174 1.00 84.31 336 ALA A C 1
ATOM 2464 O O . ALA A 1 336 ? -20.553 -20.778 29.770 1.00 84.31 336 ALA A O 1
ATOM 2465 N N . ARG A 1 337 ? -19.098 -21.004 28.062 1.00 79.00 337 ARG A N 1
ATOM 2466 C CA . ARG A 1 337 ? -19.759 -22.179 27.472 1.00 79.00 337 ARG A CA 1
ATOM 2467 C C . ARG A 1 337 ? -18.861 -23.408 27.437 1.00 79.00 337 ARG A C 1
ATOM 2469 O O . ARG A 1 337 ? -17.640 -23.283 27.336 1.00 79.00 337 ARG A O 1
ATOM 2476 N N . ASP A 1 338 ? -19.490 -24.576 27.503 1.00 79.38 338 ASP A N 1
ATOM 2477 C CA . ASP A 1 338 ? -18.830 -25.873 27.358 1.00 79.38 338 ASP A CA 1
ATOM 2478 C C . ASP A 1 338 ? -18.667 -26.304 25.894 1.00 79.38 338 ASP A C 1
ATOM 2480 O O . ASP A 1 338 ? -19.048 -25.596 24.956 1.00 79.38 338 ASP A O 1
ATOM 2484 N N . THR A 1 339 ? -18.120 -27.509 25.737 1.00 73.31 339 THR A N 1
ATOM 2485 C CA . THR A 1 339 ? -17.855 -28.217 24.478 1.00 73.31 339 THR A CA 1
ATOM 2486 C C . THR A 1 339 ? -19.079 -28.473 23.618 1.00 73.31 339 THR A C 1
ATOM 2488 O O . THR A 1 339 ? -18.937 -28.681 22.414 1.00 73.31 339 THR A O 1
ATOM 2491 N N . LEU A 1 340 ? -20.277 -28.453 24.200 1.00 72.19 340 LEU A N 1
ATOM 2492 C CA . LEU A 1 340 ? -21.543 -28.665 23.500 1.00 72.19 340 LEU A CA 1
ATOM 2493 C C . LEU A 1 340 ? -22.302 -27.344 23.290 1.00 72.19 340 LEU A C 1
ATOM 2495 O O . LEU A 1 340 ? -23.402 -27.337 22.736 1.00 72.19 340 LEU A O 1
ATOM 2499 N N . GLY A 1 341 ? -21.716 -26.213 23.699 1.00 66.94 341 GLY A N 1
ATOM 2500 C CA . GLY A 1 341 ? -22.315 -24.886 23.592 1.00 66.94 341 GLY A CA 1
ATOM 2501 C C . GLY A 1 341 ? -23.351 -24.576 24.676 1.00 66.94 341 GLY A C 1
ATOM 2502 O O . GLY A 1 341 ? -24.037 -23.546 24.568 1.00 66.94 341 GLY A O 1
ATOM 2503 N N . ALA A 1 342 ? -23.458 -25.412 25.712 1.00 74.06 342 ALA A N 1
ATOM 2504 C CA . ALA A 1 342 ? -24.288 -25.153 26.880 1.00 74.06 342 ALA A CA 1
ATOM 2505 C C . ALA A 1 342 ? -23.587 -24.166 27.829 1.00 74.06 342 ALA A C 1
ATOM 2507 O O . ALA A 1 342 ? -22.360 -24.075 27.886 1.00 74.06 342 ALA A O 1
ATOM 2508 N N . ALA A 1 343 ? -24.373 -23.354 28.539 1.00 68.75 343 ALA A N 1
ATOM 2509 C CA . ALA A 1 343 ? -23.841 -22.343 29.448 1.00 68.75 343 ALA A CA 1
ATOM 2510 C C . ALA A 1 343 ? -23.363 -22.994 30.757 1.00 68.75 343 ALA A C 1
ATOM 2512 O O . ALA A 1 343 ? -24.180 -23.499 31.525 1.00 68.75 343 ALA A O 1
ATOM 2513 N N . ILE A 1 344 ? -22.057 -22.922 31.031 1.00 80.56 344 ILE A N 1
ATOM 2514 C CA . ILE A 1 344 ? -21.461 -23.345 32.313 1.00 80.56 344 ILE A CA 1
ATOM 2515 C C . ILE A 1 344 ? -21.705 -22.270 33.380 1.00 80.56 344 ILE A C 1
ATOM 2517 O O . ILE A 1 344 ? -21.807 -22.564 34.565 1.00 80.56 344 ILE A O 1
ATOM 2521 N N . GLY A 1 345 ? -21.813 -21.010 32.961 1.00 83.69 345 GLY A N 1
ATOM 2522 C CA . GLY A 1 345 ? -22.060 -19.880 33.842 1.00 83.69 345 GLY A CA 1
ATOM 2523 C C . GLY A 1 345 ? -22.135 -18.566 33.073 1.00 83.69 345 GLY A C 1
ATOM 2524 O O . GLY A 1 345 ? -21.695 -18.490 31.921 1.00 83.69 345 GLY A O 1
ATOM 2525 N N . TYR A 1 346 ? -22.693 -17.531 33.697 1.00 86.88 346 TYR A N 1
ATOM 2526 C CA . TYR A 1 346 ? -22.641 -16.177 33.150 1.00 86.88 346 TYR A CA 1
ATOM 2527 C C . TYR A 1 346 ? -22.634 -15.095 34.227 1.00 86.88 346 TYR A C 1
ATOM 2529 O O . TYR A 1 346 ? -23.111 -15.298 35.344 1.00 86.88 346 TYR A O 1
ATOM 2537 N N . ILE A 1 347 ? -22.116 -13.929 33.851 1.00 89.19 347 ILE A N 1
ATOM 2538 C CA . ILE A 1 347 ? -22.248 -12.668 34.587 1.00 89.19 347 ILE A CA 1
ATOM 2539 C C . ILE A 1 347 ? -23.119 -11.747 33.733 1.00 89.19 347 ILE A C 1
ATOM 2541 O O . ILE A 1 347 ? -22.818 -11.573 32.552 1.00 89.19 347 ILE A O 1
ATOM 2545 N N . ALA A 1 348 ? -24.187 -11.180 34.293 1.00 88.56 348 ALA A N 1
ATOM 2546 C CA . ALA A 1 348 ? -25.130 -10.344 33.543 1.00 88.56 348 ALA A CA 1
ATOM 2547 C C . ALA A 1 348 ? -25.671 -9.166 34.350 1.00 88.56 348 ALA A C 1
ATOM 2549 O O . ALA A 1 348 ? -25.631 -9.187 35.577 1.00 88.56 348 ALA A O 1
ATOM 2550 N N . ILE A 1 349 ? -26.253 -8.180 33.666 1.00 86.25 349 ILE A N 1
ATOM 2551 C CA . ILE A 1 349 ? -27.038 -7.108 34.291 1.00 86.25 349 ILE A CA 1
ATOM 2552 C C . ILE A 1 349 ? -28.472 -7.198 33.776 1.00 86.25 349 ILE A C 1
ATOM 2554 O O . ILE A 1 349 ? -28.724 -6.835 32.636 1.00 86.25 349 ILE A O 1
ATOM 2558 N N . ARG A 1 350 ? -29.436 -7.638 34.590 1.00 81.44 350 ARG A N 1
ATOM 2559 C CA . ARG A 1 350 ? -30.852 -7.724 34.179 1.00 81.44 350 ARG A CA 1
ATOM 2560 C C . ARG A 1 350 ? -31.325 -6.427 33.512 1.00 81.44 350 ARG A C 1
ATOM 2562 O O . ARG A 1 350 ? -30.851 -5.348 33.857 1.00 81.44 350 ARG A O 1
ATOM 2569 N N . ALA A 1 351 ? -32.337 -6.503 32.645 1.00 74.00 351 ALA A N 1
ATOM 2570 C CA . ALA A 1 351 ? -32.978 -5.305 32.082 1.00 74.00 351 ALA A CA 1
ATOM 2571 C C . ALA A 1 351 ? -33.475 -4.309 33.160 1.00 74.00 351 ALA A C 1
ATOM 2573 O O . ALA A 1 351 ? -33.629 -3.121 32.893 1.00 74.00 351 ALA A O 1
ATOM 2574 N N . THR A 1 352 ? -33.683 -4.788 34.389 1.00 75.06 352 THR A N 1
ATOM 2575 C CA . THR A 1 352 ? -34.038 -4.004 35.580 1.00 75.06 352 THR A CA 1
ATOM 2576 C C . THR A 1 352 ? -32.849 -3.325 36.282 1.00 75.06 352 THR A C 1
ATOM 2578 O O . THR A 1 352 ? -33.068 -2.566 37.220 1.00 75.06 352 THR A O 1
ATOM 2581 N N . GLY A 1 353 ? -31.605 -3.557 35.843 1.00 75.38 353 GLY A N 1
ATOM 2582 C CA . GLY A 1 353 ? -30.377 -2.947 36.376 1.00 75.38 353 GLY A CA 1
ATOM 2583 C C . GLY A 1 353 ? -29.604 -3.788 37.402 1.00 75.38 353 GLY A C 1
ATOM 2584 O O . GLY A 1 353 ? -28.568 -3.348 37.896 1.00 75.38 353 GLY A O 1
ATOM 2585 N N . GLU A 1 354 ? -30.072 -4.993 37.728 1.00 81.62 354 GLU A N 1
ATOM 2586 C CA . GLU A 1 354 ? -29.480 -5.848 38.766 1.00 81.62 354 GLU A CA 1
ATOM 2587 C C . GLU A 1 354 ? -28.338 -6.713 38.221 1.00 81.62 354 GLU A C 1
ATOM 2589 O O . GLU A 1 354 ? -28.510 -7.431 37.235 1.00 81.62 354 GLU A O 1
ATOM 2594 N N . LEU A 1 355 ? -27.183 -6.703 38.895 1.00 85.31 355 LEU A N 1
ATOM 2595 C CA . LEU A 1 355 ? -26.084 -7.622 38.595 1.00 85.31 355 LEU A CA 1
ATOM 2596 C C . LEU A 1 355 ? -26.452 -9.047 39.040 1.00 85.31 355 LEU A C 1
ATOM 2598 O O . LEU A 1 355 ? -26.846 -9.253 40.188 1.00 85.31 355 LEU A O 1
ATOM 2602 N N . VAL A 1 356 ? -26.268 -10.027 38.157 1.00 84.19 356 VAL A N 1
ATOM 2603 C CA . VAL A 1 356 ? -26.547 -11.457 38.363 1.00 84.19 356 VAL A CA 1
ATOM 2604 C C . VAL A 1 356 ? -25.348 -12.335 38.026 1.00 84.19 356 VAL A C 1
ATOM 2606 O O . VAL A 1 356 ? -24.631 -12.088 37.054 1.00 84.19 356 VAL A O 1
ATOM 2609 N N . PHE A 1 357 ? -25.200 -13.421 38.784 1.00 85.94 357 PHE A N 1
ATOM 2610 C CA . PHE A 1 357 ? -24.315 -14.540 38.476 1.00 85.94 357 PHE A CA 1
ATOM 2611 C C . PHE A 1 357 ? -25.132 -15.819 38.265 1.00 85.94 357 PHE A C 1
ATOM 2613 O O . PHE A 1 357 ? -26.011 -16.150 39.057 1.00 85.94 357 PHE A O 1
ATOM 2620 N N . TYR A 1 358 ? -24.814 -16.573 37.220 1.00 84.19 358 TYR A N 1
ATOM 2621 C CA . TYR A 1 358 ? -25.320 -17.924 36.985 1.00 84.19 358 TYR A CA 1
ATOM 2622 C C . TYR A 1 358 ? -24.164 -18.912 37.060 1.00 84.19 358 TYR A C 1
ATOM 2624 O O . TYR A 1 358 ? -23.134 -18.705 36.418 1.00 84.19 358 TYR A O 1
ATOM 2632 N N . ASN A 1 359 ? -24.337 -19.989 37.822 1.00 81.25 359 ASN A N 1
ATOM 2633 C CA . ASN A 1 359 ? -23.297 -20.992 38.076 1.00 81.25 359 ASN A CA 1
ATOM 2634 C C . ASN A 1 359 ? -23.493 -22.304 37.292 1.00 81.25 359 ASN A C 1
ATOM 2636 O O . ASN A 1 359 ? -22.963 -23.336 37.697 1.00 81.25 359 ASN A O 1
ATOM 2640 N N . GLY A 1 360 ? -24.321 -22.299 36.244 1.00 77.12 360 GLY A N 1
ATOM 2641 C CA . GLY A 1 360 ? -24.633 -23.514 35.484 1.00 77.12 360 GLY A CA 1
ATOM 2642 C C . GLY A 1 360 ? -25.842 -24.286 36.010 1.00 77.12 360 GLY A C 1
ATOM 2643 O O . GLY A 1 360 ? -26.290 -25.216 35.349 1.00 77.12 360 GLY A O 1
ATOM 2644 N N . THR A 1 361 ? -26.389 -23.908 37.172 1.00 76.38 361 THR A N 1
ATOM 2645 C CA . THR A 1 361 ? -27.582 -24.544 37.763 1.00 76.38 361 THR A CA 1
ATOM 2646 C C . THR A 1 361 ? -28.659 -23.522 38.132 1.00 76.38 361 THR A C 1
ATOM 2648 O O . THR A 1 361 ? -29.832 -23.728 37.834 1.00 76.38 361 THR A O 1
ATOM 2651 N N . THR A 1 362 ? -28.283 -22.400 38.753 1.00 75.19 362 THR A N 1
ATOM 2652 C CA . THR A 1 362 ? -29.224 -21.363 39.211 1.00 75.19 362 THR A CA 1
ATOM 2653 C C . THR A 1 362 ? -28.662 -19.964 38.999 1.00 75.19 362 THR A C 1
ATOM 2655 O O . THR A 1 362 ? -27.455 -19.754 39.135 1.00 75.19 362 THR A O 1
ATOM 2658 N N . THR A 1 363 ? -29.534 -18.999 38.703 1.00 75.88 363 THR A N 1
ATOM 2659 C CA . THR A 1 363 ? -29.177 -17.575 38.622 1.00 75.88 363 THR A CA 1
ATOM 2660 C C . THR A 1 363 ? -29.439 -16.920 39.971 1.00 75.88 363 THR A C 1
ATOM 2662 O O . THR A 1 363 ? -30.553 -17.002 40.485 1.00 75.88 363 THR A O 1
ATOM 2665 N N . ALA A 1 364 ? -28.427 -16.268 40.533 1.00 68.62 364 ALA A N 1
ATOM 2666 C CA . ALA A 1 364 ? -28.520 -15.511 41.773 1.00 68.62 364 ALA A CA 1
ATOM 2667 C C . ALA A 1 364 ? -28.153 -14.046 41.519 1.00 68.62 364 ALA A C 1
ATOM 2669 O O . ALA A 1 364 ? -27.195 -13.742 40.806 1.00 68.62 364 ALA A O 1
ATOM 2670 N N . ASP A 1 365 ? -28.908 -13.133 42.115 1.00 67.12 365 ASP A N 1
ATOM 2671 C CA . ASP A 1 365 ? -28.602 -11.708 42.072 1.00 67.12 365 ASP A CA 1
ATOM 2672 C C . ASP A 1 365 ? -27.475 -11.381 43.060 1.00 67.12 365 ASP A C 1
ATOM 2674 O O . ASP A 1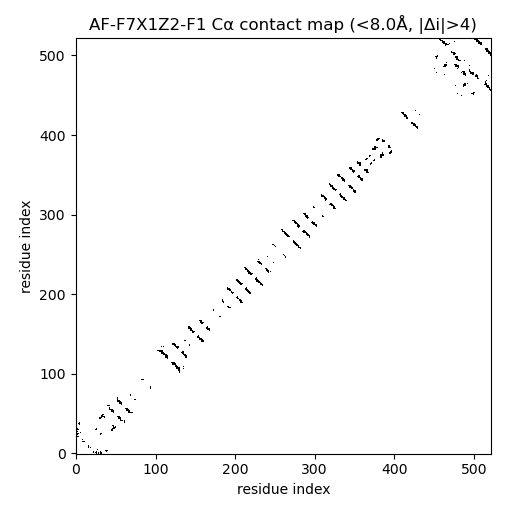 365 ? -27.461 -11.828 44.207 1.00 67.12 365 ASP A O 1
ATOM 2678 N N . VAL A 1 366 ? -26.518 -10.570 42.631 1.00 66.81 366 VAL A N 1
ATOM 2679 C CA . VAL A 1 366 ? -25.358 -10.151 43.437 1.00 66.81 366 VAL A CA 1
ATOM 2680 C C . VAL A 1 366 ? -25.727 -9.004 44.367 1.00 66.81 366 VAL A C 1
ATOM 2682 O O . VAL A 1 366 ? -25.185 -8.893 45.462 1.00 66.81 366 VAL A O 1
ATOM 2685 N N . LEU A 1 367 ? -26.664 -8.161 43.925 1.00 60.19 367 LEU A N 1
ATOM 2686 C CA . LEU A 1 367 ? -27.082 -6.946 44.615 1.00 60.19 367 LEU A CA 1
ATOM 2687 C C . LEU A 1 367 ? -28.610 -6.809 44.676 1.00 60.19 367 LEU A C 1
ATOM 2689 O O . LEU A 1 367 ? -29.159 -5.732 44.473 1.00 60.19 367 LEU A O 1
ATOM 2693 N N . THR A 1 368 ? -29.304 -7.903 44.967 1.00 52.31 368 THR A N 1
ATOM 2694 C CA . THR A 1 368 ? -30.668 -7.834 45.501 1.00 52.31 368 THR A CA 1
ATOM 2695 C C . THR A 1 368 ? -30.693 -8.507 46.865 1.00 52.31 368 THR A C 1
ATOM 2697 O O . THR A 1 368 ? -29.753 -9.210 47.248 1.00 52.31 368 THR A O 1
ATOM 2700 N N . ALA A 1 369 ? -31.764 -8.265 47.620 1.00 50.53 369 ALA A N 1
ATOM 2701 C CA . ALA A 1 369 ? -32.005 -8.703 48.997 1.00 50.53 369 ALA A CA 1
ATOM 2702 C C . ALA A 1 369 ? -31.752 -10.203 49.295 1.00 50.53 369 ALA A C 1
ATOM 2704 O O . ALA A 1 369 ? -31.808 -10.607 50.453 1.00 50.53 369 ALA A O 1
ATOM 2705 N N . ALA A 1 370 ? -31.459 -11.018 48.281 1.00 47.16 370 ALA A N 1
ATOM 2706 C CA . ALA A 1 370 ? -31.148 -12.437 48.375 1.00 47.16 370 ALA A CA 1
ATOM 2707 C C . ALA A 1 370 ? -29.691 -12.769 48.775 1.00 47.16 370 ALA A C 1
ATOM 2709 O O . ALA A 1 370 ? -29.444 -13.909 49.161 1.00 47.16 370 ALA A O 1
ATOM 2710 N N . ASN A 1 371 ? -28.737 -11.824 48.718 1.00 48.06 371 ASN A N 1
ATOM 2711 C CA . ASN A 1 371 ? -27.329 -12.067 49.105 1.00 48.06 371 ASN A CA 1
ATOM 2712 C C . ASN A 1 371 ? -26.888 -11.419 50.436 1.00 48.06 371 ASN A C 1
ATOM 2714 O O . ASN A 1 371 ? -25.734 -11.554 50.842 1.00 48.06 371 ASN A O 1
ATOM 2718 N N . TYR A 1 372 ? -27.817 -10.816 51.185 1.00 54.53 372 TYR A N 1
ATOM 2719 C CA . TYR A 1 372 ? -27.799 -10.988 52.641 1.00 54.53 372 TYR A CA 1
ATOM 2720 C C . 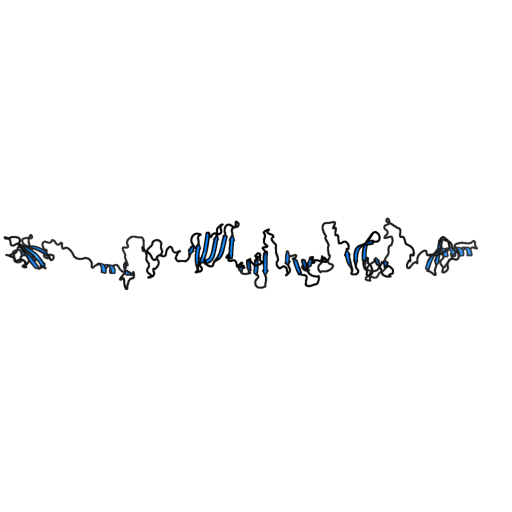TYR A 1 372 ? -28.508 -12.318 52.907 1.00 54.53 372 TYR A C 1
ATOM 2722 O O . TYR A 1 372 ? -29.632 -12.474 52.431 1.00 54.53 372 TYR A O 1
ATOM 2730 N N . PRO A 1 373 ? -27.916 -13.292 53.617 1.00 50.59 373 PRO A N 1
ATOM 2731 C CA . PRO A 1 373 ? -28.606 -14.547 53.868 1.00 50.59 373 PRO A CA 1
ATOM 2732 C C . PRO A 1 373 ? -29.903 -14.246 54.635 1.00 50.59 373 PRO A C 1
ATOM 2734 O O . PRO A 1 373 ? -29.875 -13.783 55.775 1.00 50.59 373 PRO A O 1
ATOM 2737 N N . ALA A 1 374 ? -31.029 -14.461 53.949 1.00 56.16 374 ALA A N 1
ATOM 2738 C CA . ALA A 1 374 ? -32.396 -14.441 54.451 1.00 56.16 374 ALA A CA 1
ATOM 2739 C C . ALA A 1 374 ? -32.751 -13.216 55.313 1.00 56.16 374 ALA A C 1
ATOM 2741 O O . ALA A 1 374 ? -32.756 -13.304 56.531 1.00 56.16 374 ALA A O 1
ATOM 2742 N N . ALA A 1 375 ? -33.119 -12.080 54.721 1.00 63.81 375 ALA A N 1
ATOM 2743 C CA . ALA A 1 375 ? -33.901 -11.099 55.472 1.00 63.81 375 ALA A CA 1
ATOM 2744 C C . ALA A 1 375 ? -35.291 -11.710 55.764 1.00 63.81 375 ALA A C 1
ATOM 2746 O O . ALA A 1 375 ? -35.990 -12.127 54.842 1.00 63.81 375 ALA A O 1
ATOM 2747 N N . SER A 1 376 ? -35.663 -11.863 57.035 1.00 70.62 376 SER A N 1
ATOM 2748 C CA . SER A 1 376 ? -36.883 -12.562 57.456 1.00 70.62 376 SER A CA 1
ATOM 2749 C C . SER A 1 376 ? -37.751 -11.651 58.314 1.00 70.62 376 SER A C 1
ATOM 2751 O O . SER A 1 376 ? -37.265 -11.044 59.269 1.00 70.62 376 SER A O 1
ATOM 2753 N N . MET A 1 377 ? -39.047 -11.595 57.997 1.00 73.94 377 MET A N 1
ATOM 2754 C CA . MET A 1 377 ? -40.067 -10.990 58.867 1.00 73.94 377 MET A CA 1
ATOM 2755 C C . MET A 1 377 ? -40.482 -11.938 60.008 1.00 73.94 377 MET A C 1
ATOM 2757 O O . MET A 1 377 ? -41.238 -11.546 60.886 1.00 73.94 377 MET A O 1
ATOM 2761 N N . THR A 1 378 ? -40.014 -13.193 60.002 1.00 71.31 378 THR A N 1
ATOM 2762 C CA . THR A 1 378 ? -40.271 -14.196 61.048 1.00 71.31 378 THR A CA 1
ATOM 2763 C C . THR A 1 378 ? -39.016 -14.475 61.875 1.00 71.31 378 THR A C 1
ATOM 2765 O O . THR A 1 378 ? -37.894 -14.355 61.379 1.00 71.31 378 THR A O 1
ATOM 2768 N N . SER A 1 379 ? -39.189 -14.914 63.124 1.00 69.56 379 SER A N 1
ATOM 2769 C CA . SER A 1 379 ? -38.123 -15.189 64.103 1.00 69.56 379 SER A CA 1
ATOM 2770 C C . SER A 1 379 ? -37.346 -16.499 63.844 1.00 69.56 379 SER A C 1
ATOM 2772 O O . SER A 1 379 ? -37.182 -17.352 64.723 1.00 69.56 379 SER A O 1
ATOM 2774 N N . THR A 1 380 ? -36.850 -16.667 62.619 1.00 64.88 380 THR A N 1
ATO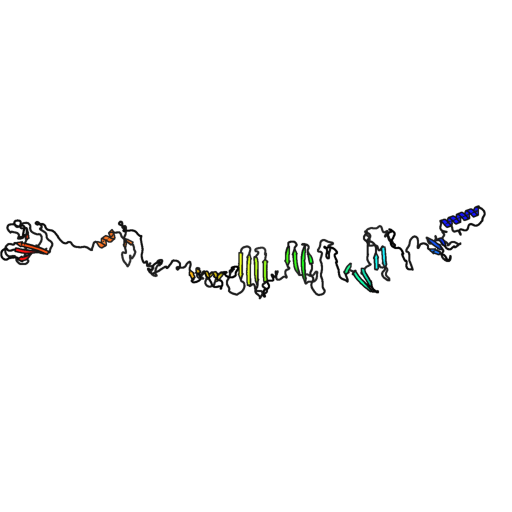M 2775 C CA . THR A 1 380 ? -36.097 -17.837 62.142 1.00 64.88 380 THR A CA 1
ATOM 2776 C C . THR A 1 380 ? -34.594 -17.710 62.454 1.00 64.88 380 THR A C 1
ATOM 2778 O O . THR A 1 380 ? -34.081 -16.619 62.693 1.00 64.88 380 THR A O 1
ATOM 2781 N N . GLY A 1 381 ? -33.868 -18.833 62.519 1.00 65.75 381 GLY A N 1
ATOM 2782 C CA . GLY A 1 381 ? -32.410 -18.834 62.712 1.00 65.75 381 GLY A CA 1
ATOM 2783 C C . GLY A 1 381 ? -31.646 -18.619 61.399 1.00 65.75 381 GLY A C 1
ATOM 2784 O O . GLY A 1 381 ? -32.115 -19.050 60.352 1.00 65.75 381 GLY A O 1
ATOM 2785 N N . ASN A 1 382 ? -30.452 -18.016 61.473 1.00 67.69 382 ASN A N 1
ATOM 2786 C CA . ASN A 1 382 ? -29.540 -17.748 60.341 1.00 67.69 382 ASN A CA 1
ATOM 2787 C C . ASN A 1 382 ? -30.053 -16.735 59.294 1.00 67.69 382 ASN A C 1
ATOM 2789 O O . ASN A 1 382 ? -29.544 -16.697 58.177 1.00 67.69 382 ASN A O 1
ATOM 2793 N N . SER A 1 383 ? -31.028 -15.908 59.677 1.00 67.75 383 SER A N 1
ATOM 2794 C CA . SER A 1 383 ? -31.632 -14.844 58.868 1.00 67.75 383 SER A CA 1
ATOM 2795 C C . SER A 1 383 ? -31.412 -13.464 59.495 1.00 67.75 383 SER A C 1
ATOM 2797 O O . SER A 1 383 ? -31.529 -13.315 60.715 1.00 67.75 383 SER A O 1
ATOM 2799 N N . VAL A 1 384 ? -31.131 -12.446 58.680 1.00 71.38 384 VAL A N 1
ATOM 2800 C CA . VAL A 1 384 ? -31.157 -11.034 59.103 1.00 71.38 384 VAL A CA 1
ATOM 2801 C C . VAL A 1 384 ? -32.607 -10.634 59.412 1.00 71.38 384 VAL A C 1
ATOM 2803 O O . VAL A 1 384 ? -33.521 -10.991 58.677 1.00 71.38 384 VAL A O 1
ATOM 2806 N N . ALA A 1 385 ? -32.861 -9.902 60.498 1.00 76.19 385 ALA A N 1
ATOM 2807 C CA . ALA A 1 385 ? -34.223 -9.472 60.822 1.00 76.19 385 ALA A CA 1
ATOM 2808 C C . ALA A 1 385 ? -34.663 -8.311 59.911 1.00 76.19 385 ALA A C 1
ATOM 2810 O O . ALA A 1 385 ? -33.956 -7.306 59.800 1.00 76.19 385 ALA A O 1
ATOM 2811 N N . GLN A 1 386 ? -35.827 -8.442 59.272 1.00 79.62 386 GLN A N 1
ATOM 2812 C CA . GLN A 1 386 ? -36.437 -7.402 58.438 1.00 79.62 386 GLN A CA 1
ATOM 2813 C C . GLN A 1 386 ? -37.665 -6.809 59.135 1.00 79.62 386 GLN A C 1
ATOM 2815 O O . GLN A 1 386 ? -38.329 -7.492 59.913 1.00 79.62 386 GLN A O 1
ATOM 2820 N N . ARG A 1 387 ? -37.978 -5.541 58.837 1.00 80.75 387 ARG A N 1
ATOM 2821 C CA . ARG A 1 387 ? -39.256 -4.939 59.234 1.00 80.75 387 ARG A CA 1
ATOM 2822 C C . ARG A 1 387 ? -40.420 -5.603 58.498 1.00 80.75 387 ARG A C 1
ATOM 2824 O O . ARG A 1 387 ? -40.309 -5.846 57.296 1.00 80.75 387 ARG A O 1
ATOM 2831 N N . ASP A 1 388 ? -41.523 -5.844 59.193 1.00 78.44 388 ASP A N 1
ATOM 2832 C CA . ASP A 1 388 ? -42.787 -6.232 58.571 1.00 78.44 388 ASP A CA 1
ATOM 2833 C C . ASP A 1 388 ? -43.552 -5.018 58.003 1.00 78.44 388 ASP A C 1
ATOM 2835 O O . ASP A 1 388 ? -43.080 -3.878 58.042 1.00 78.44 388 ASP A O 1
ATOM 2839 N N . ALA A 1 389 ? -44.741 -5.262 57.443 1.00 80.81 389 ALA A N 1
ATOM 2840 C CA . ALA A 1 389 ? -45.578 -4.223 56.839 1.00 80.81 389 ALA A CA 1
ATOM 2841 C C . ALA A 1 389 ? -46.087 -3.166 57.840 1.00 80.81 389 ALA A C 1
ATOM 2843 O O . ALA A 1 389 ? -46.497 -2.086 57.416 1.00 80.81 389 ALA A O 1
ATOM 2844 N N . MET A 1 390 ? -46.051 -3.457 59.143 1.00 76.50 390 MET A N 1
ATOM 2845 C CA . MET A 1 390 ? -46.392 -2.517 60.217 1.00 76.50 390 MET A CA 1
ATOM 2846 C C . MET A 1 390 ? -45.149 -1.793 60.757 1.00 76.50 390 MET A C 1
ATOM 2848 O O . MET A 1 390 ? -45.264 -0.871 61.562 1.00 76.50 390 MET A O 1
ATOM 2852 N N . GLY A 1 391 ? -43.962 -2.150 60.254 1.00 75.75 391 GLY A N 1
ATOM 2853 C CA . GLY A 1 391 ? -42.683 -1.561 60.626 1.00 75.75 391 GLY A CA 1
ATOM 2854 C C . GLY A 1 391 ? -41.979 -2.276 61.780 1.00 75.75 391 GLY A C 1
ATOM 2855 O O . GLY A 1 391 ? -40.906 -1.808 62.184 1.00 75.75 391 GLY A O 1
ATOM 2856 N N . ASP A 1 392 ? -42.528 -3.389 62.274 1.00 77.06 392 ASP A N 1
ATOM 2857 C CA . ASP A 1 392 ? -42.020 -4.130 63.432 1.00 77.06 392 ASP A CA 1
ATOM 2858 C C . ASP A 1 392 ? -40.892 -5.092 63.048 1.00 77.06 392 ASP A C 1
ATOM 2860 O O . ASP A 1 392 ? -40.860 -5.632 61.945 1.00 77.06 392 ASP A O 1
ATOM 2864 N N . ILE A 1 393 ? -39.950 -5.329 63.967 1.00 83.62 393 ILE A N 1
ATOM 2865 C CA . ILE A 1 393 ? -38.830 -6.261 63.769 1.00 83.62 393 ILE A CA 1
ATOM 2866 C C . ILE A 1 393 ? -39.025 -7.482 64.668 1.00 83.62 393 ILE A C 1
ATOM 2868 O O . ILE A 1 393 ? -38.911 -7.390 65.891 1.00 83.62 393 ILE A O 1
ATOM 2872 N N . HIS A 1 394 ? -39.250 -8.646 64.058 1.00 73.50 394 HIS A N 1
ATOM 2873 C CA . HIS A 1 394 ? -39.396 -9.918 64.769 1.00 73.50 394 HIS A CA 1
ATOM 2874 C C . HIS A 1 394 ? -38.033 -10.605 64.899 1.00 73.50 394 HIS A C 1
ATOM 2876 O O . HIS A 1 394 ? -37.528 -11.198 63.948 1.00 73.50 394 HIS A O 1
ATOM 2882 N N . ALA A 1 395 ? -37.426 -10.549 66.085 1.00 74.12 395 ALA A N 1
ATOM 2883 C CA . ALA A 1 395 ? -36.169 -11.240 66.379 1.00 74.12 395 ALA A CA 1
ATOM 2884 C C . ALA A 1 395 ? -36.386 -12.386 67.377 1.00 74.12 395 ALA A C 1
ATOM 2886 O O . ALA A 1 395 ? -37.160 -12.264 68.323 1.00 74.12 395 ALA A O 1
ATOM 2887 N N . ARG A 1 396 ? -35.690 -13.515 67.182 1.00 71.31 396 ARG A N 1
ATOM 2888 C CA . ARG A 1 396 ? -35.840 -14.704 68.040 1.00 71.31 396 ARG A CA 1
ATOM 2889 C C . ARG A 1 396 ? -35.245 -14.507 69.435 1.00 71.31 396 ARG A C 1
ATOM 2891 O O . ARG A 1 396 ? -35.855 -14.888 70.424 1.00 71.31 396 ARG A O 1
ATOM 2898 N N . LEU A 1 397 ? -34.024 -13.980 69.493 1.00 69.06 397 LEU A N 1
ATOM 2899 C CA . LEU A 1 397 ? -33.220 -13.832 70.705 1.00 69.06 397 LEU A CA 1
ATOM 2900 C C . LEU A 1 397 ? -32.317 -12.603 70.539 1.00 69.06 397 LEU A C 1
ATOM 2902 O O . LEU A 1 397 ? -31.523 -12.561 69.600 1.00 69.06 397 LEU A O 1
ATOM 2906 N N . PHE A 1 398 ? -32.387 -11.649 71.467 1.00 72.69 398 PHE A N 1
ATOM 2907 C CA . PHE A 1 398 ? -31.375 -10.602 71.612 1.00 72.69 398 PHE A CA 1
ATOM 2908 C C . PHE A 1 398 ? -30.384 -11.049 72.692 1.00 72.69 398 PHE A C 1
ATOM 2910 O O . PHE A 1 398 ? -30.725 -11.080 73.872 1.00 72.69 398 PHE A O 1
ATOM 2917 N N . ARG A 1 399 ? -29.167 -11.447 72.305 1.00 67.56 399 ARG A N 1
ATOM 2918 C CA . ARG A 1 399 ? -28.077 -11.682 73.266 1.00 67.56 399 ARG A CA 1
ATOM 2919 C C . ARG A 1 399 ? -27.365 -10.355 73.507 1.00 67.56 399 ARG A C 1
ATOM 2921 O O . ARG A 1 399 ? -26.770 -9.834 72.572 1.00 67.56 399 ARG A O 1
ATOM 2928 N N . SER A 1 400 ? -27.451 -9.814 74.722 1.00 67.06 400 SER A N 1
ATOM 2929 C CA . SER A 1 400 ? -26.776 -8.559 75.070 1.00 67.06 400 SER A CA 1
ATOM 2930 C C . SER A 1 400 ? -25.275 -8.751 75.333 1.00 67.06 400 SER A C 1
ATOM 2932 O O . SER A 1 400 ? -24.508 -7.934 74.848 1.00 67.06 400 SER A O 1
ATOM 2934 N N . GLU A 1 401 ? -24.854 -9.826 76.024 1.00 64.69 401 GLU A N 1
ATOM 2935 C CA . GLU A 1 401 ? -23.451 -10.280 76.188 1.00 64.69 401 GLU A CA 1
ATOM 2936 C C . GLU A 1 401 ? -23.401 -11.699 76.822 1.00 64.69 401 GLU A C 1
ATOM 2938 O O . GLU A 1 401 ? -24.446 -12.228 77.208 1.00 64.69 401 GLU A O 1
ATOM 2943 N N . TYR A 1 402 ? -22.222 -12.336 76.904 1.00 59.66 402 TYR A N 1
ATOM 2944 C CA . TYR A 1 402 ? -21.985 -13.683 77.461 1.00 59.66 402 TYR A CA 1
ATOM 2945 C C . TYR A 1 402 ? -21.129 -13.610 78.747 1.00 59.66 402 TYR A C 1
ATOM 2947 O O . TYR A 1 402 ? -19.944 -13.913 78.696 1.00 59.66 402 TYR A O 1
ATOM 2955 N N . ASP A 1 403 ? -21.694 -13.179 79.884 1.00 63.94 403 ASP A N 1
ATOM 2956 C CA . ASP A 1 403 ? -21.005 -13.198 81.199 1.00 63.94 403 ASP A CA 1
ATOM 2957 C C . ASP A 1 403 ? -22.011 -13.141 82.389 1.00 63.94 403 ASP A C 1
ATOM 2959 O O . ASP A 1 403 ? -23.192 -12.855 82.146 1.00 63.94 403 ASP A O 1
ATOM 2963 N N . PRO A 1 404 ? -21.634 -13.460 83.657 1.00 61.56 404 PRO A N 1
ATOM 2964 C CA . PRO A 1 404 ? -22.568 -13.623 84.767 1.00 61.56 404 PRO A CA 1
ATOM 2965 C C . PRO A 1 404 ? -23.061 -12.287 85.343 1.00 61.56 404 PRO A C 1
ATOM 2967 O O . PRO A 1 404 ? -22.552 -11.207 85.069 1.00 61.56 404 PRO A O 1
ATOM 2970 N N . THR A 1 405 ? -24.117 -12.402 86.147 1.00 66.25 405 THR A N 1
ATOM 2971 C CA . THR A 1 405 ? -24.995 -11.342 86.665 1.00 66.25 405 THR A CA 1
ATOM 2972 C C . THR A 1 405 ? -24.319 -10.014 87.026 1.00 66.25 405 THR A C 1
ATOM 2974 O O . THR A 1 405 ? -23.363 -9.977 87.797 1.00 66.25 405 THR A O 1
ATOM 2977 N N . ASN A 1 406 ? -24.917 -8.910 86.572 1.00 65.12 406 ASN A N 1
ATOM 2978 C CA . ASN A 1 406 ? -24.509 -7.550 86.913 1.00 65.12 406 ASN A CA 1
ATOM 2979 C C . ASN A 1 406 ? -25.143 -7.105 88.248 1.00 65.12 406 ASN A C 1
ATOM 2981 O O . ASN A 1 406 ? -26.360 -6.943 88.338 1.00 65.12 406 ASN A O 1
ATOM 2985 N N . SER A 1 407 ? -24.317 -6.880 89.273 1.00 70.62 407 SER A N 1
ATOM 2986 C CA . SER A 1 407 ? -24.730 -6.385 90.598 1.00 70.62 407 SER A CA 1
ATOM 2987 C C . SER A 1 407 ? -24.993 -4.870 90.649 1.00 70.62 407 SER A C 1
ATOM 2989 O O . SER A 1 407 ? -25.454 -4.357 91.667 1.00 70.62 407 SER A O 1
ATOM 2991 N N . THR A 1 408 ? -24.745 -4.154 89.549 1.00 73.69 408 THR A N 1
ATOM 2992 C CA . THR A 1 408 ? -24.840 -2.692 89.410 1.00 73.69 408 THR A CA 1
ATOM 2993 C C . THR A 1 408 ? -25.778 -2.327 88.255 1.00 73.69 408 THR A C 1
ATOM 2995 O O . THR A 1 408 ? -25.378 -1.811 87.211 1.00 73.69 408 THR A O 1
ATOM 2998 N N . ILE A 1 409 ? -27.067 -2.630 88.419 1.00 76.25 409 ILE A N 1
ATOM 2999 C CA . ILE A 1 409 ? -28.085 -2.312 87.410 1.00 76.25 409 ILE A CA 1
ATOM 3000 C C . ILE A 1 409 ? -28.388 -0.808 87.460 1.00 76.25 409 ILE A C 1
ATOM 3002 O O . ILE A 1 409 ? -29.066 -0.340 88.371 1.00 76.25 409 ILE A O 1
ATOM 3006 N N . GLY A 1 410 ? -27.906 -0.047 86.473 1.00 75.50 410 GLY A N 1
ATOM 3007 C CA . GLY A 1 410 ? -28.253 1.374 86.332 1.00 75.50 410 GLY A CA 1
ATOM 3008 C C . GLY A 1 410 ? -29.700 1.575 85.875 1.00 75.50 410 GLY A C 1
ATOM 3009 O O . GLY A 1 410 ? -30.427 2.396 86.433 1.00 75.50 410 GLY A O 1
ATOM 3010 N N . PHE A 1 411 ? -30.135 0.778 84.897 1.00 81.56 411 PHE A N 1
ATOM 3011 C CA . PHE A 1 411 ? -31.489 0.812 84.356 1.00 81.56 411 PHE A CA 1
ATOM 3012 C C . PHE A 1 411 ? -31.965 -0.582 83.932 1.00 81.56 411 PHE A C 1
ATOM 3014 O O . PHE A 1 411 ? -31.174 -1.410 83.483 1.00 81.56 411 PHE A O 1
ATOM 3021 N N . ILE A 1 412 ? -33.270 -0.813 84.039 1.00 84.31 412 ILE A N 1
ATOM 3022 C CA . ILE A 1 412 ? -34.003 -1.979 83.542 1.00 84.31 412 ILE A CA 1
ATOM 3023 C C . ILE A 1 412 ? -34.872 -1.493 82.386 1.00 84.31 412 ILE A C 1
ATOM 3025 O O . ILE A 1 412 ? -35.598 -0.517 82.541 1.00 84.31 412 ILE A O 1
ATOM 3029 N N . MET A 1 413 ? -34.813 -2.147 81.230 1.00 89.19 413 MET A N 1
ATOM 3030 C CA . MET A 1 413 ? -35.659 -1.768 80.100 1.00 89.19 413 MET A CA 1
ATOM 3031 C C . MET A 1 413 ? -37.098 -2.230 80.342 1.00 89.19 413 MET A C 1
ATOM 3033 O O . MET A 1 413 ? -37.352 -3.429 80.441 1.00 89.19 413 MET A O 1
ATOM 3037 N N . THR A 1 414 ? -38.029 -1.286 80.447 1.00 85.12 414 THR A N 1
ATOM 3038 C CA . THR A 1 414 ? -39.452 -1.548 80.685 1.00 85.12 414 THR A CA 1
ATOM 3039 C C . THR A 1 414 ? -40.313 -0.899 79.605 1.00 85.12 414 THR A C 1
ATOM 3041 O O . THR A 1 414 ? -39.854 -0.068 78.815 1.00 85.12 414 THR A O 1
ATOM 3044 N N . GLN A 1 415 ? -41.579 -1.301 79.579 1.00 84.50 415 GLN A N 1
ATOM 3045 C CA . GLN A 1 415 ? -42.641 -0.673 78.808 1.00 84.50 415 GLN A CA 1
ATOM 3046 C C . GLN A 1 415 ? -43.661 -0.097 79.795 1.00 84.50 415 GLN A C 1
ATOM 3048 O O . GLN A 1 415 ? -43.987 -0.747 80.787 1.00 84.50 415 GLN A O 1
ATOM 3053 N N . VAL A 1 416 ? -44.161 1.111 79.523 1.00 77.94 416 VAL A N 1
ATOM 3054 C CA . VAL A 1 416 ? -45.110 1.802 80.414 1.00 77.94 416 VAL A CA 1
ATOM 3055 C C . VAL A 1 416 ? -46.554 1.400 80.114 1.00 77.94 416 VAL A C 1
ATOM 3057 O O . VAL A 1 416 ? -47.280 1.009 81.022 1.00 77.94 416 VAL A O 1
ATOM 3060 N N . ASP A 1 417 ? -46.972 1.474 78.848 1.00 77.50 417 ASP A N 1
ATOM 3061 C CA . ASP A 1 417 ? -48.302 1.045 78.409 1.00 77.50 417 ASP A CA 1
ATOM 3062 C C . ASP A 1 417 ? -48.285 0.525 76.962 1.00 77.50 417 ASP A C 1
ATOM 3064 O O . ASP A 1 417 ? -47.292 0.657 76.246 1.00 77.50 417 ASP A O 1
ATOM 3068 N N . THR A 1 418 ? -49.373 -0.115 76.533 1.00 80.12 418 THR A N 1
ATOM 3069 C CA . THR A 1 418 ? -49.535 -0.689 75.185 1.00 80.12 418 THR A CA 1
ATOM 3070 C C . THR A 1 418 ? -50.211 0.257 74.188 1.00 80.12 418 THR A C 1
ATOM 3072 O O . THR A 1 418 ? -50.456 -0.153 73.056 1.00 80.12 418 THR A O 1
ATOM 3075 N N . VAL A 1 419 ? -50.528 1.500 74.571 1.00 75.06 419 VAL A N 1
ATOM 3076 C CA . VAL A 1 419 ? -51.425 2.378 73.797 1.00 75.06 419 VAL A CA 1
ATOM 3077 C C . VAL A 1 419 ? -50.722 3.634 73.292 1.00 75.06 419 VAL A C 1
ATOM 3079 O O . VAL A 1 419 ? -50.643 3.840 72.086 1.00 75.06 419 VAL A O 1
ATOM 3082 N N . SER A 1 420 ? -50.220 4.489 74.183 1.00 75.12 420 SER A N 1
ATOM 3083 C CA . SER A 1 420 ? -49.634 5.788 73.807 1.00 75.12 420 SER A CA 1
ATOM 3084 C C . SER A 1 420 ? -48.139 5.881 74.103 1.00 75.12 420 SER A C 1
ATOM 3086 O O . SER A 1 420 ? -47.424 6.644 73.453 1.00 75.12 420 SER A O 1
ATOM 3088 N N . ASN A 1 421 ? -47.642 5.069 75.036 1.00 71.88 421 ASN A N 1
ATOM 3089 C CA . ASN A 1 421 ? -46.255 5.074 75.476 1.00 71.88 421 ASN A CA 1
ATOM 3090 C C . ASN A 1 421 ? -45.636 3.669 75.402 1.00 71.88 421 ASN A C 1
ATOM 3092 O O . ASN A 1 421 ? -44.963 3.200 76.324 1.00 71.88 421 ASN A O 1
ATOM 3096 N N . ASN A 1 422 ? -45.869 3.013 74.263 1.00 77.38 422 ASN A N 1
ATOM 3097 C CA . ASN A 1 422 ? -45.379 1.677 73.939 1.00 77.38 422 ASN A CA 1
ATOM 3098 C C . ASN A 1 422 ? -43.958 1.720 73.358 1.00 77.38 422 ASN A C 1
ATOM 3100 O O . ASN A 1 422 ? -43.716 1.387 72.200 1.00 77.38 422 ASN A O 1
ATOM 3104 N N . TYR A 1 423 ? -43.015 2.195 74.167 1.00 80.88 423 TYR A N 1
ATOM 3105 C CA . TYR A 1 423 ? -41.600 2.226 73.816 1.00 80.88 423 TYR A CA 1
ATOM 3106 C C . TYR A 1 423 ? -40.796 1.513 74.893 1.00 80.88 423 TYR A C 1
ATOM 3108 O O . TYR A 1 423 ? -41.041 1.712 76.083 1.00 80.88 423 TYR A O 1
ATOM 3116 N N . ILE A 1 424 ? -39.789 0.746 74.476 1.00 84.31 424 ILE A N 1
ATOM 3117 C CA . ILE A 1 424 ? -38.780 0.213 75.391 1.00 84.31 424 ILE A CA 1
ATOM 3118 C C . ILE A 1 424 ? -37.963 1.396 75.920 1.00 84.31 424 ILE A C 1
ATOM 3120 O O . ILE A 1 424 ? -37.310 2.099 75.142 1.00 84.31 424 ILE A O 1
ATOM 3124 N N . ARG A 1 425 ? -38.013 1.640 77.233 1.00 83.00 425 ARG A N 1
ATOM 3125 C CA . ARG A 1 425 ? -37.276 2.729 77.891 1.00 83.00 425 ARG A CA 1
ATOM 3126 C C . ARG A 1 425 ? -36.563 2.237 79.150 1.00 83.00 425 ARG A C 1
ATOM 3128 O O . ARG A 1 425 ? -37.045 1.319 79.806 1.00 83.00 425 ARG A O 1
ATOM 3135 N N . PRO A 1 426 ? -35.439 2.860 79.526 1.00 87.94 426 PRO A N 1
ATOM 3136 C CA . PRO A 1 426 ? -34.767 2.549 80.778 1.00 87.94 426 PRO A CA 1
ATOM 3137 C C . PRO A 1 426 ? -35.574 3.065 81.983 1.00 87.94 426 PRO A C 1
ATOM 3139 O O . PRO A 1 426 ? -35.873 4.255 82.075 1.00 87.94 426 PRO A O 1
ATOM 3142 N N . SER A 1 427 ? -35.885 2.186 82.932 1.00 89.31 427 SER A N 1
ATOM 3143 C CA . SER A 1 427 ? -36.412 2.502 84.265 1.00 89.31 427 SER A CA 1
ATOM 3144 C C . SER A 1 427 ? -35.358 2.253 85.327 1.00 89.31 427 SER A C 1
ATOM 3146 O O . SER A 1 427 ? -34.609 1.281 85.255 1.00 89.31 427 SER A O 1
ATOM 3148 N N . THR A 1 428 ? -35.294 3.105 86.340 1.00 87.88 428 THR A N 1
ATOM 3149 C CA . THR A 1 428 ? -34.371 2.883 87.455 1.00 87.88 428 THR A CA 1
ATOM 3150 C C . THR A 1 428 ? -34.883 1.755 88.359 1.00 87.88 428 THR A C 1
ATOM 3152 O O . THR A 1 428 ? -36.098 1.564 88.477 1.00 87.88 428 THR A O 1
ATOM 3155 N N . PRO A 1 429 ? -33.998 1.028 89.064 1.00 85.94 429 PRO A N 1
ATOM 3156 C CA . PRO A 1 429 ? -34.419 0.021 90.040 1.00 85.94 429 PRO A CA 1
ATOM 3157 C C . PRO A 1 429 ? -35.401 0.557 91.095 1.00 85.94 429 PRO A C 1
ATOM 3159 O O . PRO A 1 429 ? -36.327 -0.145 91.490 1.00 85.94 429 PRO A O 1
ATOM 3162 N N . ALA A 1 430 ? -35.256 1.825 91.497 1.00 82.81 430 ALA A N 1
ATOM 3163 C CA . ALA A 1 430 ? -36.164 2.482 92.437 1.00 82.81 430 ALA A CA 1
ATOM 3164 C C . ALA A 1 430 ? -37.591 2.637 91.880 1.00 82.81 430 ALA A C 1
ATOM 3166 O O . ALA A 1 430 ? -38.560 2.405 92.600 1.00 82.81 430 ALA A O 1
ATOM 3167 N N . GLN A 1 431 ? -37.726 2.989 90.595 1.00 86.00 431 GLN A N 1
ATOM 3168 C CA . GLN A 1 431 ? -39.031 3.096 89.933 1.00 86.00 431 GLN A CA 1
ATOM 3169 C C . GLN A 1 431 ? -39.741 1.740 89.861 1.00 86.00 431 GLN A C 1
ATOM 3171 O O . GLN A 1 431 ? -40.954 1.679 90.030 1.00 86.00 431 GLN A O 1
ATOM 3176 N N . VAL A 1 432 ? -38.989 0.656 89.652 1.00 85.69 432 VAL A N 1
ATOM 3177 C CA . VAL A 1 432 ? -39.542 -0.706 89.619 1.00 85.69 432 VAL A CA 1
ATOM 3178 C C . VAL A 1 432 ? -39.939 -1.179 91.023 1.00 85.69 432 VAL A C 1
ATOM 3180 O O . VAL A 1 432 ? -41.025 -1.727 91.196 1.00 85.69 432 VAL A O 1
ATOM 3183 N N . ALA A 1 433 ? -39.107 -0.931 92.040 1.00 81.19 433 ALA A N 1
ATOM 3184 C CA . ALA A 1 433 ? -39.367 -1.358 93.418 1.00 81.19 433 ALA A CA 1
ATOM 3185 C C . ALA A 1 433 ? -40.650 -0.747 94.005 1.00 81.19 433 ALA A C 1
ATOM 3187 O O . ALA A 1 433 ? -41.425 -1.452 94.649 1.00 81.19 433 ALA A O 1
ATOM 3188 N N . ALA A 1 434 ? -40.918 0.530 93.720 1.00 81.31 434 ALA A N 1
ATOM 3189 C CA . ALA A 1 434 ? -42.127 1.216 94.177 1.00 81.31 434 ALA A CA 1
ATOM 3190 C C . ALA A 1 434 ? -43.431 0.548 93.694 1.00 81.31 434 ALA A C 1
ATOM 3192 O O . ALA A 1 434 ? -44.460 0.659 94.353 1.00 81.31 434 ALA A O 1
ATOM 3193 N N . VAL A 1 435 ? -43.394 -0.158 92.560 1.00 77.44 435 VAL A N 1
ATOM 3194 C CA . VAL A 1 435 ? -44.550 -0.897 92.029 1.00 77.44 435 VAL A CA 1
ATOM 3195 C C . VAL A 1 435 ? -44.731 -2.252 92.732 1.00 77.44 435 VAL A C 1
ATOM 3197 O O . VAL A 1 435 ? -45.849 -2.754 92.807 1.00 77.44 435 VAL A O 1
ATOM 3200 N N . LEU A 1 436 ? -43.658 -2.846 93.269 1.00 78.19 436 LEU A N 1
ATOM 3201 C CA . LEU A 1 436 ? -43.659 -4.200 93.843 1.00 78.19 436 LEU A CA 1
ATOM 3202 C C . LEU A 1 436 ? -43.942 -4.254 95.359 1.00 78.19 436 LEU A C 1
ATOM 3204 O O . LEU A 1 436 ? -44.434 -5.275 95.835 1.00 78.19 436 LEU A O 1
ATOM 3208 N N . ASP A 1 437 ? -43.671 -3.182 96.112 1.00 68.06 437 ASP A N 1
ATOM 3209 C CA . ASP A 1 437 ? -43.777 -3.117 97.589 1.00 68.06 437 ASP A CA 1
ATOM 3210 C C . ASP A 1 437 ? -45.210 -3.330 98.146 1.00 68.06 437 ASP A C 1
ATOM 3212 O O . ASP A 1 437 ? -45.411 -3.638 99.315 1.00 68.06 437 ASP A O 1
ATOM 3216 N N . GLY A 1 438 ? -46.247 -3.254 97.308 1.00 59.47 438 GLY A N 1
ATOM 3217 C CA . GLY A 1 438 ? -47.647 -3.425 97.724 1.00 59.47 438 GLY A CA 1
ATOM 3218 C C . GLY A 1 438 ? -48.135 -4.864 97.988 1.00 59.47 438 GLY A C 1
ATOM 3219 O O . GLY A 1 438 ? -49.339 -5.038 98.169 1.00 59.47 438 GLY A O 1
ATOM 3220 N N . LEU A 1 439 ? -47.277 -5.899 97.972 1.00 58.75 439 LEU A N 1
ATOM 3221 C CA . LEU A 1 439 ? -47.704 -7.311 97.839 1.00 58.75 439 LEU A CA 1
ATOM 3222 C C . LEU A 1 439 ? -47.460 -8.245 99.059 1.00 58.75 439 LEU A C 1
ATOM 3224 O O . LEU A 1 439 ? -47.739 -9.438 98.953 1.00 58.75 439 LEU A O 1
ATOM 3228 N N . VAL A 1 440 ? -47.003 -7.772 100.232 1.00 53.34 440 VAL A N 1
ATOM 3229 C CA . VAL A 1 440 ? -46.786 -8.630 101.434 1.00 53.34 440 VAL A CA 1
ATOM 3230 C C . VAL A 1 440 ? -47.374 -8.052 102.743 1.00 53.34 440 VAL A C 1
ATOM 3232 O O . VAL A 1 440 ? -46.923 -7.026 103.231 1.00 53.34 440 VAL A O 1
ATOM 3235 N N . GLY A 1 441 ? -48.340 -8.746 103.369 1.00 52.56 441 GLY A N 1
ATOM 3236 C CA . GLY A 1 441 ? -48.823 -8.549 104.763 1.00 52.56 441 GLY A CA 1
ATOM 3237 C C . GLY A 1 441 ? -49.263 -9.903 105.368 1.00 52.56 441 GLY A C 1
ATOM 3238 O O . GLY A 1 441 ? -49.479 -10.828 104.592 1.00 52.56 441 GLY A O 1
ATOM 3239 N N . ALA A 1 442 ? -49.408 -10.194 106.675 1.00 54.66 442 ALA A N 1
ATOM 3240 C CA . ALA A 1 442 ? -49.203 -9.532 107.977 1.00 54.66 442 ALA A CA 1
ATOM 3241 C C . ALA A 1 442 ? -48.685 -10.592 109.012 1.00 54.66 442 ALA A C 1
ATOM 3243 O O . ALA A 1 442 ? -48.928 -11.784 108.832 1.00 54.66 442 ALA A O 1
ATOM 3244 N N . GLU A 1 443 ? -47.971 -10.181 110.073 1.00 62.47 443 GLU A N 1
ATOM 3245 C CA . GLU A 1 443 ? -47.173 -11.014 111.018 1.00 62.47 443 GLU A CA 1
ATOM 3246 C C . GLU A 1 443 ? -47.947 -11.885 112.052 1.00 62.47 443 GLU A C 1
ATOM 3248 O O . GLU A 1 443 ? -48.974 -11.482 112.595 1.00 62.47 443 GLU A O 1
ATOM 3253 N N . VAL A 1 444 ? -47.387 -13.057 112.412 1.00 69.50 444 VAL A N 1
ATOM 3254 C CA . VAL A 1 444 ? -47.792 -13.944 113.534 1.00 69.50 444 VAL A CA 1
ATOM 3255 C C . VAL A 1 444 ? -47.125 -13.490 114.847 1.00 69.50 444 VAL A C 1
ATOM 3257 O O . VAL A 1 444 ? -45.912 -13.319 114.888 1.00 69.50 444 VAL A O 1
ATOM 3260 N N . TYR A 1 445 ? -47.883 -13.342 115.943 1.00 70.19 445 TYR A N 1
ATOM 3261 C CA . TYR A 1 445 ? -47.360 -12.895 117.250 1.00 70.19 445 TYR A CA 1
ATOM 3262 C C . TYR A 1 445 ? -46.799 -14.046 118.112 1.00 70.19 445 TYR A C 1
ATOM 3264 O O . TYR A 1 445 ? -47.497 -15.033 118.343 1.00 70.19 445 TYR A O 1
ATOM 3272 N N . THR A 1 446 ? -45.583 -13.896 118.659 1.00 67.69 446 THR A N 1
ATOM 3273 C CA . THR A 1 446 ? -44.847 -14.956 119.395 1.00 67.69 446 THR A CA 1
ATOM 3274 C C . THR A 1 446 ? -44.340 -14.559 120.799 1.00 67.69 446 THR A C 1
ATOM 3276 O O . THR A 1 446 ? -43.361 -15.126 121.282 1.00 67.69 446 THR A O 1
ATOM 3279 N N . GLY A 1 447 ? -44.946 -13.578 121.480 1.00 70.62 447 GLY A N 1
ATOM 3280 C CA . GLY A 1 447 ? -44.485 -13.134 122.814 1.00 70.62 447 GLY A CA 1
ATOM 3281 C C . GLY A 1 447 ? -44.811 -14.106 123.972 1.00 70.62 447 GLY A C 1
ATOM 3282 O O . GLY A 1 447 ? -45.922 -14.626 124.027 1.00 70.62 447 GLY A O 1
ATOM 3283 N N . THR A 1 448 ? -43.878 -14.318 124.926 1.00 64.44 448 THR A N 1
ATOM 3284 C CA . THR A 1 448 ? -43.961 -15.340 126.013 1.00 64.44 448 THR A CA 1
ATOM 3285 C C . THR A 1 448 ? -43.606 -14.853 127.444 1.00 64.44 448 THR A C 1
ATOM 3287 O O . THR A 1 448 ? -43.216 -15.650 128.294 1.00 64.44 448 THR A O 1
ATOM 3290 N N . SER A 1 449 ? -43.733 -13.556 127.759 1.00 77.44 449 SER A N 1
ATOM 3291 C CA . SER A 1 449 ? -43.386 -13.012 129.096 1.00 77.44 449 SER A CA 1
ATOM 3292 C C . SER A 1 449 ? -44.501 -13.163 130.150 1.00 77.44 449 SER A C 1
ATOM 3294 O O . SER A 1 449 ? -45.678 -12.982 129.837 1.00 77.44 449 SER A O 1
ATOM 3296 N N . THR A 1 450 ? -44.134 -13.381 131.422 1.00 75.00 450 THR A N 1
ATOM 3297 C CA . THR A 1 450 ? -45.054 -13.442 132.583 1.00 75.00 450 THR A CA 1
ATOM 3298 C C . THR A 1 450 ? -45.607 -12.080 133.018 1.00 75.00 450 THR A C 1
ATOM 3300 O O . THR A 1 450 ? -46.578 -12.024 133.766 1.00 75.00 450 THR A O 1
ATOM 3303 N N . THR A 1 451 ? -45.024 -10.977 132.541 1.00 80.00 451 THR A N 1
ATOM 3304 C CA . THR A 1 451 ? -45.514 -9.605 132.776 1.00 80.00 451 THR A CA 1
ATOM 3305 C C . THR A 1 451 ? -46.342 -9.061 131.612 1.00 80.00 451 THR A C 1
ATOM 3307 O O . THR A 1 451 ? -46.701 -7.883 131.612 1.00 80.00 451 THR A O 1
ATOM 3310 N N . ASN A 1 452 ? -46.624 -9.882 130.593 1.00 83.94 452 ASN A N 1
ATOM 3311 C CA . ASN A 1 452 ? -47.265 -9.411 129.375 1.00 83.94 452 ASN A CA 1
ATOM 3312 C C . ASN A 1 452 ? -48.722 -9.010 129.629 1.00 83.94 452 ASN A C 1
ATOM 3314 O O . ASN A 1 452 ? -49.551 -9.837 130.008 1.00 83.94 452 ASN A O 1
ATOM 3318 N N . THR A 1 453 ? -49.034 -7.741 129.378 1.00 85.69 453 THR A N 1
ATOM 3319 C CA . THR A 1 453 ? -50.385 -7.202 129.534 1.00 85.69 453 THR A CA 1
ATOM 3320 C C . THR A 1 453 ? -51.113 -7.003 128.205 1.00 85.69 453 THR A C 1
ATOM 3322 O O . THR A 1 453 ? -52.297 -6.691 128.230 1.00 85.69 453 THR A O 1
ATOM 3325 N N . SER A 1 454 ? -50.480 -7.220 127.041 1.00 85.81 454 SER A N 1
ATOM 3326 C CA . SER A 1 454 ? -51.112 -7.025 125.724 1.00 85.81 454 SER A CA 1
ATOM 3327 C C . SER A 1 454 ? -50.980 -8.259 124.829 1.00 85.81 454 SER A C 1
ATOM 3329 O O . SER A 1 454 ? -49.883 -8.662 124.453 1.00 85.81 454 SER A O 1
ATOM 3331 N N . PHE A 1 455 ? -52.122 -8.834 124.453 1.00 85.69 455 PHE A N 1
ATOM 3332 C CA . PHE A 1 455 ? -52.229 -10.005 123.572 1.00 85.69 455 PHE A CA 1
ATOM 3333 C C . PHE A 1 455 ? -52.985 -9.653 122.282 1.00 85.69 455 PHE A C 1
ATOM 3335 O O . PHE A 1 455 ? -53.844 -8.779 122.345 1.00 85.69 455 PHE A O 1
ATOM 3342 N N . PRO A 1 456 ? -52.740 -10.288 121.124 1.00 84.56 456 PRO A N 1
ATOM 3343 C CA . PRO A 1 456 ? -53.520 -10.037 119.907 1.00 84.56 456 PRO A CA 1
ATOM 3344 C C . PRO A 1 456 ? -55.042 -10.144 120.118 1.00 84.56 456 PRO A C 1
ATOM 3346 O O . PRO A 1 456 ? -55.527 -10.861 120.998 1.00 84.56 456 PRO A O 1
ATOM 3349 N N . ILE A 1 457 ? -55.826 -9.444 119.294 1.00 83.62 457 ILE A N 1
ATOM 3350 C CA . ILE A 1 457 ? -57.286 -9.621 119.290 1.00 83.62 457 ILE A CA 1
ATOM 3351 C C . ILE A 1 457 ? -57.594 -11.088 118.961 1.00 83.62 457 ILE A C 1
ATOM 3353 O O . ILE A 1 457 ? -57.010 -11.668 118.049 1.00 83.62 457 ILE A O 1
ATOM 3357 N N . GLY A 1 458 ? -58.503 -11.695 119.723 1.00 83.88 458 GLY A N 1
ATOM 3358 C CA . GLY A 1 458 ? -58.862 -13.105 119.594 1.00 83.88 458 GLY A CA 1
ATOM 3359 C C . GLY A 1 458 ? -58.162 -14.042 120.582 1.00 83.88 458 GLY A C 1
ATOM 3360 O O . GLY A 1 458 ? -58.635 -15.167 120.740 1.00 83.88 458 GLY A O 1
ATOM 3361 N N . SER A 1 459 ? -57.120 -13.598 121.297 1.00 87.62 459 SER A N 1
ATOM 3362 C CA . SER A 1 459 ? -56.455 -14.404 122.335 1.00 87.62 459 SER A CA 1
ATOM 3363 C C . SER A 1 459 ? -57.396 -14.782 123.489 1.00 87.62 459 SER A C 1
ATOM 3365 O O . SER A 1 459 ? -58.296 -14.018 123.843 1.00 87.62 459 SER A O 1
ATOM 3367 N N . MET A 1 460 ? -57.175 -15.955 124.095 1.00 88.69 460 MET A N 1
ATOM 3368 C CA . MET A 1 460 ? -57.969 -16.492 125.208 1.00 88.69 460 MET A CA 1
ATOM 3369 C C . MET A 1 460 ? -57.100 -16.786 126.434 1.00 88.69 460 MET A C 1
ATOM 3371 O O . MET A 1 460 ? -55.997 -17.306 126.292 1.00 88.69 460 MET A O 1
ATOM 3375 N N . VAL A 1 461 ? -57.614 -16.490 127.629 1.00 89.00 461 VAL A N 1
ATOM 3376 C CA . VAL A 1 461 ? -56.957 -16.746 128.924 1.00 89.00 461 VAL A CA 1
ATOM 3377 C C . VAL A 1 461 ? -57.947 -17.347 129.925 1.00 89.00 461 VAL A C 1
ATOM 3379 O O . VAL A 1 461 ? -59.147 -17.097 129.832 1.00 89.00 461 VAL A O 1
ATOM 3382 N N . ALA A 1 462 ? -57.464 -18.134 130.888 1.00 89.50 462 ALA A N 1
ATOM 3383 C CA . ALA A 1 462 ? -58.264 -18.616 132.016 1.00 89.50 462 ALA A CA 1
ATOM 3384 C C . ALA A 1 462 ? -58.043 -17.712 133.238 1.00 89.50 462 ALA A C 1
ATOM 3386 O O . ALA A 1 462 ? -56.905 -17.397 133.589 1.00 89.50 462 ALA A O 1
ATOM 3387 N N . THR A 1 463 ? -59.123 -17.269 133.876 1.00 91.06 463 THR A N 1
ATOM 3388 C CA . THR A 1 463 ? -59.092 -16.250 134.930 1.00 91.06 463 THR A CA 1
ATOM 3389 C C . THR A 1 463 ? -59.995 -16.649 136.087 1.00 91.06 463 THR A C 1
ATOM 3391 O O . THR A 1 463 ? -61.168 -16.945 135.881 1.00 91.06 463 THR A O 1
ATOM 3394 N N . HIS A 1 464 ? -59.470 -16.639 137.308 1.00 90.81 464 HIS A N 1
ATOM 3395 C CA . HIS A 1 464 ? -60.260 -16.846 138.520 1.00 90.81 464 HIS A CA 1
ATOM 3396 C C . HIS A 1 464 ? -61.008 -15.554 138.882 1.00 90.81 464 HIS A C 1
ATOM 3398 O O . HIS A 1 464 ? -60.415 -14.477 138.921 1.00 90.81 464 HIS A O 1
ATOM 3404 N N . CYS A 1 465 ? -62.321 -15.639 139.091 1.00 89.12 465 CYS A N 1
ATOM 3405 C CA . CYS A 1 465 ? -63.187 -14.475 139.268 1.00 89.12 465 CYS A CA 1
ATOM 3406 C C . CYS A 1 465 ? -63.973 -14.520 140.580 1.00 89.12 465 CYS A C 1
ATOM 3408 O O . CYS A 1 465 ? -64.255 -15.585 141.125 1.00 89.12 465 CYS A O 1
ATOM 3410 N N . THR A 1 466 ? -64.417 -13.353 141.048 1.00 86.12 466 THR A N 1
ATOM 3411 C CA . THR A 1 466 ? -65.346 -13.263 142.180 1.00 86.12 466 THR A CA 1
ATOM 3412 C C . THR A 1 466 ? -66.770 -13.591 141.738 1.00 86.12 466 THR A C 1
ATOM 3414 O O . THR A 1 466 ? -67.329 -12.959 140.837 1.00 86.12 466 THR A O 1
ATOM 3417 N N . GLY A 1 467 ? -67.386 -14.582 142.380 1.00 84.31 467 GLY A N 1
ATOM 3418 C CA . GLY A 1 467 ? -68.777 -14.952 142.122 1.00 84.31 467 GLY A CA 1
ATOM 3419 C C . GLY A 1 467 ? -69.037 -15.479 140.704 1.00 84.31 467 GLY A C 1
ATOM 3420 O O . GLY A 1 467 ? -68.158 -15.992 140.008 1.00 84.31 467 GLY A O 1
ATOM 3421 N N . VAL A 1 468 ? -70.298 -15.434 140.275 1.00 83.25 468 VAL A N 1
ATOM 3422 C CA . VAL A 1 468 ? -70.722 -15.972 138.972 1.00 83.25 468 VAL A CA 1
ATOM 3423 C C . VAL A 1 468 ? -70.657 -14.880 137.896 1.00 83.25 468 VAL A C 1
ATOM 3425 O O . VAL A 1 468 ? -71.224 -13.805 138.083 1.00 83.25 468 VAL A O 1
ATOM 3428 N N . LYS A 1 469 ? -69.992 -15.147 136.760 1.00 88.81 469 LYS A N 1
ATOM 3429 C CA . LYS A 1 469 ? -69.927 -14.238 135.600 1.00 88.81 469 LYS A CA 1
ATOM 3430 C C . LYS A 1 469 ? -70.844 -14.730 134.487 1.00 88.81 469 LYS A C 1
ATOM 3432 O O . LYS A 1 469 ? -70.748 -15.872 134.042 1.00 88.81 469 LYS A O 1
ATOM 3437 N N . ALA A 1 470 ? -71.739 -13.856 134.031 1.00 88.19 470 ALA A N 1
ATOM 3438 C CA . ALA A 1 470 ? -72.620 -14.153 132.909 1.00 88.19 470 ALA A CA 1
ATOM 3439 C C . ALA A 1 470 ? -71.815 -14.287 131.608 1.00 88.19 470 ALA A C 1
ATOM 3441 O O . ALA A 1 470 ? -70.804 -13.614 131.399 1.00 88.19 470 ALA A O 1
ATOM 3442 N N . ARG A 1 471 ? -72.277 -15.130 130.684 1.00 88.25 471 ARG A N 1
ATOM 3443 C CA . ARG A 1 471 ? -71.632 -15.259 129.373 1.00 88.25 471 ARG A CA 1
ATOM 3444 C C . ARG A 1 471 ? -71.598 -13.895 128.669 1.00 88.25 471 ARG A C 1
ATOM 3446 O O . ARG A 1 471 ? -72.597 -13.186 128.639 1.00 88.25 471 ARG A O 1
ATOM 3453 N N . ASN A 1 472 ? -70.454 -13.550 128.082 1.00 90.12 472 ASN A N 1
ATOM 3454 C CA . ASN A 1 472 ? -70.166 -12.277 127.412 1.00 90.12 472 ASN A CA 1
ATOM 3455 C C . ASN A 1 472 ? -70.129 -11.032 128.324 1.00 90.12 472 ASN A C 1
ATOM 3457 O O . ASN A 1 472 ? -70.006 -9.908 127.819 1.00 90.12 472 ASN A O 1
ATOM 3461 N N . SER A 1 473 ? -70.179 -11.198 129.650 1.00 92.06 473 SER A N 1
ATOM 3462 C CA . SER A 1 473 ? -69.899 -10.088 130.560 1.00 92.06 473 SER A CA 1
ATOM 3463 C C . SER A 1 473 ? -68.445 -9.647 130.415 1.00 92.06 473 SER A C 1
ATOM 3465 O O . SER A 1 473 ? -67.557 -10.459 130.136 1.00 92.06 473 SER A O 1
ATOM 3467 N N . THR A 1 474 ? -68.204 -8.354 130.595 1.00 91.62 474 THR A N 1
ATOM 3468 C CA . THR A 1 474 ? -66.844 -7.825 130.662 1.00 91.62 474 THR A CA 1
ATOM 3469 C C . THR A 1 474 ? -66.234 -8.188 132.008 1.00 91.62 474 THR A C 1
ATOM 3471 O O . THR A 1 474 ? -66.889 -8.042 133.039 1.00 91.62 474 THR A O 1
ATOM 3474 N N . VAL A 1 475 ? -64.990 -8.653 131.993 1.00 91.56 475 VAL A N 1
ATOM 3475 C CA . VAL A 1 475 ? -64.193 -8.898 133.197 1.00 91.56 475 VAL A CA 1
ATOM 3476 C C . VAL A 1 475 ? -62.866 -8.182 133.009 1.00 91.56 475 VAL A C 1
ATOM 3478 O O . VAL A 1 475 ? -62.255 -8.300 131.951 1.00 91.56 475 VAL A O 1
ATOM 3481 N N . ILE A 1 476 ? -62.423 -7.421 134.005 1.00 93.75 476 ILE A N 1
ATOM 3482 C CA . ILE A 1 476 ? -61.082 -6.831 133.974 1.00 93.75 476 ILE A CA 1
ATOM 3483 C C . ILE A 1 476 ? -60.124 -7.891 134.501 1.00 93.75 476 ILE A C 1
ATOM 3485 O O . ILE A 1 476 ? -60.148 -8.229 135.686 1.00 93.75 476 ILE A O 1
ATOM 3489 N N . VAL A 1 477 ? -59.329 -8.443 133.590 1.00 93.19 477 VAL A N 1
ATOM 3490 C CA . VAL A 1 477 ? -58.362 -9.501 133.881 1.00 93.19 477 VAL A CA 1
ATOM 3491 C C . VAL A 1 477 ? -57.080 -8.868 134.363 1.00 93.19 477 VAL A C 1
ATOM 3493 O O . VAL A 1 477 ? -56.543 -8.005 133.681 1.00 93.19 477 VAL A O 1
ATOM 3496 N N . CYS A 1 478 ? -56.577 -9.312 135.500 1.00 92.06 478 CYS A N 1
ATOM 3497 C CA . CYS A 1 478 ? -55.309 -8.893 136.062 1.00 92.06 478 CYS A CA 1
ATOM 3498 C C . CYS A 1 478 ? -54.351 -10.081 136.148 1.00 92.06 478 CYS A C 1
ATOM 3500 O O . CYS A 1 478 ? -54.763 -11.235 136.295 1.00 92.06 478 CYS A O 1
ATOM 3502 N N . ILE A 1 479 ? -53.055 -9.788 136.093 1.00 92.00 479 ILE A N 1
ATOM 3503 C CA . ILE A 1 479 ? -52.020 -10.747 136.491 1.00 92.00 479 ILE A CA 1
ATOM 3504 C C . ILE A 1 479 ? -52.171 -11.012 137.999 1.00 92.00 479 ILE A C 1
ATOM 3506 O O . ILE A 1 479 ? -52.331 -10.065 138.772 1.00 92.00 479 ILE A O 1
ATOM 3510 N N . ASP A 1 480 ? -52.131 -12.277 138.418 1.00 90.44 480 ASP A N 1
ATOM 3511 C CA . ASP A 1 480 ? -52.114 -12.657 139.835 1.00 90.44 480 ASP A CA 1
ATOM 3512 C C . ASP A 1 480 ? -50.682 -12.516 140.372 1.00 90.44 480 ASP A C 1
ATOM 3514 O O . ASP A 1 480 ? -49.765 -13.224 139.946 1.00 90.44 480 ASP A O 1
ATOM 3518 N N . THR A 1 481 ? -50.464 -11.559 141.277 1.00 88.44 481 THR A N 1
ATOM 3519 C CA . THR A 1 481 ? -49.134 -11.313 141.858 1.00 88.44 481 THR A CA 1
ATOM 3520 C C . THR A 1 481 ? -48.776 -12.293 142.967 1.00 88.44 481 THR A C 1
ATOM 3522 O O . THR A 1 481 ? -47.616 -12.349 143.374 1.00 88.44 481 THR A O 1
ATOM 3525 N N . VAL A 1 482 ? -49.745 -13.077 143.445 1.00 85.75 482 VAL A N 1
ATOM 3526 C CA . VAL A 1 482 ? -49.555 -14.066 144.510 1.00 85.75 482 VAL A CA 1
ATOM 3527 C C . VAL A 1 482 ? -49.362 -15.462 143.917 1.00 85.75 482 VAL A C 1
ATOM 3529 O O . VAL A 1 482 ? -48.590 -16.253 144.457 1.00 85.75 482 VAL A O 1
ATOM 3532 N N . ASN A 1 483 ? -50.008 -15.766 142.786 1.00 82.44 483 ASN A N 1
ATOM 3533 C CA . ASN A 1 483 ? -49.842 -17.028 142.066 1.00 82.44 483 ASN A CA 1
ATOM 3534 C C . ASN A 1 483 ? -49.662 -16.817 140.552 1.00 82.44 483 ASN A C 1
ATOM 3536 O O . ASN A 1 483 ? -50.630 -16.680 139.811 1.00 82.44 483 ASN A O 1
ATOM 3540 N N . SER A 1 484 ? -48.422 -16.917 140.066 1.00 77.69 484 SER A N 1
ATOM 3541 C CA . SER A 1 484 ? -48.076 -16.711 138.649 1.00 77.69 484 SER A CA 1
ATOM 3542 C C . SER A 1 484 ? -48.626 -17.764 137.671 1.00 77.69 484 SER A C 1
ATOM 3544 O O . SER A 1 484 ? -48.361 -17.669 136.475 1.00 77.69 484 SER A O 1
ATOM 3546 N N . GLN A 1 485 ? -49.358 -18.779 138.142 1.00 81.00 485 GLN A N 1
ATOM 3547 C CA . GLN A 1 485 ? -49.943 -19.823 137.291 1.00 81.00 485 GLN A CA 1
ATOM 3548 C C . GLN A 1 485 ? -51.328 -19.458 136.742 1.00 81.00 485 GLN A C 1
ATOM 3550 O O . GLN A 1 485 ? -51.886 -20.212 135.945 1.00 81.00 485 GLN A O 1
ATOM 3555 N N . ARG A 1 486 ? -51.909 -18.329 137.158 1.00 84.69 486 ARG A N 1
ATOM 3556 C CA . ARG A 1 486 ? -53.258 -17.932 136.743 1.00 84.69 486 ARG A CA 1
ATOM 3557 C C . ARG A 1 486 ? -53.402 -16.424 136.597 1.00 84.69 486 ARG A C 1
ATOM 3559 O O . ARG A 1 486 ? -52.606 -15.646 137.109 1.00 84.69 486 ARG A O 1
ATOM 3566 N N . PHE A 1 487 ? -54.472 -16.023 135.924 1.00 91.56 487 PHE A N 1
ATOM 3567 C CA . PHE A 1 487 ? -54.973 -14.655 135.973 1.00 91.56 487 PHE A CA 1
ATOM 3568 C C . PHE A 1 487 ? -56.116 -14.565 136.983 1.00 91.56 487 PHE A C 1
ATOM 3570 O O . PHE A 1 487 ? -56.806 -15.559 137.236 1.00 91.56 487 PHE A O 1
ATOM 3577 N N . ILE A 1 488 ? -56.356 -13.375 137.525 1.00 92.19 488 ILE A N 1
ATOM 3578 C CA . ILE A 1 488 ? -57.458 -13.118 138.460 1.00 92.19 488 ILE A CA 1
ATOM 3579 C C . ILE A 1 488 ? -58.243 -11.871 138.072 1.00 92.19 488 ILE A C 1
ATOM 3581 O O . ILE A 1 488 ? -57.750 -11.006 137.353 1.00 92.19 488 ILE A O 1
ATOM 3585 N N . GLU A 1 489 ? -59.485 -11.779 138.527 1.00 92.38 489 GLU A N 1
ATOM 3586 C CA . GLU A 1 489 ? -60.291 -10.575 138.360 1.00 92.38 489 GLU A CA 1
ATOM 3587 C C . GLU A 1 489 ? -59.766 -9.425 139.234 1.00 92.38 489 GLU A C 1
ATOM 3589 O O . GLU A 1 489 ? -59.287 -9.622 140.355 1.00 92.38 489 GLU A O 1
ATOM 3594 N N . THR A 1 490 ? -59.893 -8.200 138.725 1.00 91.75 490 THR A N 1
ATOM 3595 C CA . THR A 1 490 ? -59.641 -6.988 139.509 1.00 91.75 490 THR A CA 1
ATOM 3596 C C . THR A 1 490 ? -60.424 -6.971 140.835 1.00 91.75 490 THR A C 1
ATOM 3598 O O . THR A 1 490 ? -61.551 -7.455 140.921 1.00 91.75 490 THR A O 1
ATOM 3601 N N . GLY A 1 491 ? -59.833 -6.410 141.892 1.00 85.31 491 GLY A N 1
ATOM 3602 C CA . GLY A 1 491 ? -60.454 -6.328 143.222 1.00 85.31 491 GLY A CA 1
ATOM 3603 C C . GLY A 1 491 ? -60.320 -7.586 144.091 1.00 85.31 491 GLY A C 1
ATOM 3604 O O . GLY A 1 491 ? -60.668 -7.538 145.269 1.00 85.31 491 GLY A O 1
ATOM 3605 N N . MET A 1 492 ? -59.776 -8.689 143.563 1.00 88.75 492 MET A N 1
ATOM 3606 C CA . MET A 1 492 ? -59.389 -9.857 144.366 1.00 88.75 492 MET A CA 1
ATOM 3607 C C . MET A 1 492 ? -58.059 -9.626 145.098 1.00 88.75 492 MET A C 1
ATOM 3609 O O . MET A 1 492 ? -57.189 -8.895 144.623 1.00 88.75 492 MET A O 1
ATOM 3613 N N . SER A 1 493 ? -57.872 -10.290 146.245 1.00 87.19 493 SER A N 1
ATOM 3614 C CA . SER A 1 493 ? -56.582 -10.298 146.948 1.00 87.19 493 SER A CA 1
ATOM 3615 C C . SER A 1 493 ? -55.500 -10.897 146.040 1.00 87.19 493 SER A C 1
ATOM 3617 O O . SER A 1 493 ? -55.599 -12.062 145.665 1.00 87.19 493 SER A O 1
ATOM 3619 N N . GLY A 1 494 ? -54.487 -10.097 145.691 1.00 84.94 494 GLY A N 1
ATOM 3620 C CA . GLY A 1 494 ? -53.411 -10.456 144.756 1.00 84.94 494 GLY A CA 1
ATOM 3621 C C . GLY A 1 494 ? -53.531 -9.859 143.348 1.00 84.94 494 GLY A C 1
ATOM 3622 O O . GLY A 1 494 ? -52.647 -10.086 142.524 1.00 84.94 494 GLY A O 1
ATOM 3623 N N . ALA A 1 495 ? -54.593 -9.101 143.035 1.00 89.56 495 ALA A N 1
ATOM 3624 C CA . ALA A 1 495 ? -54.792 -8.528 141.698 1.00 89.56 495 ALA A CA 1
ATOM 3625 C C . ALA A 1 495 ? -53.724 -7.473 141.355 1.00 89.56 495 ALA A C 1
ATOM 3627 O O . ALA A 1 495 ? -53.654 -6.419 141.987 1.00 89.56 495 ALA A O 1
ATOM 3628 N N . GLY A 1 496 ? -52.899 -7.768 140.344 1.00 90.44 496 GLY A N 1
ATOM 3629 C CA . GLY A 1 496 ? -51.862 -6.889 139.801 1.00 90.44 496 GLY A CA 1
ATOM 3630 C C . GLY A 1 496 ? -52.311 -6.075 138.585 1.00 90.44 496 GLY A C 1
ATOM 3631 O O . GLY A 1 496 ? -53.453 -5.626 138.492 1.00 90.44 496 GLY A O 1
ATOM 3632 N N . ALA A 1 497 ? -51.393 -5.881 137.630 1.00 91.50 497 ALA A N 1
ATOM 3633 C CA . ALA A 1 497 ? -51.644 -5.099 136.420 1.00 91.50 497 ALA A CA 1
ATOM 3634 C C . ALA A 1 497 ? -52.756 -5.718 135.559 1.00 91.50 497 ALA A C 1
ATOM 3636 O O . ALA A 1 497 ? -52.755 -6.924 135.300 1.00 91.50 497 ALA A O 1
ATOM 3637 N N . ALA A 1 498 ? -53.686 -4.877 135.100 1.00 91.38 498 ALA A N 1
ATOM 3638 C CA . ALA A 1 498 ? -54.754 -5.289 134.202 1.00 91.38 498 ALA A CA 1
ATOM 3639 C C . ALA A 1 498 ? -54.217 -5.576 132.790 1.00 91.38 498 ALA A C 1
ATOM 3641 O O . ALA A 1 498 ? -53.379 -4.838 132.267 1.00 91.38 498 ALA A O 1
ATOM 3642 N N . LEU A 1 499 ? -54.732 -6.629 132.160 1.00 91.75 499 LEU A N 1
ATOM 3643 C CA . LEU A 1 499 ? -54.540 -6.907 130.746 1.00 91.75 499 LEU A CA 1
ATOM 3644 C C . LEU A 1 499 ? -55.269 -5.846 129.915 1.00 91.75 499 LEU A C 1
ATOM 3646 O O . LEU A 1 499 ? -56.418 -5.493 130.184 1.00 91.75 499 LEU A O 1
ATOM 3650 N N . ALA A 1 500 ? -54.600 -5.363 128.876 1.00 88.75 500 ALA A N 1
ATOM 3651 C CA . ALA A 1 500 ? -55.124 -4.394 127.935 1.00 88.75 500 ALA A CA 1
ATOM 3652 C C . ALA A 1 500 ? -56.290 -4.980 127.128 1.00 88.75 500 ALA A C 1
ATOM 3654 O O . ALA A 1 500 ? -56.294 -6.159 126.759 1.00 88.75 500 ALA A O 1
ATOM 3655 N N . GLY A 1 501 ? -57.252 -4.118 126.810 1.00 90.62 501 GLY A N 1
ATOM 3656 C CA . GLY A 1 501 ? -58.399 -4.459 125.981 1.00 90.62 501 GLY A CA 1
ATOM 3657 C C . GLY A 1 501 ? -59.641 -4.893 126.756 1.00 90.62 501 GLY A C 1
ATOM 3658 O O . GLY A 1 501 ? -59.686 -4.924 127.986 1.00 90.62 501 GLY A O 1
ATOM 3659 N N . THR A 1 502 ? -60.691 -5.206 126.004 1.00 91.00 502 THR A N 1
ATOM 3660 C CA . THR A 1 502 ? -61.965 -5.690 126.535 1.00 91.00 502 THR A CA 1
ATOM 3661 C C . THR A 1 502 ? -61.967 -7.210 126.549 1.00 91.00 502 THR A C 1
ATOM 3663 O O . THR A 1 502 ? -62.033 -7.858 125.499 1.00 91.00 502 THR A O 1
ATOM 3666 N N . TRP A 1 503 ? -61.968 -7.778 127.750 1.00 94.88 503 TRP A N 1
ATOM 3667 C CA . TRP A 1 503 ? -62.026 -9.218 127.959 1.00 94.88 503 TRP A CA 1
ATOM 3668 C C . TRP A 1 503 ? -63.451 -9.649 128.275 1.00 94.88 503 TRP A C 1
ATOM 3670 O O . TRP A 1 503 ? -64.113 -9.099 129.158 1.00 94.88 503 TRP A O 1
ATOM 3680 N N . ARG A 1 504 ? -63.948 -10.619 127.509 1.00 93.69 504 ARG A N 1
ATOM 3681 C CA . ARG A 1 504 ? -65.335 -11.085 127.587 1.00 93.69 504 ARG A CA 1
ATOM 3682 C C . ARG A 1 504 ? -65.382 -12.535 128.036 1.00 93.69 504 ARG A C 1
ATOM 3684 O O . ARG A 1 504 ? -64.689 -13.375 127.462 1.00 93.69 504 ARG A O 1
ATOM 3691 N N . ALA A 1 505 ? -66.251 -12.841 128.998 1.00 91.44 505 ALA A N 1
ATOM 3692 C CA . ALA A 1 505 ? -66.448 -14.208 129.468 1.00 91.44 505 ALA A CA 1
ATOM 3693 C C . ALA A 1 505 ? -67.041 -15.117 128.385 1.00 91.44 505 ALA A C 1
ATOM 3695 O O . ALA A 1 505 ? -67.988 -14.744 127.685 1.00 91.44 505 ALA A O 1
ATOM 3696 N N . ARG A 1 506 ? -66.484 -16.322 128.231 1.00 91.69 506 ARG A N 1
ATOM 3697 C CA . ARG A 1 506 ? -66.918 -17.316 127.232 1.00 91.69 506 ARG A CA 1
ATOM 3698 C C . ARG A 1 506 ? -67.462 -18.602 127.857 1.00 91.69 506 ARG A C 1
ATOM 3700 O O . ARG A 1 506 ? -68.387 -19.182 127.278 1.00 91.69 506 ARG A O 1
ATOM 3707 N N . GLY A 1 507 ? -66.980 -18.979 129.043 1.00 84.50 507 GLY A N 1
ATOM 3708 C CA . GLY A 1 507 ? -67.455 -20.132 129.822 1.00 84.50 507 GLY A CA 1
ATOM 3709 C C . GLY A 1 507 ? -66.734 -20.277 131.171 1.00 84.50 507 GLY A C 1
ATOM 3710 O O . GLY A 1 507 ? -65.727 -19.603 131.376 1.00 84.50 507 GLY A O 1
ATOM 3711 N N . LYS A 1 508 ? -67.259 -21.126 132.071 1.00 83.12 508 LYS A N 1
ATOM 3712 C CA . LYS A 1 508 ? -66.688 -21.479 133.392 1.00 83.12 508 LYS A CA 1
ATOM 3713 C C . LYS A 1 508 ? -66.090 -22.891 133.336 1.00 83.12 508 LYS A C 1
ATOM 3715 O O . LYS A 1 508 ? -66.664 -23.731 132.644 1.00 83.12 508 LYS A O 1
ATOM 3720 N N . THR A 1 509 ? -64.984 -23.153 134.031 1.00 71.00 509 THR A N 1
ATOM 3721 C CA . THR A 1 509 ? -64.288 -24.453 133.973 1.00 71.00 509 THR A CA 1
ATOM 3722 C C . THR A 1 509 ? -64.634 -25.427 135.113 1.00 71.00 509 THR A C 1
ATOM 3724 O O . THR A 1 509 ? -64.483 -26.623 134.899 1.00 71.00 509 THR A O 1
ATOM 3727 N N . ASP A 1 510 ? -65.151 -24.979 136.270 1.00 66.38 510 ASP A N 1
ATOM 3728 C CA . ASP A 1 510 ? -65.553 -25.850 137.400 1.00 66.38 510 ASP A CA 1
ATOM 3729 C C . ASP A 1 510 ? -66.576 -25.214 138.379 1.00 66.38 510 ASP A C 1
ATOM 3731 O O . ASP A 1 510 ? -66.772 -24.000 138.412 1.00 66.38 510 ASP A O 1
ATOM 3735 N N . GLU A 1 511 ? -67.292 -26.016 139.184 1.00 61.97 511 GLU A N 1
ATOM 3736 C CA . GLU A 1 511 ? -68.329 -25.517 140.113 1.00 61.97 511 GLU A CA 1
ATOM 3737 C C . GLU A 1 511 ? -67.758 -24.890 141.398 1.00 61.97 511 GLU A C 1
ATOM 3739 O O . GLU A 1 511 ? -68.343 -23.922 141.885 1.00 61.97 511 GLU A O 1
ATOM 3744 N N . GLY A 1 512 ? -66.593 -25.348 141.872 1.00 63.62 512 GLY A N 1
ATOM 3745 C CA . GLY A 1 512 ? -66.026 -24.971 143.173 1.00 63.62 512 GLY A CA 1
ATOM 3746 C C . GLY A 1 512 ? -65.181 -23.688 143.221 1.00 63.62 512 GLY A C 1
ATOM 3747 O O . GLY A 1 512 ? -65.280 -22.965 144.208 1.00 63.62 512 GLY A O 1
ATOM 3748 N N . GLU A 1 513 ? -64.389 -23.366 142.184 1.00 68.94 513 GLU A N 1
ATOM 3749 C CA . GLU A 1 513 ? -63.360 -22.300 142.254 1.00 68.94 513 GLU A CA 1
ATOM 3750 C C . GLU A 1 513 ? -63.579 -21.103 141.306 1.00 68.94 513 GLU A C 1
ATOM 3752 O O . GLU A 1 513 ? -62.709 -20.260 141.170 1.00 68.94 513 GLU A O 1
ATOM 3757 N N . HIS A 1 514 ? -64.744 -20.942 140.673 1.00 82.31 514 HIS A N 1
ATOM 3758 C CA . HIS A 1 514 ? -65.077 -19.725 139.899 1.00 82.31 514 HIS A CA 1
ATOM 3759 C C . HIS A 1 514 ? -64.049 -19.305 138.810 1.00 82.31 514 HIS A C 1
ATOM 3761 O O . HIS A 1 514 ? -63.847 -18.109 138.581 1.00 82.31 514 HIS A O 1
ATOM 3767 N N . ILE A 1 515 ? -63.441 -20.254 138.083 1.00 87.88 515 ILE A N 1
ATOM 3768 C CA . ILE A 1 515 ? -62.518 -19.967 136.962 1.00 87.88 515 ILE A CA 1
ATOM 3769 C C . ILE A 1 515 ? -63.272 -19.845 135.623 1.00 87.88 515 ILE A C 1
ATOM 3771 O O . ILE A 1 515 ? -64.088 -20.700 135.274 1.00 87.88 515 ILE A O 1
ATOM 3775 N N . TYR A 1 516 ? -62.992 -18.785 134.854 1.00 90.19 516 TYR A N 1
ATOM 3776 C CA . TYR A 1 516 ? -63.625 -18.464 133.569 1.00 90.19 516 TYR A CA 1
ATOM 3777 C C . TYR A 1 516 ? -62.620 -18.334 132.425 1.00 90.19 516 TYR A C 1
ATOM 3779 O O . TYR A 1 516 ? -61.556 -17.741 132.575 1.00 90.19 516 TYR A O 1
ATOM 3787 N N . LEU A 1 517 ? -63.002 -18.811 131.240 1.00 91.12 517 LEU A N 1
ATOM 3788 C CA . LEU A 1 517 ? -62.284 -18.554 129.995 1.00 91.12 517 LEU A CA 1
ATOM 3789 C C . LEU A 1 517 ? -62.699 -17.186 129.438 1.00 91.12 517 LEU A C 1
ATOM 3791 O O . LEU A 1 517 ? -63.879 -16.966 129.133 1.00 91.12 517 LEU A O 1
ATOM 3795 N N . LEU A 1 518 ? -61.742 -16.275 129.292 1.00 92.69 518 LEU A N 1
ATOM 3796 C CA . LEU A 1 518 ? -61.945 -14.912 128.817 1.00 92.69 518 LEU A CA 1
ATOM 3797 C C . LEU A 1 518 ? -61.219 -14.704 127.489 1.00 92.69 518 LEU A C 1
ATOM 3799 O O . LEU A 1 518 ? -60.061 -15.078 127.340 1.00 92.69 518 LEU A O 1
ATOM 3803 N N . GLN A 1 519 ? -61.896 -14.093 126.519 1.00 92.31 519 GLN A N 1
ATOM 3804 C CA . GLN A 1 519 ? -61.323 -13.779 125.208 1.00 92.31 519 GLN A CA 1
ATOM 3805 C C . GLN A 1 519 ? -61.149 -12.270 125.049 1.00 92.31 519 GLN A C 1
ATOM 3807 O O . GLN A 1 519 ? -62.079 -11.517 125.366 1.00 92.31 519 GLN A O 1
ATOM 3812 N N . ARG A 1 520 ? -60.010 -11.834 124.497 1.00 91.56 520 ARG A N 1
ATOM 3813 C CA . ARG A 1 520 ? -59.801 -10.441 124.094 1.00 91.56 520 ARG A CA 1
ATOM 3814 C C . ARG A 1 520 ? -60.605 -10.148 122.831 1.00 91.56 520 ARG A C 1
ATOM 3816 O O . ARG A 1 520 ? -60.312 -10.684 121.763 1.00 91.56 520 ARG A O 1
ATOM 3823 N N . ALA A 1 521 ? -61.628 -9.310 122.961 1.00 86.19 521 ALA A N 1
ATOM 3824 C CA . ALA A 1 521 ? -62.526 -8.952 121.863 1.00 86.19 521 ALA A CA 1
ATOM 3825 C C . ALA A 1 521 ? -62.151 -7.628 121.174 1.00 86.19 521 ALA A C 1
ATOM 3827 O O . ALA A 1 521 ? -62.526 -7.426 120.023 1.00 86.19 521 ALA A O 1
ATOM 3828 N N . ALA A 1 522 ? -61.435 -6.747 121.877 1.00 79.44 522 ALA A N 1
ATOM 3829 C CA . ALA A 1 522 ? -60.912 -5.465 121.399 1.00 79.44 522 ALA A CA 1
ATOM 3830 C C . ALA A 1 522 ? -59.691 -5.076 122.243 1.00 79.44 522 ALA A C 1
ATOM 3832 O O . ALA A 1 522 ? -59.709 -5.415 123.447 1.00 79.44 522 ALA A O 1
#

Foldseek 3Di:
DAAALLDQDDDDPVNSVVNVVSSVVCVVQQREDCDDHPDFDAQRWYQNPVVRFIWGQHNVSPDTHTPDPDPDDDDDDPDDDDQDDDDDDPDPDSDDFDDPDPDADDAWDFSDFDADVVDPFGPWGWGGRSHPDTDTDGDQAKDFDADDDPNDTDTQWILGSVRDIDGPPDDDDDDPDDDDDDDQDDPDDAWDWDWDDDPPAWTFIQILGNQRWGWGWGDDDPPDPGIWTAWTQGPVRDIDGTPPPPAPFPPPDDPDPADWTWGWDFDDDPPKIKTWTFTADSVRHTQWIFIDIPVDTFTDGDDPDPPFFRDWDAPPVNFWIWGWGQDPQFGTKTFTAGRVRQTCKMWTQGPVGFTWIGRSPDIDTPPDPVVQPAADCEQDPPHNWDADPVRDTHHVDDDPDPDDDDPDDQFDFDFDDDPDGGDGDTDGPVRVVVVVVPPDDDDDDDDDDLPAQEDDAFDKFKEFEDDDDDFFDWFFWFQQQVDSPHIYTPPDDRGHDTRDATWTFHDADDDPGRMTMIGHND

Secondary structure (DSSP, 8-state):
-----S------HHHHHHHHHHHHHHHHTTS-BSS--SS--TT-EEEETTTTEEEEE-TTSS-EEESSS-SSS----SS-------SSS----SS--------SSSSPEEEEEEEPTT-SSEEEEEEE-SSS-EEEE-SSS-EEEEEEETTEEEEEEEE-TTS-EEETT------SSS--S-----SSSS--EEEE--SSS--EEEEE-TT--EEEEESS-TTSTT-EEEEEE-TTS-EEE-TT-S---------SSS---EEEEEE--TT--EEEEEEE-TTS-EEEEEEEESS-EEEEE-SS-----SEEEE-TTS--EEEEEEETTTEEEEEEE-TTS-EEEEEEE-TTS-EEEE-SS-EEESSSTTSSS-EESS--TTSEE-B-TTS-B--S-----SS---S--S-EEE---SSS----EEE-HHHHHHHHGGG---PPP----TT-----TT-EEEEE-SSPPPTT-B--EEEESS-TTSEEETTSTTEEEEPSS-EEEEEE--SSS-EEEEEE--

Sequence (522 aa):
MAQHDQIIADAAGLAFRNDINAALAALFSSSSGAAEPTVKAAGQLWFNSSSGVLQVRNSANTAWQSLTGSLGGSITVSSPMTFTGTSAGVGTGLIAVQDARTTVGEEGNAVFAINKQNSATHGLMLGNDGNGAALIGNNNAALRFGKWVSGVFTEYLNMNTSGAFELSGGLVIDPPSAVMGLQIGQSDAHSGRLFLTSTSLSWALVAWDTDQALTITSGGTYGTSTGTTRAKFYPTGVLSVGSYMDALSFQVSAGFNGVRRGLFQAKTTAGGGVAYVQSFDDTGTIDAQLELSNTTLNFRQLTNQPTTQVFRMTEADGQRRLDMYWDANYGLVIYARDTLGAAIGYIAIRATGELVFYNGTTTADVLTAANYPAASMTSTGNSVAQRDAMGDIHARLFRSEYDPTNSTIGFIMTQVDTVSNNYIRPSTPAQVAAVLDGLVGAEVYTGTSTTNTSFPIGSMVATHCTGVKARNSTVIVCIDTVNSQRFIETGMSGAGAALAGTWRARGKTDEGEHIYLLQRAA

Radius of gyration: 80.83 Å; Cα contacts (8 Å, |Δi|>4): 861; chains: 1; bounding box: 151×49×241 Å